Protein AF-A0A8T5JR82-F1 (afdb_monomer)

Solvent-accessible surface area (backbone atoms only — not comparable to full-atom values): 23944 Å² total; per-residue (Å²): 106,79,76,62,52,50,57,56,52,51,52,49,51,50,50,51,50,54,51,50,50,47,50,48,54,44,52,54,38,46,48,56,34,51,53,35,46,50,54,31,52,52,44,53,50,51,43,55,50,52,54,51,50,41,55,48,36,50,52,54,24,52,50,24,51,48,48,25,54,51,24,46,50,52,22,54,53,28,50,49,54,42,51,56,50,50,52,52,49,48,56,51,48,53,52,46,51,51,51,43,62,75,68,61,62,90,66,59,64,78,51,53,52,48,52,40,53,56,52,50,51,42,64,76,72,44,94,64,56,70,73,56,48,52,51,52,52,51,49,43,53,52,50,51,51,58,44,61,76,36,48,72,54,52,51,51,53,48,54,52,48,53,52,51,49,54,42,52,54,33,49,49,52,23,51,53,21,48,50,48,26,52,55,29,45,50,55,23,46,60,32,48,52,53,39,52,52,52,48,53,54,39,52,55,46,49,56,51,36,50,56,32,47,56,49,31,50,53,37,48,52,50,38,48,55,47,50,50,52,43,50,54,52,51,53,54,47,47,52,56,51,51,50,53,47,50,52,55,48,51,57,48,51,53,47,52,51,49,51,49,48,56,48,50,55,48,44,51,54,43,51,50,35,57,76,66,70,49,91,80,51,76,68,51,51,55,49,48,55,58,50,52,60,48,52,66,46,49,58,52,50,50,51,57,45,52,56,48,52,51,52,56,49,51,53,57,52,54,67,63,69,81,70,82,84,84,87,85,86,88,86,81,86,78,87,83,87,84,87,89,81,88,82,88,83,89,83,80,86,82,87,86,84,84,87,86,85,84,83,90,86,84,89,82,88,84,81,90,80,91,80,88,78,82,91,82,84,88,78,90,80,84,89,84,84,79,88,84,90,87,87,85,89,78,88,82,83,87,90,82,82,90,81,91,81,82,87,133

Mean predicted aligned error: 19.86 Å

pLDDT: mean 73.22, std 23.01, range [25.5, 96.81]

Secondary structure (DSSP, 8-state):
-HHHHHHHHHHHHHHHHHHHHHHHHHHHHHHHHHHHHHHHHHHHHHHHHHHHHHHHHHHHHHHHHHHHHHHHHHHHHHHHHHHHHHHHHHHHHHHHHHHHHHHT-SS-HHHHHHHHHHHHHHHHHS---HHHHHHHHHHHHHHHHHHHHTHHHHHHHHHHHHHHHHHHHHHHHHHHHHHHHHHHHHHHHHHHHHHHHHHHHHHHHHHHHHHHHHHHHHHHHHHHHHHHHHHHHHHHHHHHHHHHHHHHHHHHHHHHHHHHHHHHHHHHHHHHHHHTTPPPPHHHHHHHHHHHHHHHHHHHHHHHHHHHHHHHHHHHHHHTTS--S---------------------------PPP------PPPP-------------------------------------------

Nearest PDB structures (foldseek):
  5nnv-assembly4_D  TM=7.579E-01  e=2.355E-02  Bacillus subtilis subsp. subtilis str. 168
  6ixf-assembly1_A  TM=4.460E-01  e=7.958E-03  Homo sapiens
  6ewy-assembly1_A  TM=4.279E-01  e=8.572E-02  Mycobacterium tuberculosis H37Rv
  7p3r-assembly1_C  TM=3.471E-01  e=6.621E-02  Vibrio cholerae O1 biovar El Tor str. N16961
  7a0g-assembly1_HHH  TM=3.088E-01  e=7.295E+00  Serratia marcescens

Structure (mmCIF, N/CA/C/O backbone):
data_AF-A0A8T5JR82-F1
#
_entry.id   AF-A0A8T5JR82-F1
#
loop_
_atom_site.group_PDB
_atom_site.id
_atom_site.type_symbol
_atom_site.label_atom_id
_atom_site.label_alt_id
_atom_site.label_comp_id
_atom_site.label_asym_id
_atom_site.label_entity_id
_atom_site.label_seq_id
_atom_site.pdbx_PDB_ins_code
_atom_site.Cartn_x
_atom_site.Cartn_y
_atom_site.Cartn_z
_atom_site.occupancy
_atom_site.B_iso_or_equiv
_atom_site.auth_seq_id
_atom_site.auth_comp_id
_atom_site.auth_asym_id
_atom_site.auth_atom_id
_atom_site.pdbx_PDB_model_num
ATOM 1 N N . MET A 1 1 ? -43.990 -5.812 67.126 1.00 50.06 1 MET A N 1
ATOM 2 C CA . MET A 1 1 ? -44.697 -5.307 65.914 1.00 50.06 1 MET A CA 1
ATOM 3 C C . MET A 1 1 ? -44.194 -3.948 65.421 1.00 50.06 1 MET A C 1
ATOM 5 O O . MET A 1 1 ? -43.347 -3.946 64.540 1.00 50.06 1 MET A O 1
ATOM 9 N N . GLN A 1 2 ? -44.646 -2.784 65.932 1.00 51.56 2 GLN A N 1
ATOM 10 C CA . GLN A 1 2 ? -44.126 -1.483 65.434 1.00 51.56 2 GLN A CA 1
ATOM 11 C C . GLN A 1 2 ? -42.607 -1.319 65.662 1.00 51.56 2 GLN A C 1
ATOM 13 O O . GLN A 1 2 ? -41.928 -0.639 64.894 1.00 51.56 2 GLN A O 1
ATOM 18 N N . THR A 1 3 ? -42.087 -1.982 66.694 1.00 57.69 3 THR A N 1
ATOM 19 C CA . THR A 1 3 ? -40.672 -2.078 67.065 1.00 57.69 3 THR A CA 1
ATOM 20 C C . THR A 1 3 ? -39.805 -2.813 66.038 1.00 57.69 3 THR A C 1
ATOM 22 O O . THR A 1 3 ? -38.703 -2.352 65.777 1.00 57.69 3 THR A O 1
ATOM 25 N N . GLU A 1 4 ? -40.291 -3.891 65.413 1.00 64.19 4 GLU A N 1
ATOM 26 C CA . GLU A 1 4 ? -39.544 -4.676 64.403 1.00 64.19 4 GLU A CA 1
ATOM 27 C C . GLU A 1 4 ? -39.610 -4.062 62.995 1.00 64.19 4 GLU A C 1
ATOM 29 O O . GLU A 1 4 ? -38.698 -4.220 62.189 1.00 64.19 4 GLU A O 1
ATOM 34 N N . VAL A 1 5 ? -40.675 -3.319 62.678 1.00 67.88 5 VAL A N 1
ATOM 35 C CA . VAL A 1 5 ? -40.852 -2.722 61.341 1.00 67.88 5 VAL A CA 1
ATOM 36 C C . VAL A 1 5 ? -39.972 -1.477 61.139 1.00 67.88 5 VAL A C 1
ATOM 38 O O . VAL A 1 5 ? -39.546 -1.202 60.017 1.00 67.88 5 VAL A O 1
ATOM 41 N N . LYS A 1 6 ? -39.656 -0.733 62.211 1.00 75.25 6 LYS A N 1
ATOM 42 C CA . LYS A 1 6 ? -38.739 0.425 62.172 1.00 75.25 6 LYS A CA 1
ATOM 43 C C . LYS A 1 6 ? -37.297 0.081 61.735 1.00 75.25 6 LYS A C 1
ATOM 45 O O . LYS A 1 6 ? -36.814 0.770 60.835 1.00 75.25 6 LYS A O 1
ATOM 50 N N . PRO A 1 7 ? -36.595 -0.929 62.295 1.00 78.38 7 PRO A N 1
ATOM 51 C CA . PRO A 1 7 ? -35.244 -1.281 61.853 1.00 78.38 7 PRO A CA 1
ATOM 52 C C . PRO A 1 7 ? -35.216 -1.760 60.395 1.00 78.38 7 PRO A C 1
ATOM 54 O O . PRO A 1 7 ? -34.422 -1.229 59.625 1.00 78.38 7 PRO A O 1
ATOM 57 N N . LEU A 1 8 ? -36.155 -2.618 59.972 1.00 76.50 8 LEU A N 1
ATOM 58 C CA . LEU A 1 8 ? -36.265 -3.066 58.572 1.00 76.50 8 LEU A CA 1
ATOM 59 C C . LEU A 1 8 ? -36.488 -1.900 57.587 1.00 76.50 8 LEU A C 1
ATOM 61 O O . LEU A 1 8 ? -35.939 -1.891 56.485 1.00 76.50 8 LEU A O 1
ATOM 65 N N . LEU A 1 9 ? -37.264 -0.879 57.974 1.00 77.12 9 LEU A N 1
ATOM 66 C CA . LEU A 1 9 ? -37.416 0.351 57.183 1.00 77.12 9 LEU A CA 1
ATOM 67 C C . LEU A 1 9 ? -36.116 1.165 57.100 1.00 77.12 9 LEU A C 1
ATOM 69 O O . LEU A 1 9 ? -35.792 1.685 56.030 1.00 77.12 9 LEU A O 1
ATOM 73 N N . ASN A 1 10 ? -35.364 1.262 58.200 1.00 81.94 10 ASN A N 1
ATOM 74 C CA . ASN A 1 10 ? -34.069 1.943 58.225 1.00 81.94 10 ASN A CA 1
ATOM 75 C C . ASN A 1 10 ? -33.027 1.209 57.369 1.00 81.94 10 ASN A C 1
ATOM 77 O O . ASN A 1 10 ? -32.344 1.856 56.575 1.00 81.94 10 ASN A O 1
ATOM 81 N N . GLU A 1 11 ? -32.934 -0.116 57.466 1.00 81.31 11 GLU A N 1
ATOM 82 C CA . GLU A 1 11 ? -32.057 -0.950 56.632 1.00 81.31 11 GLU A CA 1
ATOM 83 C C . GLU A 1 11 ? -32.407 -0.833 55.150 1.00 81.31 11 GLU A C 1
ATOM 85 O O . GLU A 1 11 ? -31.528 -0.571 54.331 1.00 81.31 11 GLU A O 1
ATOM 90 N N . LEU A 1 12 ? -33.695 -0.892 54.800 1.00 82.38 12 LEU A N 1
ATOM 91 C CA . LEU A 1 12 ? -34.150 -0.669 53.429 1.00 82.38 12 LEU A CA 1
ATOM 92 C C . LEU A 1 12 ? -33.809 0.751 52.934 1.00 82.38 12 LEU A C 1
ATOM 94 O O . LEU A 1 12 ? -33.480 0.928 51.760 1.00 82.38 12 LEU A O 1
ATOM 98 N N . SER A 1 13 ? -33.828 1.768 53.805 1.00 83.75 13 SER A N 1
ATOM 99 C CA . SER A 1 13 ? -33.385 3.125 53.450 1.00 83.75 13 SER A CA 1
ATOM 100 C C . SER A 1 13 ? -31.872 3.212 53.193 1.00 83.75 13 SER A C 1
ATOM 102 O O . SER A 1 13 ? -31.462 3.892 52.251 1.00 83.75 13 SER A O 1
ATOM 104 N N . LYS A 1 14 ? -31.051 2.492 53.974 1.00 87.69 14 LYS A N 1
ATOM 105 C CA . LYS A 1 14 ? -29.592 2.396 53.788 1.00 87.69 14 LYS A CA 1
ATOM 106 C C . LYS A 1 14 ? -29.263 1.666 52.487 1.00 87.69 14 LYS A C 1
ATOM 108 O O . LYS A 1 14 ? -28.599 2.239 51.630 1.00 87.69 14 LYS A O 1
ATOM 113 N N . LEU A 1 15 ? -29.857 0.490 52.275 1.00 87.81 15 LEU A N 1
ATOM 114 C CA . LEU A 1 15 ? -29.743 -0.285 51.036 1.00 87.81 15 LEU A CA 1
ATOM 115 C C . LEU A 1 15 ? -30.148 0.526 49.804 1.00 87.81 15 LEU A C 1
ATOM 117 O O . LEU A 1 15 ? -29.463 0.468 48.792 1.00 87.81 15 LEU A O 1
ATOM 121 N N . ARG A 1 16 ? -31.213 1.337 49.870 1.00 87.62 16 ARG A N 1
ATOM 122 C CA . ARG A 1 16 ? -31.581 2.237 48.761 1.00 87.62 16 ARG A CA 1
ATOM 123 C C . ARG A 1 16 ? -30.522 3.298 48.469 1.00 87.62 16 ARG A C 1
ATOM 125 O O . ARG A 1 16 ? -30.304 3.593 47.297 1.00 87.62 16 ARG A O 1
ATOM 132 N N . LYS A 1 17 ? -29.872 3.863 49.493 1.00 88.94 17 LYS A N 1
ATOM 133 C CA . LYS A 1 17 ? -28.762 4.813 49.311 1.00 88.94 17 LYS A CA 1
ATOM 134 C C . LYS A 1 17 ? -27.547 4.116 48.693 1.00 88.94 17 LYS A C 1
ATOM 136 O O . LYS A 1 17 ? -27.067 4.589 47.672 1.00 88.94 17 LYS A O 1
ATOM 141 N N . GLU A 1 18 ? -27.143 2.960 49.224 1.00 89.62 18 GLU A N 1
ATOM 142 C CA . GLU A 1 18 ? -26.060 2.120 48.677 1.00 89.62 18 GLU A CA 1
ATOM 143 C C . GLU A 1 18 ? -26.327 1.702 47.219 1.00 89.62 18 GLU A C 1
ATOM 145 O O . GLU A 1 18 ? -25.455 1.796 46.363 1.00 89.62 18 GLU A O 1
ATOM 150 N N . ILE A 1 19 ? -27.556 1.295 46.892 1.00 90.56 19 ILE A N 1
ATOM 151 C CA . ILE A 1 19 ? -27.969 0.967 45.519 1.00 90.56 19 ILE A CA 1
ATOM 152 C C . ILE A 1 19 ? -27.931 2.207 44.618 1.00 90.56 19 ILE A C 1
ATOM 154 O O . ILE A 1 19 ? -27.627 2.087 43.433 1.00 90.56 19 ILE A O 1
ATOM 158 N N . SER A 1 20 ? -28.228 3.398 45.146 1.00 90.25 20 SER A N 1
ATOM 159 C CA . SER A 1 20 ? -28.149 4.647 44.384 1.00 90.25 20 SER A CA 1
ATOM 160 C C . SER A 1 20 ? -26.705 5.063 44.099 1.00 90.25 20 SER A C 1
ATOM 162 O O . SER A 1 20 ? -26.425 5.476 42.975 1.00 90.25 20 SER A O 1
ATOM 164 N N . THR A 1 21 ? -25.787 4.928 45.064 1.00 92.00 21 THR A N 1
ATOM 165 C CA . THR A 1 21 ? -24.358 5.220 44.847 1.00 92.00 21 THR A CA 1
ATOM 166 C C . THR A 1 21 ? -23.740 4.204 43.893 1.00 92.00 21 THR A C 1
ATOM 168 O O . THR A 1 21 ? -23.195 4.608 42.872 1.00 92.00 21 THR A O 1
ATOM 171 N N . LEU A 1 22 ? -23.971 2.901 44.112 1.00 91.06 22 LEU A N 1
ATOM 172 C CA . LEU A 1 22 ? -23.522 1.833 43.209 1.00 91.06 22 LEU A CA 1
ATOM 173 C C . LEU A 1 22 ? -24.068 2.000 41.781 1.00 91.06 22 LEU A C 1
ATOM 175 O O . LEU A 1 22 ? -23.379 1.665 40.825 1.00 91.06 22 LEU A O 1
ATOM 179 N N . ARG A 1 23 ? -25.287 2.531 41.602 1.00 91.00 23 ARG A N 1
ATOM 180 C CA . ARG A 1 23 ? -25.824 2.870 40.270 1.00 91.00 23 ARG A CA 1
ATOM 181 C C . ARG A 1 23 ? -25.119 4.062 39.627 1.00 91.00 23 ARG A C 1
ATOM 183 O O . ARG A 1 23 ? -24.926 4.030 38.417 1.00 91.00 23 ARG A O 1
ATOM 190 N N . SER A 1 24 ? -24.748 5.091 40.393 1.00 92.44 24 SER A N 1
ATOM 191 C CA . SER A 1 24 ? -23.952 6.206 39.859 1.00 92.44 24 SER A CA 1
ATOM 192 C C . SER A 1 24 ? -22.564 5.716 39.455 1.00 92.44 24 SER A C 1
ATOM 194 O O . SER A 1 24 ? -22.199 5.842 38.293 1.00 92.44 24 SER A O 1
ATOM 196 N N . GLU A 1 25 ? -21.861 5.035 40.366 1.00 92.00 25 GLU A N 1
ATOM 197 C CA . GLU A 1 25 ? -20.553 4.417 40.116 1.00 92.00 25 GLU A CA 1
ATOM 198 C C . GLU A 1 25 ? -20.583 3.508 38.879 1.00 92.00 25 GLU A C 1
ATOM 200 O O . GLU A 1 25 ? -19.700 3.588 38.030 1.00 92.00 25 GLU A O 1
ATOM 205 N N . LEU A 1 26 ? -21.623 2.679 38.727 1.00 92.38 26 LEU A N 1
ATOM 206 C CA . LEU A 1 26 ? -21.776 1.803 37.566 1.00 92.38 26 LEU A CA 1
ATOM 207 C C . LEU A 1 26 ? -22.034 2.580 36.266 1.00 92.38 26 LEU A C 1
ATOM 209 O O . LEU A 1 26 ? -21.508 2.195 35.225 1.00 92.38 26 LEU A O 1
ATOM 213 N N . ASN A 1 27 ? -22.815 3.664 36.308 1.00 92.25 27 ASN A N 1
ATOM 214 C CA . ASN A 1 27 ? -23.041 4.529 35.147 1.00 92.25 27 ASN A CA 1
ATOM 215 C C . ASN A 1 27 ? -21.757 5.260 34.732 1.00 92.25 27 ASN A C 1
ATOM 217 O O . ASN A 1 27 ? -21.476 5.361 33.540 1.00 92.25 27 ASN A O 1
ATOM 221 N N . ASP A 1 28 ? -20.973 5.744 35.694 1.00 92.88 28 ASP A N 1
ATOM 222 C CA . ASP A 1 28 ? -19.729 6.469 35.436 1.00 92.88 28 ASP A CA 1
ATOM 223 C C . ASP A 1 28 ? -18.623 5.523 34.939 1.00 92.88 28 ASP A C 1
ATOM 225 O O . ASP A 1 28 ? -17.969 5.817 33.938 1.00 92.88 28 ASP A O 1
ATOM 229 N N . LEU A 1 29 ? -18.509 4.319 35.515 1.00 92.62 29 LEU A N 1
ATOM 230 C CA . LEU A 1 29 ? -17.686 3.239 34.958 1.00 92.62 29 LEU A CA 1
ATOM 231 C C . LEU A 1 29 ? -18.150 2.814 33.560 1.00 92.62 29 LEU A C 1
ATOM 233 O O . LEU A 1 29 ? -17.313 2.498 32.716 1.00 92.62 29 LEU A O 1
ATOM 237 N N . ASN A 1 30 ? -19.460 2.818 33.281 1.00 92.12 30 ASN A N 1
ATOM 238 C CA . ASN A 1 30 ? -19.950 2.501 31.943 1.00 92.12 30 ASN A CA 1
ATOM 239 C C . ASN A 1 30 ? -19.538 3.565 30.921 1.00 92.12 30 ASN A C 1
ATOM 241 O O . ASN A 1 30 ? -19.102 3.180 29.845 1.00 92.12 30 ASN A O 1
ATOM 245 N N . LYS A 1 31 ? -19.613 4.866 31.249 1.00 93.94 31 LYS A N 1
ATOM 246 C CA . LYS A 1 31 ? -19.105 5.943 30.372 1.00 93.94 31 LYS A CA 1
ATOM 247 C C . LYS A 1 31 ? -17.631 5.709 30.038 1.00 93.94 31 LYS A C 1
ATOM 249 O O . LYS A 1 31 ? -17.313 5.472 28.883 1.00 93.94 31 LYS A O 1
ATOM 254 N N . ILE A 1 32 ? -16.779 5.596 31.065 1.00 92.44 32 ILE A N 1
ATOM 255 C CA . ILE A 1 32 ? -15.333 5.356 30.911 1.00 92.44 32 ILE A CA 1
ATOM 256 C C . ILE A 1 32 ? -15.059 4.102 30.063 1.00 92.44 32 ILE A C 1
ATOM 258 O O . ILE A 1 32 ? -14.149 4.085 29.239 1.00 92.44 32 ILE A O 1
ATOM 262 N N . LYS A 1 33 ? -15.838 3.029 30.248 1.00 91.75 33 LYS A N 1
ATOM 263 C CA . LYS A 1 33 ? -15.734 1.800 29.450 1.00 91.75 33 LYS A CA 1
ATOM 264 C C . LYS A 1 33 ? -16.124 2.007 27.980 1.00 91.75 33 LYS A C 1
ATOM 266 O O . LYS A 1 33 ? -15.448 1.445 27.123 1.00 91.75 33 LYS A O 1
ATOM 271 N N . GLU A 1 34 ? -17.196 2.742 27.688 1.00 92.56 34 GLU A N 1
ATOM 272 C CA . GLU A 1 34 ? -17.613 3.036 26.308 1.00 92.56 34 GLU A CA 1
ATOM 273 C C . GLU A 1 34 ? -16.643 4.010 25.619 1.00 92.56 34 GLU A C 1
ATOM 275 O O . GLU A 1 34 ? -16.296 3.787 24.462 1.00 92.56 34 GLU A O 1
ATOM 280 N N . ASP A 1 35 ? -16.122 5.009 26.338 1.00 92.69 35 ASP A N 1
ATOM 281 C CA . ASP A 1 35 ? -15.103 5.943 25.839 1.00 92.69 35 ASP A CA 1
ATOM 282 C C . ASP A 1 35 ? -13.817 5.183 25.458 1.00 92.69 35 ASP A C 1
ATOM 284 O O . ASP A 1 35 ? -13.374 5.232 24.310 1.00 92.69 35 ASP A O 1
ATOM 288 N N . LEU A 1 36 ? -13.286 4.356 26.371 1.00 91.50 36 LEU A N 1
ATOM 289 C CA . LEU A 1 36 ? -12.127 3.490 26.102 1.00 91.50 36 LEU A CA 1
ATOM 290 C C . LEU A 1 36 ? -12.385 2.482 24.970 1.00 91.50 36 LEU A C 1
ATOM 292 O O . LEU A 1 36 ? -11.467 2.141 24.224 1.00 91.50 36 LEU A O 1
ATOM 296 N N . TYR A 1 37 ? -13.619 1.988 24.829 1.00 91.12 37 TYR A N 1
ATOM 297 C CA . TYR A 1 37 ? -13.992 1.106 23.722 1.00 91.12 37 TYR A CA 1
ATOM 298 C C . TYR A 1 37 ? -13.996 1.851 22.381 1.00 91.12 37 TYR A C 1
ATOM 300 O O . TYR A 1 37 ? -13.479 1.322 21.397 1.00 91.12 37 TYR A O 1
ATOM 308 N N . SER A 1 38 ? -14.522 3.078 22.350 1.00 93.19 38 SER A N 1
ATOM 309 C CA . SER A 1 38 ? -14.516 3.961 21.181 1.00 93.19 38 SER A CA 1
ATOM 310 C C . SER A 1 38 ? -13.090 4.318 20.751 1.00 93.19 38 SER A C 1
ATOM 312 O O . SER A 1 38 ? -12.750 4.171 19.575 1.00 93.19 38 SER A O 1
ATOM 314 N N . ASP A 1 39 ? -12.227 4.696 21.698 1.00 91.56 39 ASP A N 1
ATOM 315 C CA . ASP A 1 39 ? -10.813 4.988 21.441 1.00 91.56 39 ASP A CA 1
ATOM 316 C C . ASP A 1 39 ? -10.082 3.769 20.873 1.00 91.56 39 ASP A C 1
ATOM 318 O O . ASP A 1 39 ? -9.399 3.862 19.848 1.00 91.56 39 ASP A O 1
ATOM 322 N N . LYS A 1 40 ? -10.268 2.599 21.497 1.00 91.50 40 LYS A N 1
ATOM 323 C CA . LYS A 1 40 ? -9.688 1.342 21.019 1.00 91.50 40 LYS A CA 1
ATOM 324 C C . LYS A 1 40 ? -10.161 1.022 19.599 1.00 91.50 40 LYS A C 1
ATOM 326 O O . LYS A 1 40 ? -9.336 0.767 18.732 1.00 91.50 40 LYS A O 1
ATOM 331 N N . GLU A 1 41 ? -11.465 1.074 19.344 1.00 92.69 41 GLU A N 1
ATOM 332 C CA . GLU A 1 41 ? -12.068 0.797 18.035 1.00 92.69 41 GLU A CA 1
ATOM 333 C C . GLU A 1 41 ? -11.592 1.785 16.949 1.00 92.69 41 GLU A C 1
ATOM 335 O O . GLU A 1 41 ? -11.374 1.391 15.800 1.00 92.69 41 GLU A O 1
ATOM 340 N N . SER A 1 42 ? -11.382 3.057 17.304 1.00 93.81 42 SER A N 1
ATOM 341 C CA . SER A 1 42 ? -10.787 4.076 16.431 1.00 93.81 42 SER A CA 1
ATOM 342 C C . SER A 1 42 ? -9.340 3.726 16.058 1.00 93.81 42 SER A C 1
ATOM 344 O O . SER A 1 42 ? -8.985 3.707 14.875 1.00 93.81 42 SER A O 1
ATOM 346 N N . ILE A 1 43 ? -8.519 3.343 17.044 1.00 93.94 43 ILE A N 1
ATOM 347 C CA . ILE A 1 43 ? -7.133 2.903 16.825 1.00 93.94 43 ILE A CA 1
ATOM 348 C C . ILE A 1 43 ? -7.094 1.621 15.978 1.00 93.94 43 ILE A C 1
ATOM 350 O O . ILE A 1 43 ? -6.363 1.579 14.986 1.00 93.94 43 ILE A O 1
ATOM 354 N N . SER A 1 44 ? -7.913 0.609 16.294 1.00 92.38 44 SER A N 1
ATOM 355 C CA . SER A 1 44 ? -8.011 -0.639 15.522 1.00 92.38 44 SER A CA 1
ATOM 356 C C . SER A 1 44 ? -8.378 -0.366 14.054 1.00 92.38 44 SER A C 1
ATOM 358 O O . SER A 1 44 ? -7.753 -0.917 13.145 1.00 92.38 44 SER A O 1
ATOM 360 N N . LYS A 1 45 ? -9.339 0.534 13.790 1.00 95.12 45 LYS A N 1
ATOM 361 C CA . LYS A 1 45 ? -9.692 0.977 12.425 1.00 95.12 45 LYS A CA 1
ATOM 362 C C . LYS A 1 45 ? -8.532 1.679 11.723 1.00 95.12 45 LYS A C 1
ATOM 364 O O . LYS A 1 45 ? -8.261 1.373 10.562 1.00 95.12 45 LYS A O 1
ATOM 369 N N . GLY A 1 46 ? -7.822 2.566 12.421 1.00 94.19 46 GLY A N 1
ATOM 370 C CA . GLY A 1 46 ? -6.627 3.236 11.904 1.00 94.19 46 GLY A CA 1
ATOM 371 C C . GLY A 1 46 ? -5.529 2.247 11.499 1.00 94.19 46 GLY A C 1
ATOM 372 O O . GLY A 1 46 ? -4.989 2.345 10.396 1.00 94.19 46 GLY A O 1
ATOM 373 N N . ILE A 1 47 ? -5.259 1.242 12.338 1.00 94.31 47 ILE A N 1
ATOM 374 C CA . ILE A 1 47 ? -4.314 0.152 12.044 1.00 94.31 47 ILE A CA 1
ATOM 375 C C . ILE A 1 47 ? -4.757 -0.626 10.798 1.00 94.31 47 ILE A C 1
ATOM 377 O O . ILE A 1 47 ? -3.955 -0.831 9.887 1.00 94.31 47 ILE A O 1
ATOM 381 N N . VAL A 1 48 ? -6.031 -1.027 10.711 1.00 94.81 48 VAL A N 1
ATOM 382 C CA . VAL A 1 48 ? -6.559 -1.767 9.549 1.00 94.81 48 VAL A CA 1
ATOM 383 C C . VAL A 1 48 ? -6.467 -0.946 8.257 1.00 94.81 48 VAL A C 1
ATOM 385 O O . VAL A 1 48 ? -6.107 -1.512 7.222 1.00 94.81 48 VAL A O 1
ATOM 388 N N . SER A 1 49 ? -6.724 0.367 8.307 1.00 95.31 49 SER A N 1
ATOM 389 C CA . SER A 1 49 ? -6.543 1.262 7.154 1.00 95.31 49 SER A CA 1
ATOM 390 C C . SER A 1 49 ? -5.089 1.264 6.686 1.00 95.31 49 SER A C 1
ATOM 392 O O . SER A 1 49 ? -4.820 0.843 5.563 1.00 95.31 49 SER A O 1
ATOM 394 N N . LYS A 1 50 ? -4.137 1.589 7.575 1.00 94.56 50 LYS A N 1
ATOM 395 C CA . LYS A 1 50 ? -2.706 1.644 7.228 1.00 94.56 50 LYS A CA 1
ATOM 396 C C . LYS A 1 50 ? -2.162 0.297 6.742 1.00 94.56 50 LYS A C 1
ATOM 398 O O . LYS A 1 50 ? -1.330 0.251 5.840 1.00 94.56 50 LYS A O 1
ATOM 403 N N . ILE A 1 51 ? -2.660 -0.824 7.275 1.00 94.81 51 ILE A N 1
ATOM 404 C CA . ILE A 1 51 ? -2.335 -2.169 6.771 1.00 94.81 51 ILE A CA 1
ATOM 405 C C . ILE A 1 51 ? -2.808 -2.352 5.319 1.00 94.81 51 ILE A C 1
ATOM 407 O O . ILE A 1 51 ? -2.123 -3.006 4.528 1.00 94.81 51 ILE A O 1
ATOM 411 N N . ASN A 1 52 ? -3.971 -1.816 4.947 1.00 96.00 52 ASN A N 1
ATOM 412 C CA . ASN A 1 52 ? -4.462 -1.874 3.571 1.00 96.00 52 ASN A CA 1
ATOM 413 C C . ASN A 1 52 ? -3.677 -0.932 2.645 1.00 96.00 52 ASN A C 1
ATOM 415 O O . ASN A 1 52 ? -3.350 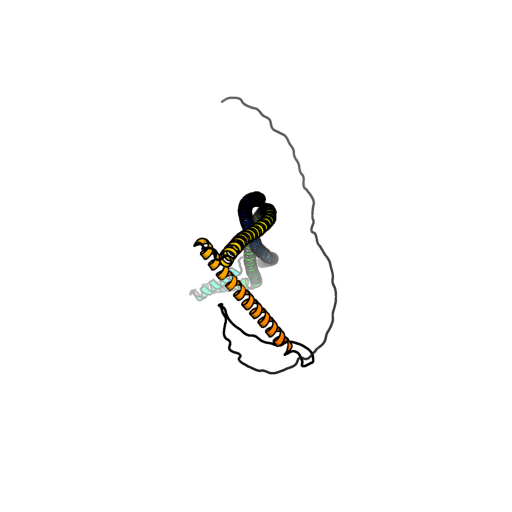-1.341 1.530 1.00 96.00 52 ASN A O 1
ATOM 419 N N . ASP A 1 53 ? -3.268 0.239 3.133 1.00 94.62 53 ASP A N 1
ATOM 420 C CA . ASP A 1 53 ? -2.391 1.165 2.406 1.00 94.62 53 ASP A CA 1
ATOM 421 C C . ASP A 1 53 ? -1.018 0.524 2.127 1.00 94.62 53 ASP A C 1
ATOM 423 O O . ASP A 1 53 ? -0.565 0.493 0.980 1.00 94.62 53 ASP A O 1
ATOM 427 N N . ILE A 1 54 ? -0.408 -0.135 3.124 1.00 95.19 54 ILE A N 1
ATOM 428 C CA . ILE A 1 54 ? 0.811 -0.945 2.939 1.00 95.19 54 ILE A CA 1
ATOM 429 C C . ILE A 1 54 ? 0.602 -2.058 1.907 1.00 95.19 54 ILE A C 1
ATOM 431 O O . ILE A 1 54 ? 1.477 -2.283 1.070 1.00 95.19 54 ILE A O 1
ATOM 435 N N . LYS A 1 55 ? -0.537 -2.768 1.923 1.00 95.25 55 LYS A N 1
ATOM 436 C CA . LYS A 1 55 ? -0.832 -3.790 0.899 1.00 95.25 55 LYS A CA 1
ATOM 437 C C . LYS A 1 55 ? -0.930 -3.174 -0.499 1.00 95.25 55 LYS A C 1
ATOM 439 O O . LYS A 1 55 ? -0.489 -3.820 -1.449 1.00 95.25 55 LYS A O 1
ATOM 444 N N . SER A 1 56 ? -1.475 -1.962 -0.633 1.00 95.38 56 SER A N 1
ATOM 445 C CA . SER A 1 56 ? -1.529 -1.236 -1.908 1.00 95.38 56 SER A CA 1
ATOM 446 C C . SER A 1 56 ? -0.128 -0.858 -2.385 1.00 95.38 56 SER A C 1
ATOM 448 O O . SER A 1 56 ? 0.299 -1.302 -3.451 1.00 95.38 56 SER A O 1
ATOM 450 N N . PHE A 1 57 ? 0.649 -0.152 -1.557 1.00 94.88 57 PHE A N 1
ATOM 451 C CA . PHE A 1 57 ? 2.013 0.245 -1.910 1.00 94.88 57 PHE A CA 1
ATOM 452 C C . PHE A 1 57 ? 2.933 -0.951 -2.160 1.00 94.88 57 PHE A C 1
ATOM 454 O O . PHE A 1 57 ? 3.801 -0.874 -3.027 1.00 94.88 57 PHE A O 1
ATOM 461 N N . LYS A 1 58 ? 2.727 -2.085 -1.475 1.00 95.19 58 LYS A N 1
ATOM 462 C CA . LYS A 1 58 ? 3.469 -3.322 -1.745 1.00 95.19 58 LYS A CA 1
ATOM 463 C C . LYS A 1 58 ? 3.179 -3.863 -3.147 1.00 95.19 58 LYS A C 1
ATOM 465 O O . LYS A 1 58 ? 4.124 -4.225 -3.837 1.00 95.19 58 LYS A O 1
ATOM 470 N N . ARG A 1 59 ? 1.915 -3.865 -3.594 1.00 96.25 59 ARG A N 1
ATOM 471 C CA . ARG A 1 59 ? 1.552 -4.247 -4.974 1.00 96.25 59 ARG A CA 1
ATOM 472 C C . ARG A 1 59 ? 2.202 -3.313 -5.992 1.00 96.25 59 ARG A C 1
ATOM 474 O O . ARG A 1 59 ? 2.869 -3.791 -6.901 1.00 96.25 59 ARG A O 1
ATOM 481 N N . GLU A 1 60 ? 2.087 -2.001 -5.789 1.00 95.50 60 GLU A N 1
ATOM 482 C CA . GLU A 1 60 ? 2.704 -1.003 -6.672 1.00 95.50 60 GLU A CA 1
ATOM 483 C C . GLU A 1 60 ? 4.228 -1.173 -6.759 1.00 95.50 60 GLU A C 1
ATOM 485 O O . GLU A 1 60 ? 4.787 -1.216 -7.853 1.00 95.50 60 GLU A O 1
ATOM 490 N N . ARG A 1 61 ? 4.908 -1.335 -5.616 1.00 96.06 61 ARG A N 1
ATOM 491 C CA . ARG A 1 61 ? 6.350 -1.613 -5.534 1.00 96.06 61 ARG A CA 1
ATOM 492 C C . ARG A 1 61 ? 6.728 -2.896 -6.274 1.00 96.06 61 ARG A C 1
ATOM 494 O O . ARG A 1 61 ? 7.725 -2.915 -6.996 1.00 96.06 61 ARG A O 1
ATOM 501 N N . ASP A 1 62 ? 5.958 -3.965 -6.100 1.00 95.31 62 ASP A N 1
ATOM 502 C CA . ASP A 1 62 ? 6.226 -5.256 -6.737 1.00 95.31 62 ASP A CA 1
ATOM 503 C C . ASP A 1 62 ? 6.005 -5.178 -8.265 1.00 95.31 62 ASP A C 1
ATOM 505 O O . ASP A 1 62 ? 6.765 -5.777 -9.031 1.00 95.31 62 ASP A O 1
ATOM 509 N N . ASP A 1 63 ? 5.061 -4.354 -8.733 1.00 96.75 63 ASP A N 1
ATOM 510 C CA . ASP A 1 63 ? 4.854 -4.059 -10.156 1.00 96.75 63 ASP A CA 1
ATOM 511 C C . ASP A 1 63 ? 5.949 -3.156 -10.748 1.00 96.75 63 ASP A C 1
ATOM 513 O O . ASP A 1 63 ? 6.449 -3.446 -11.839 1.00 96.75 63 ASP A O 1
ATOM 517 N N . TYR A 1 64 ? 6.414 -2.125 -10.032 1.00 96.12 64 TYR A N 1
ATOM 518 C CA . TYR A 1 64 ? 7.604 -1.362 -10.433 1.00 96.12 64 TYR A CA 1
ATOM 519 C C . TYR A 1 64 ? 8.851 -2.255 -10.478 1.00 96.12 64 TYR A C 1
ATOM 521 O O . TYR A 1 64 ? 9.602 -2.222 -11.452 1.00 96.12 64 TYR A O 1
ATOM 529 N N . THR A 1 65 ? 9.031 -3.139 -9.493 1.00 94.88 65 THR A N 1
ATOM 530 C CA . THR A 1 65 ? 10.115 -4.135 -9.471 1.00 94.88 65 THR A CA 1
ATOM 531 C C . THR A 1 65 ? 10.035 -5.084 -10.673 1.00 94.88 65 THR A C 1
ATOM 533 O O . THR A 1 65 ? 11.065 -5.436 -11.257 1.00 94.88 65 THR A O 1
ATOM 536 N N . ARG A 1 66 ? 8.825 -5.476 -11.093 1.00 96.81 66 ARG A N 1
ATOM 537 C CA . ARG A 1 66 ? 8.595 -6.282 -12.302 1.00 96.81 66 ARG A CA 1
ATOM 538 C C . ARG A 1 66 ? 9.028 -5.532 -13.565 1.00 96.81 66 ARG A C 1
ATOM 540 O O . ARG A 1 66 ? 9.829 -6.074 -14.325 1.00 96.81 66 ARG A O 1
ATOM 547 N N . LYS A 1 67 ? 8.599 -4.274 -13.729 1.00 95.56 67 LYS A N 1
ATOM 548 C CA . LYS A 1 67 ? 9.006 -3.394 -14.843 1.00 95.56 67 LYS A CA 1
ATOM 549 C C . LYS A 1 67 ? 10.521 -3.175 -14.881 1.00 95.56 67 LYS A C 1
ATOM 551 O O . LYS A 1 67 ? 11.125 -3.263 -15.943 1.00 95.56 67 LYS A O 1
ATOM 556 N N . VAL A 1 68 ? 11.170 -2.979 -13.728 1.00 96.62 68 VAL A N 1
ATOM 557 C CA . VAL A 1 68 ? 12.640 -2.892 -13.631 1.00 96.62 68 VAL A CA 1
ATOM 558 C C . VAL A 1 68 ? 13.310 -4.167 -14.153 1.00 96.62 68 VAL A C 1
ATOM 560 O O . VAL A 1 68 ? 14.296 -4.077 -14.883 1.00 96.62 68 VAL A O 1
ATOM 563 N N . ARG A 1 69 ? 12.802 -5.359 -13.810 1.00 95.88 69 ARG A N 1
ATOM 564 C CA . ARG A 1 69 ? 13.348 -6.635 -14.315 1.00 95.88 69 ARG A CA 1
ATOM 565 C C . ARG A 1 69 ? 13.155 -6.781 -15.826 1.00 95.88 69 ARG A C 1
ATOM 567 O O . ARG A 1 69 ? 14.065 -7.251 -16.502 1.00 95.88 69 ARG A O 1
ATOM 574 N N . GLU A 1 70 ? 12.007 -6.368 -16.350 1.00 95.50 70 GLU A N 1
ATOM 575 C CA . GLU A 1 70 ? 11.696 -6.396 -17.782 1.00 95.50 70 GLU A CA 1
ATOM 576 C C . GLU A 1 70 ? 12.583 -5.432 -18.583 1.00 95.50 70 GLU A C 1
ATOM 578 O O . GLU A 1 70 ? 13.285 -5.857 -19.499 1.00 95.50 70 GLU A O 1
ATOM 583 N N . HIS A 1 71 ? 12.670 -4.163 -18.176 1.00 94.88 71 HIS A N 1
ATOM 584 C CA . HIS A 1 71 ? 13.562 -3.197 -18.814 1.00 94.88 71 HIS A CA 1
ATOM 585 C C . HIS A 1 71 ? 15.046 -3.588 -18.686 1.00 94.88 71 HIS A C 1
ATOM 587 O O . HIS A 1 71 ? 15.806 -3.356 -19.624 1.00 94.88 71 HIS A O 1
ATOM 593 N N . LYS A 1 72 ? 15.473 -4.240 -17.589 1.00 95.44 72 LYS A N 1
ATOM 594 C CA . LYS A 1 72 ? 16.827 -4.823 -17.492 1.00 95.44 72 LYS A CA 1
ATOM 595 C C . LYS A 1 72 ? 17.066 -5.879 -18.577 1.00 95.44 72 LYS A C 1
ATOM 597 O O . LYS A 1 72 ? 18.068 -5.771 -19.274 1.00 95.44 72 LYS A O 1
ATOM 602 N N . LYS A 1 73 ? 16.138 -6.824 -18.791 1.00 96.12 73 LYS A N 1
ATOM 603 C CA . LYS A 1 73 ? 16.244 -7.816 -19.883 1.00 96.12 73 LYS A CA 1
ATOM 604 C C . LYS A 1 73 ? 16.367 -7.143 -21.250 1.00 96.12 73 LYS A C 1
ATOM 606 O O . LYS A 1 73 ? 17.334 -7.400 -21.957 1.00 96.12 73 LYS A O 1
ATOM 611 N N . ILE A 1 74 ? 15.463 -6.211 -21.568 1.00 94.44 74 ILE A N 1
ATOM 612 C CA . ILE A 1 74 ? 15.467 -5.473 -22.844 1.00 94.44 74 ILE A CA 1
ATOM 613 C C . ILE A 1 74 ? 16.795 -4.725 -23.041 1.00 94.44 74 ILE A C 1
ATOM 615 O O . ILE A 1 74 ? 17.386 -4.774 -24.121 1.00 94.44 74 ILE A O 1
ATOM 619 N N . ARG A 1 75 ? 17.298 -4.045 -22.005 1.00 94.00 75 ARG A N 1
ATOM 620 C CA . ARG A 1 75 ? 18.594 -3.352 -22.038 1.00 94.00 75 ARG A CA 1
ATOM 621 C C . ARG A 1 75 ? 19.741 -4.329 -22.307 1.00 94.00 75 ARG A C 1
ATOM 623 O O . ARG A 1 75 ? 20.592 -4.050 -23.145 1.00 94.00 75 ARG A O 1
ATOM 630 N N . ASP A 1 76 ? 19.762 -5.464 -21.616 1.00 94.25 76 ASP A N 1
ATOM 631 C CA . ASP A 1 76 ? 20.855 -6.435 -21.690 1.00 94.25 76 ASP A CA 1
ATOM 632 C C . ASP A 1 76 ? 20.847 -7.202 -23.029 1.00 94.25 76 ASP A C 1
ATOM 634 O O . ASP A 1 76 ? 21.9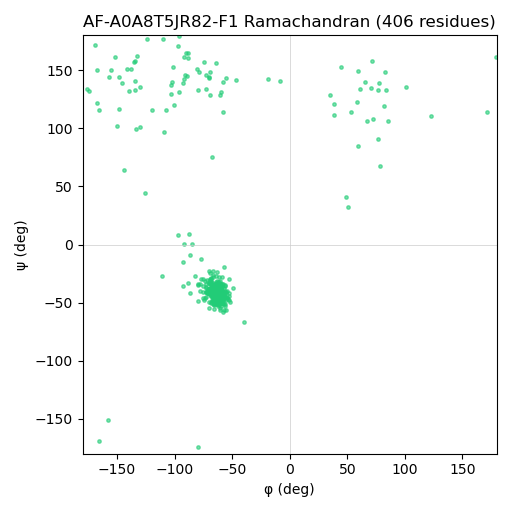08 -7.462 -23.596 1.00 94.25 76 ASP A O 1
ATOM 638 N N . GLU A 1 77 ? 19.670 -7.475 -23.596 1.00 95.06 77 GLU A N 1
ATOM 639 C CA . GLU A 1 77 ? 19.485 -7.999 -24.957 1.00 95.06 77 GLU A CA 1
ATOM 640 C C . GLU A 1 77 ? 19.971 -7.008 -26.025 1.00 95.06 77 GLU A C 1
ATOM 642 O O . GLU A 1 77 ? 20.791 -7.367 -26.873 1.00 95.06 77 GLU A O 1
ATOM 647 N N . ASN A 1 78 ? 19.553 -5.737 -25.956 1.00 92.88 78 ASN A N 1
ATOM 648 C CA . ASN A 1 78 ? 20.034 -4.712 -26.890 1.00 92.88 78 ASN A CA 1
ATOM 649 C C . ASN A 1 78 ? 21.548 -4.470 -26.742 1.00 92.88 78 ASN A C 1
ATOM 651 O O . ASN A 1 78 ? 22.227 -4.255 -27.743 1.00 92.88 78 ASN A O 1
ATOM 655 N N . ASN A 1 79 ? 22.109 -4.569 -25.532 1.00 91.69 79 ASN A N 1
ATOM 656 C CA . ASN A 1 79 ? 23.554 -4.475 -25.308 1.00 91.69 79 ASN A CA 1
ATOM 657 C C . ASN A 1 79 ? 24.335 -5.652 -25.919 1.00 91.69 79 ASN A C 1
ATOM 659 O O . ASN A 1 79 ? 25.425 -5.430 -26.450 1.00 91.69 79 ASN A O 1
ATOM 663 N N . LYS A 1 80 ? 23.786 -6.877 -25.914 1.00 94.56 80 LYS A N 1
ATOM 664 C CA . LYS A 1 80 ? 24.360 -8.015 -26.660 1.00 94.56 80 LYS A CA 1
ATOM 665 C C . LYS A 1 80 ? 24.353 -7.735 -28.164 1.00 94.56 80 LYS A C 1
ATOM 667 O O . LYS A 1 80 ? 25.413 -7.739 -28.780 1.00 94.56 80 LYS A O 1
ATOM 672 N N . ILE A 1 81 ? 23.201 -7.344 -28.719 1.00 91.62 81 ILE A N 1
ATOM 673 C CA . ILE A 1 81 ? 23.060 -6.975 -30.141 1.00 91.62 81 ILE A CA 1
ATOM 674 C C . ILE A 1 81 ? 24.055 -5.866 -30.531 1.00 91.62 81 ILE A C 1
ATOM 676 O O . ILE A 1 81 ? 24.681 -5.933 -31.588 1.00 91.62 81 ILE A O 1
ATOM 680 N N . LEU A 1 82 ? 24.251 -4.858 -29.674 1.00 91.88 82 LEU A N 1
ATOM 681 C CA . LEU A 1 82 ? 25.238 -3.795 -29.881 1.00 91.88 82 LEU A CA 1
ATOM 682 C C . LEU A 1 82 ? 26.681 -4.308 -29.876 1.00 91.88 82 LEU A C 1
ATOM 684 O O . LEU A 1 82 ? 27.479 -3.836 -30.687 1.00 91.88 82 LEU A O 1
ATOM 688 N N . LYS A 1 83 ? 27.028 -5.249 -28.991 1.00 92.94 83 LYS A N 1
ATOM 689 C CA . LYS A 1 83 ? 28.363 -5.859 -28.925 1.00 92.94 83 LYS A CA 1
ATOM 690 C C . LYS A 1 83 ? 28.650 -6.680 -30.184 1.00 92.94 83 LYS A C 1
ATOM 692 O O . LYS A 1 83 ? 29.667 -6.443 -30.837 1.00 92.94 83 LYS A O 1
ATOM 697 N N . ASP A 1 84 ? 27.723 -7.551 -30.567 1.00 93.06 84 ASP A N 1
ATOM 698 C CA . ASP A 1 84 ? 27.858 -8.447 -31.720 1.00 93.06 84 ASP A CA 1
ATOM 699 C C . ASP A 1 84 ? 27.920 -7.649 -33.033 1.00 93.06 84 ASP A C 1
ATOM 701 O O . ASP A 1 84 ? 28.788 -7.871 -33.881 1.00 93.06 84 ASP A O 1
ATOM 705 N N . ASN A 1 85 ? 27.049 -6.646 -33.185 1.00 91.75 85 ASN A N 1
ATOM 706 C CA . ASN A 1 85 ? 27.069 -5.762 -34.349 1.00 91.75 85 ASN A CA 1
ATOM 707 C C . ASN A 1 85 ? 28.301 -4.845 -34.365 1.00 91.75 85 ASN A C 1
ATOM 709 O O . ASN A 1 85 ? 28.800 -4.541 -35.443 1.00 91.75 85 ASN A O 1
ATOM 713 N N . SER A 1 86 ? 28.851 -4.455 -33.209 1.00 89.56 86 SER A N 1
ATOM 714 C CA . SER A 1 86 ? 30.128 -3.727 -33.141 1.00 89.56 86 SER A CA 1
ATOM 715 C C . SER A 1 86 ? 31.306 -4.587 -33.615 1.00 89.56 86 SER A C 1
ATOM 717 O O . SER A 1 86 ? 32.167 -4.095 -34.342 1.00 89.56 86 SER A O 1
ATOM 719 N N . GLN A 1 87 ? 31.328 -5.884 -33.284 1.00 92.38 87 GLN A N 1
ATOM 720 C CA . GLN A 1 87 ? 32.337 -6.817 -33.804 1.00 92.38 87 GLN A CA 1
ATOM 721 C C . GLN A 1 87 ? 32.205 -7.007 -35.321 1.00 92.38 87 GLN A C 1
ATOM 723 O O . GLN A 1 87 ? 33.190 -6.846 -36.042 1.00 92.38 87 GLN A O 1
ATOM 728 N N . LYS A 1 88 ? 30.987 -7.248 -35.827 1.00 91.44 88 LYS A N 1
ATOM 729 C CA . LYS A 1 88 ? 30.715 -7.312 -37.276 1.00 91.44 88 LYS A CA 1
ATOM 730 C C . LYS A 1 88 ? 31.123 -6.020 -37.992 1.00 91.44 88 LYS A C 1
ATOM 732 O O . LYS A 1 88 ? 31.723 -6.077 -39.060 1.00 91.44 88 LYS A O 1
ATOM 737 N N . LEU A 1 89 ? 30.854 -4.858 -37.390 1.00 90.50 89 LEU A N 1
ATOM 738 C CA . LEU A 1 89 ? 31.199 -3.556 -37.958 1.00 90.50 89 LEU A CA 1
ATOM 739 C C . LEU A 1 89 ? 32.715 -3.355 -38.062 1.00 90.50 89 LEU A C 1
ATOM 741 O O . LEU A 1 89 ? 33.157 -2.790 -39.061 1.00 90.50 89 LEU A O 1
ATOM 745 N N . LYS A 1 90 ? 33.507 -3.824 -37.086 1.00 90.44 90 LYS A N 1
ATOM 746 C CA . LYS A 1 90 ? 34.979 -3.812 -37.178 1.00 90.44 90 LYS A CA 1
ATOM 747 C C . LYS A 1 90 ? 35.458 -4.633 -38.374 1.00 90.44 90 LYS A C 1
ATOM 749 O O . LYS A 1 90 ? 36.073 -4.066 -39.268 1.00 90.44 90 LYS A O 1
ATOM 754 N N . ILE A 1 91 ? 35.036 -5.897 -38.462 1.00 91.25 91 ILE A N 1
ATOM 755 C CA . ILE A 1 91 ? 35.407 -6.820 -39.550 1.00 91.25 91 ILE A CA 1
ATOM 756 C C . ILE A 1 91 ? 35.021 -6.254 -40.929 1.00 91.25 91 ILE A C 1
ATOM 758 O O . ILE A 1 91 ? 35.807 -6.313 -41.872 1.00 91.25 91 ILE A O 1
ATOM 762 N N . LEU A 1 92 ? 33.818 -5.686 -41.073 1.00 87.75 92 LEU A N 1
ATOM 763 C CA . LEU A 1 92 ? 33.389 -5.064 -42.332 1.00 87.75 92 LEU A CA 1
ATOM 764 C C . LEU A 1 92 ? 34.153 -3.769 -42.645 1.00 87.75 92 LEU A C 1
ATOM 766 O O . LEU A 1 92 ? 34.394 -3.480 -43.814 1.00 87.75 92 LEU A O 1
ATOM 770 N N . THR A 1 93 ? 34.557 -2.997 -41.632 1.00 84.25 93 THR A N 1
ATOM 771 C CA . THR A 1 93 ? 35.364 -1.781 -41.832 1.00 84.25 93 THR A CA 1
ATOM 772 C C . THR A 1 93 ? 36.796 -2.136 -42.239 1.00 84.25 93 THR A C 1
ATOM 774 O O . THR A 1 93 ? 37.300 -1.561 -43.195 1.00 84.25 93 THR A O 1
ATOM 777 N N . GLU A 1 94 ? 37.405 -3.146 -41.613 1.00 88.19 94 GLU A N 1
ATOM 778 C CA . GLU A 1 94 ? 38.718 -3.690 -41.992 1.00 88.19 94 GLU A CA 1
ATOM 779 C C . GLU A 1 94 ? 38.708 -4.194 -43.445 1.00 88.19 94 GLU A C 1
ATOM 781 O O . GLU A 1 94 ? 39.508 -3.739 -44.262 1.00 88.19 94 GLU A O 1
ATOM 786 N N . LYS A 1 95 ? 37.723 -5.027 -43.821 1.00 84.50 95 LYS A N 1
ATOM 787 C CA . LYS A 1 95 ? 37.530 -5.470 -45.216 1.00 84.50 95 LYS A CA 1
ATOM 788 C C . LYS A 1 95 ? 37.351 -4.300 -46.188 1.00 84.50 95 LYS A C 1
ATOM 790 O O . LYS A 1 95 ? 37.906 -4.320 -47.286 1.00 84.50 95 LYS A O 1
ATOM 795 N N . LYS A 1 96 ? 36.584 -3.276 -45.799 1.00 80.88 96 LYS A N 1
ATOM 796 C CA . LYS A 1 96 ? 36.361 -2.069 -46.608 1.00 80.88 96 LYS A CA 1
ATOM 797 C C . LYS A 1 96 ? 37.660 -1.284 -46.826 1.00 80.88 96 LYS A C 1
ATOM 799 O O . LYS A 1 96 ? 37.924 -0.850 -47.948 1.00 80.88 96 LYS A O 1
ATOM 804 N N . ASP A 1 97 ? 38.467 -1.119 -45.782 1.00 81.12 97 ASP A N 1
ATOM 805 C CA . ASP A 1 97 ? 39.750 -0.420 -45.856 1.00 81.12 97 ASP A CA 1
ATOM 806 C C . ASP A 1 97 ? 40.795 -1.223 -46.645 1.00 81.12 97 ASP A C 1
ATOM 808 O O . ASP A 1 97 ? 41.580 -0.635 -47.388 1.00 81.12 97 ASP A O 1
ATOM 812 N N . ASP A 1 98 ? 40.770 -2.555 -46.581 1.00 83.31 98 ASP A N 1
ATOM 813 C CA . ASP A 1 98 ? 41.630 -3.413 -47.400 1.00 83.31 98 ASP A CA 1
ATOM 814 C C . ASP A 1 98 ? 41.285 -3.346 -48.890 1.00 83.31 98 ASP A C 1
ATOM 816 O O . ASP A 1 98 ? 42.190 -3.232 -49.719 1.00 83.31 98 ASP A O 1
ATOM 820 N N . ILE A 1 99 ? 39.996 -3.353 -49.254 1.00 78.00 99 ILE A N 1
ATOM 821 C CA . ILE A 1 99 ? 39.567 -3.112 -50.643 1.00 78.00 99 ILE A CA 1
ATOM 822 C C . ILE A 1 99 ? 40.017 -1.716 -51.094 1.00 78.00 99 ILE A C 1
ATOM 824 O O . ILE A 1 99 ? 40.604 -1.574 -52.168 1.00 78.00 99 ILE A O 1
ATOM 828 N N . ARG A 1 100 ? 39.837 -0.692 -50.246 1.00 74.38 100 ARG A N 1
ATOM 829 C CA . ARG A 1 100 ? 40.261 0.685 -50.540 1.00 74.38 100 ARG A CA 1
ATOM 830 C C . ARG A 1 100 ? 41.767 0.804 -50.787 1.00 74.38 100 ARG A C 1
ATOM 832 O O . ARG A 1 100 ? 42.165 1.485 -51.732 1.00 74.38 100 ARG A O 1
ATOM 839 N N . LYS A 1 101 ? 42.598 0.133 -49.981 1.00 77.75 101 LYS A N 1
ATOM 840 C CA . LYS A 1 101 ? 44.061 0.077 -50.165 1.00 77.75 101 LYS A CA 1
ATOM 841 C C . LYS A 1 101 ? 44.438 -0.654 -51.457 1.00 77.75 101 LYS A C 1
ATOM 843 O O . LYS A 1 101 ? 45.258 -0.144 -52.215 1.00 77.75 101 LYS A O 1
ATOM 848 N N . LYS A 1 102 ? 43.825 -1.815 -51.727 1.00 74.56 102 LYS A N 1
ATOM 849 C CA . LYS A 1 102 ? 44.104 -2.644 -52.916 1.00 74.56 102 LYS A CA 1
ATOM 850 C C . LYS A 1 102 ? 43.763 -1.928 -54.224 1.00 74.56 102 LYS A C 1
ATOM 852 O O . LYS A 1 102 ? 44.561 -1.964 -55.153 1.00 74.56 102 LYS A O 1
ATOM 857 N N . GLN A 1 103 ? 42.617 -1.250 -54.283 1.00 67.38 103 GLN A N 1
ATOM 858 C CA . GLN A 1 103 ? 42.131 -0.580 -55.497 1.00 67.38 103 GLN A CA 1
ATOM 859 C C . GLN A 1 103 ? 42.559 0.894 -55.616 1.00 67.38 103 GLN A C 1
ATOM 861 O O . GLN A 1 103 ? 42.226 1.548 -56.598 1.00 67.38 103 GLN A O 1
ATOM 866 N N . LYS A 1 104 ? 43.323 1.425 -54.645 1.00 64.88 104 LYS A N 1
ATOM 867 C CA . LYS A 1 104 ? 43.876 2.796 -54.645 1.00 64.88 104 LYS A CA 1
ATOM 868 C C . LYS A 1 104 ? 42.841 3.887 -54.980 1.00 64.88 104 LYS A C 1
ATOM 870 O O . LYS A 1 104 ? 43.152 4.837 -55.699 1.00 64.88 104 LYS A O 1
ATOM 875 N N . PHE A 1 105 ? 41.617 3.771 -54.453 1.00 61.47 105 PHE A N 1
ATOM 876 C CA . PHE A 1 105 ? 40.559 4.757 -54.703 1.00 61.47 105 PHE A CA 1
ATOM 877 C C . PHE A 1 105 ? 40.992 6.163 -54.271 1.00 61.47 105 PHE A C 1
ATOM 879 O O . PHE A 1 105 ? 41.157 6.428 -53.077 1.00 61.47 105 PHE A O 1
ATOM 886 N N . LYS A 1 106 ? 41.139 7.065 -55.251 1.00 59.94 106 LYS A N 1
ATOM 887 C CA . LYS A 1 106 ? 41.357 8.501 -55.014 1.00 59.94 106 LYS A CA 1
ATOM 888 C C . LYS A 1 106 ? 40.101 9.175 -54.452 1.00 59.94 106 LYS A C 1
ATOM 890 O O . LYS A 1 106 ? 40.212 10.068 -53.620 1.00 59.94 106 LYS A O 1
ATOM 895 N N . GLU A 1 107 ? 38.922 8.710 -54.862 1.00 61.06 107 GLU A N 1
ATOM 896 C CA . GLU A 1 107 ? 37.615 9.286 -54.527 1.00 61.06 107 GLU A CA 1
ATOM 897 C C . GLU A 1 107 ? 36.618 8.198 -54.106 1.00 61.06 107 GLU A C 1
ATOM 899 O O . GLU A 1 107 ? 36.788 7.021 -54.423 1.00 61.06 107 GLU A O 1
ATOM 904 N N . ASP A 1 108 ? 35.579 8.578 -53.357 1.00 67.38 108 ASP A N 1
ATOM 905 C CA . ASP A 1 108 ? 34.556 7.635 -52.900 1.00 67.38 108 ASP A CA 1
ATOM 906 C C . ASP A 1 108 ? 33.693 7.143 -54.078 1.00 67.38 108 ASP A C 1
ATOM 908 O O . ASP A 1 108 ? 33.067 7.970 -54.742 1.00 67.38 108 ASP A O 1
ATOM 912 N N . PRO A 1 109 ? 33.508 5.824 -54.274 1.00 72.06 109 PRO A N 1
ATOM 913 C CA . PRO A 1 109 ? 32.635 5.281 -55.320 1.00 72.06 109 PRO A CA 1
ATOM 914 C C . PRO A 1 109 ? 31.197 5.825 -55.350 1.00 72.06 109 PRO A C 1
ATOM 916 O O . PRO A 1 109 ? 30.589 5.934 -56.408 1.00 72.06 109 PRO A O 1
ATOM 919 N N . SER A 1 110 ? 30.643 6.230 -54.200 1.00 70.31 110 SER A N 1
ATOM 920 C CA . SER A 1 110 ? 29.316 6.870 -54.137 1.00 70.31 110 SER A CA 1
ATOM 921 C C . SER A 1 110 ? 29.298 8.344 -54.575 1.00 70.31 110 SER A C 1
ATOM 923 O O . SER A 1 110 ? 28.212 8.893 -54.735 1.00 70.31 110 SER A O 1
ATOM 925 N N . LYS A 1 111 ? 30.459 8.995 -54.724 1.00 77.50 111 LYS A N 1
ATOM 926 C CA . LYS A 1 111 ? 30.592 10.312 -55.369 1.00 77.50 111 LYS A CA 1
ATOM 927 C C . LYS A 1 111 ? 30.746 10.145 -56.877 1.00 77.50 111 LYS A C 1
ATOM 929 O O . LYS A 1 111 ? 30.049 10.834 -57.600 1.00 77.50 111 LYS A O 1
ATOM 934 N N . LEU A 1 112 ? 31.545 9.166 -57.319 1.00 78.81 112 LEU A N 1
ATOM 935 C CA . LEU A 1 112 ? 31.693 8.821 -58.740 1.00 78.81 112 LEU A CA 1
ATOM 936 C C . LEU A 1 112 ? 30.343 8.481 -59.391 1.00 78.81 112 LEU A C 1
ATOM 938 O O . LEU A 1 112 ? 30.086 8.922 -60.501 1.00 78.81 112 LEU A O 1
ATOM 942 N N . LEU A 1 113 ? 29.460 7.755 -58.689 1.00 78.94 113 LEU A N 1
ATOM 943 C CA . LEU A 1 113 ? 28.097 7.496 -59.174 1.00 78.94 113 LEU A CA 1
ATOM 944 C C . LEU A 1 113 ? 27.317 8.799 -59.415 1.00 78.94 113 LEU A C 1
ATOM 946 O O . LEU A 1 113 ? 26.771 8.983 -60.490 1.00 78.94 113 LEU A O 1
ATOM 950 N N . LYS A 1 114 ? 27.338 9.732 -58.455 1.00 83.25 114 LYS A N 1
ATOM 951 C CA . LYS A 1 114 ? 26.666 11.032 -58.604 1.00 83.25 114 LYS A CA 1
ATOM 952 C C . LYS A 1 114 ? 27.294 11.911 -59.680 1.00 83.25 114 LYS A C 1
ATOM 954 O O . LYS A 1 114 ? 26.573 12.608 -60.367 1.00 83.25 114 LYS A O 1
ATOM 959 N N . GLU A 1 115 ? 28.618 11.884 -59.827 1.00 84.31 115 GLU A N 1
ATOM 960 C CA . GLU A 1 115 ? 29.310 12.604 -60.901 1.00 84.31 115 GLU A CA 1
ATOM 961 C C . GLU A 1 115 ? 28.906 12.046 -62.272 1.00 84.31 115 GLU A C 1
ATOM 963 O O . GLU A 1 115 ? 28.714 12.821 -63.199 1.00 84.31 115 GLU A O 1
ATOM 968 N N . ILE A 1 116 ? 28.711 10.727 -62.403 1.00 84.81 116 ILE A N 1
ATOM 969 C CA . ILE A 1 116 ? 28.132 10.124 -63.612 1.00 84.81 116 ILE A CA 1
ATOM 970 C C . ILE A 1 116 ? 26.701 10.633 -63.820 1.00 84.81 116 ILE A C 1
ATOM 972 O O . ILE A 1 116 ? 26.437 11.183 -64.884 1.00 84.81 116 ILE A O 1
ATOM 976 N N . ASP A 1 117 ? 25.823 10.525 -62.815 1.00 87.12 117 ASP A N 1
ATOM 977 C CA . ASP A 1 117 ? 24.423 10.973 -62.903 1.00 87.12 117 ASP A CA 1
ATOM 978 C C . ASP A 1 117 ? 24.326 12.474 -63.286 1.00 87.12 117 ASP A C 1
ATOM 980 O O . ASP A 1 117 ? 23.571 12.850 -64.181 1.00 87.12 117 ASP A O 1
ATOM 984 N N . ASP A 1 118 ? 25.141 13.338 -62.663 1.00 88.81 118 ASP A N 1
ATOM 985 C CA . ASP A 1 118 ? 25.200 14.786 -62.916 1.00 88.81 118 ASP A CA 1
ATOM 986 C C . ASP A 1 118 ? 25.765 15.119 -64.314 1.00 88.81 118 ASP A C 1
ATOM 988 O O . ASP A 1 118 ? 25.376 16.120 -64.920 1.00 88.81 118 ASP A O 1
ATOM 992 N N . LEU A 1 119 ? 26.712 14.325 -64.833 1.00 86.81 119 LEU A N 1
ATOM 993 C CA . LEU A 1 119 ? 27.272 14.502 -66.181 1.00 86.81 119 LEU A CA 1
ATOM 994 C C . LEU A 1 119 ? 26.334 13.961 -67.269 1.00 86.81 119 LEU A C 1
ATOM 996 O O . LEU A 1 119 ? 26.269 14.549 -68.347 1.00 86.81 119 LEU A O 1
ATOM 1000 N N . GLU A 1 120 ? 25.597 12.885 -66.994 1.00 86.56 120 GLU A N 1
ATOM 1001 C CA . GLU A 1 120 ? 24.553 12.352 -67.876 1.00 86.56 120 GLU A CA 1
ATOM 1002 C C . GLU A 1 120 ? 23.380 13.330 -67.969 1.00 86.56 120 GLU A C 1
ATOM 1004 O O . GLU A 1 120 ? 23.023 13.741 -69.071 1.00 86.56 120 GLU A O 1
ATOM 1009 N N . PHE A 1 121 ? 22.890 13.834 -66.833 1.00 88.31 121 PHE A N 1
ATOM 1010 C CA . PHE A 1 121 ? 21.856 14.870 -66.797 1.00 88.31 121 PHE A CA 1
ATOM 1011 C C . PHE A 1 121 ? 22.265 16.141 -67.561 1.00 88.31 121 PHE A C 1
ATOM 1013 O O . PHE A 1 121 ? 21.440 16.744 -68.247 1.00 88.31 121 PHE A O 1
ATOM 1020 N N . LYS A 1 122 ? 23.544 16.541 -67.509 1.00 86.50 122 LYS A N 1
ATOM 1021 C CA . LYS A 1 122 ? 24.062 17.657 -68.323 1.00 86.50 122 LYS A CA 1
ATOM 1022 C C . LYS A 1 122 ? 24.079 17.358 -69.818 1.00 86.50 122 LYS A C 1
ATOM 1024 O O . LYS A 1 122 ? 23.792 18.262 -70.588 1.00 86.50 122 LYS A O 1
ATOM 1029 N N . ILE A 1 123 ? 24.385 16.132 -70.247 1.00 84.06 123 ILE A N 1
ATOM 1030 C CA . ILE A 1 123 ? 24.263 15.751 -71.667 1.00 84.06 123 ILE A CA 1
ATOM 1031 C C . ILE A 1 123 ? 22.792 15.785 -72.110 1.00 84.06 123 ILE A C 1
ATOM 1033 O O . ILE A 1 123 ? 22.501 16.240 -73.211 1.00 84.06 123 ILE A O 1
ATOM 1037 N N . GLU A 1 124 ? 21.865 15.346 -71.256 1.00 83.94 124 GLU A N 1
ATOM 1038 C CA . GLU A 1 124 ? 20.429 15.329 -71.566 1.00 83.94 124 GLU A CA 1
ATOM 1039 C C . GLU A 1 124 ? 19.781 16.726 -71.587 1.00 83.94 124 GLU A C 1
ATOM 1041 O O . GLU A 1 124 ? 18.816 16.936 -72.323 1.00 83.94 124 GLU A O 1
ATOM 1046 N N . THR A 1 125 ? 20.281 17.680 -70.789 1.00 85.50 125 THR A N 1
ATOM 1047 C CA . THR A 1 125 ? 19.644 19.000 -70.602 1.00 85.50 125 THR A CA 1
ATOM 1048 C C . THR A 1 125 ? 20.407 20.187 -71.194 1.00 85.50 125 THR A C 1
ATOM 1050 O O . THR A 1 125 ? 19.775 21.183 -71.552 1.00 85.50 125 THR A O 1
ATOM 1053 N N . GLU A 1 126 ? 21.733 20.118 -71.335 1.00 77.19 126 GLU A N 1
ATOM 1054 C CA . GLU A 1 126 ? 22.541 21.189 -71.923 1.00 77.19 126 GLU A CA 1
ATOM 1055 C C . GLU A 1 126 ? 22.884 20.861 -73.384 1.00 77.19 126 GLU A C 1
ATOM 1057 O O . GLU A 1 126 ? 23.583 19.891 -73.676 1.00 77.19 126 GLU A O 1
ATOM 1062 N N . GLY A 1 127 ? 22.456 21.719 -74.317 1.00 72.56 127 GLY A N 1
ATOM 1063 C CA . GLY A 1 127 ? 22.828 21.642 -75.735 1.00 72.56 127 GLY A CA 1
ATOM 1064 C C . GLY A 1 127 ? 24.314 21.945 -75.966 1.00 72.56 127 GLY A C 1
ATOM 1065 O O . GLY A 1 127 ? 24.678 23.038 -76.400 1.00 72.56 127 GLY A O 1
ATOM 1066 N N . MET A 1 128 ? 25.184 20.992 -75.634 1.00 76.81 128 MET A N 1
ATOM 1067 C CA . MET A 1 128 ? 26.634 21.107 -75.771 1.00 76.81 128 MET A CA 1
ATOM 1068 C C . MET A 1 128 ? 27.098 20.982 -77.230 1.00 76.81 128 MET A C 1
ATOM 1070 O O . MET A 1 128 ? 26.448 20.373 -78.073 1.00 76.81 128 MET A O 1
ATOM 1074 N N . SER A 1 129 ? 28.280 21.527 -77.536 1.00 80.75 129 SER A N 1
ATOM 1075 C CA . SER A 1 129 ? 28.934 21.256 -78.820 1.00 80.75 129 SER A CA 1
ATOM 1076 C C . SER A 1 129 ? 29.502 19.832 -78.855 1.00 80.75 129 SER A C 1
ATOM 1078 O O . SER A 1 129 ? 30.017 19.340 -77.850 1.00 80.75 129 SER A O 1
ATOM 1080 N N . PHE A 1 130 ? 29.483 19.204 -80.034 1.00 78.38 130 PHE A N 1
ATOM 1081 C CA . PHE A 1 130 ? 29.893 17.809 -80.261 1.00 78.38 130 PHE A CA 1
ATOM 1082 C C . PHE A 1 130 ? 31.262 17.435 -79.653 1.00 78.38 130 PHE A C 1
ATOM 1084 O O . PHE A 1 130 ? 31.443 16.351 -79.102 1.00 78.38 130 PHE A O 1
ATOM 1091 N N . GLU A 1 131 ? 32.245 18.344 -79.682 1.00 80.75 131 GLU A N 1
ATOM 1092 C CA . GLU A 1 131 ? 33.550 18.109 -79.045 1.00 80.75 131 GLU A CA 1
ATOM 1093 C C . GLU A 1 131 ? 33.497 18.049 -77.513 1.00 80.75 131 GLU A C 1
ATOM 1095 O O . GLU A 1 131 ? 34.279 17.318 -76.899 1.00 80.75 131 GLU A O 1
ATOM 1100 N N . LYS A 1 132 ? 32.620 18.843 -76.886 1.00 81.56 132 LYS A N 1
ATOM 1101 C CA . LYS A 1 132 ? 32.423 18.850 -75.431 1.00 81.56 132 LYS A CA 1
ATOM 1102 C C . LYS A 1 132 ? 31.649 17.610 -75.011 1.00 81.56 132 LYS A C 1
ATOM 1104 O O . LYS A 1 132 ? 32.118 16.899 -74.133 1.00 81.56 132 LYS A O 1
ATOM 1109 N N . GLU A 1 133 ? 30.557 17.301 -75.705 1.00 81.25 133 GLU A N 1
ATOM 1110 C CA . GLU A 1 133 ? 29.771 16.078 -75.514 1.00 81.25 133 GLU A CA 1
ATOM 1111 C C . GLU A 1 133 ? 30.661 14.826 -75.578 1.00 81.25 133 GLU A C 1
ATOM 1113 O O . GLU A 1 133 ? 30.690 14.032 -74.638 1.00 81.25 133 GLU A O 1
ATOM 1118 N N . LYS A 1 134 ? 31.504 14.703 -76.615 1.00 83.50 134 LYS A N 1
ATOM 1119 C CA . LYS A 1 134 ? 32.458 13.592 -76.758 1.00 83.50 134 LYS A CA 1
ATOM 1120 C C . LYS A 1 134 ? 33.459 13.505 -75.598 1.00 83.50 134 LYS A C 1
ATOM 1122 O O . LYS A 1 134 ? 33.778 12.401 -75.158 1.00 83.50 134 LYS A O 1
ATOM 1127 N N . LYS A 1 135 ? 33.951 14.638 -75.078 1.00 85.12 135 LYS A N 1
ATOM 1128 C CA . LYS A 1 135 ? 34.838 14.675 -73.896 1.00 85.12 135 LYS A CA 1
ATOM 1129 C C . LYS A 1 135 ? 34.098 14.241 -72.626 1.00 85.12 135 LYS A C 1
ATOM 1131 O O . LYS A 1 135 ? 34.627 13.417 -71.882 1.00 85.12 135 LYS A O 1
ATOM 1136 N N . THR A 1 136 ? 32.874 14.720 -72.410 1.00 83.75 136 THR A N 1
ATOM 1137 C CA . THR A 1 136 ? 32.024 14.322 -71.276 1.00 83.75 136 THR A CA 1
ATOM 1138 C C . THR A 1 136 ? 31.680 12.831 -71.344 1.00 83.75 136 THR A C 1
ATOM 1140 O O . THR A 1 136 ? 31.801 12.131 -70.344 1.00 83.75 136 THR A O 1
ATOM 1143 N N . MET A 1 137 ? 31.361 12.296 -72.525 1.00 82.88 137 MET A N 1
ATOM 1144 C CA . MET A 1 137 ? 31.045 10.876 -72.703 1.00 82.88 137 MET A CA 1
ATOM 1145 C C . MET A 1 137 ? 32.269 9.965 -72.508 1.00 82.88 137 MET A C 1
ATOM 1147 O O . MET A 1 137 ? 32.155 8.893 -71.911 1.00 82.88 137 MET A O 1
ATOM 1151 N N . LEU A 1 138 ? 33.464 10.387 -72.943 1.00 85.06 138 LEU A N 1
ATOM 1152 C CA . LEU A 1 138 ? 34.716 9.697 -72.601 1.00 85.06 138 LEU A CA 1
ATOM 1153 C C . LEU A 1 138 ? 34.945 9.688 -71.084 1.00 85.06 138 LEU A C 1
ATOM 1155 O O . LEU A 1 138 ? 35.228 8.630 -70.522 1.00 85.06 138 LEU A O 1
ATOM 1159 N N . ARG A 1 139 ? 34.729 10.826 -70.412 1.00 83.06 139 ARG A N 1
ATOM 1160 C CA . ARG A 1 139 ? 34.843 10.939 -68.953 1.00 83.06 139 ARG A CA 1
ATOM 1161 C C . ARG A 1 139 ? 33.843 10.037 -68.220 1.00 83.06 139 ARG A C 1
ATOM 1163 O O . ARG A 1 139 ? 34.242 9.322 -67.306 1.00 83.06 139 ARG A O 1
ATOM 1170 N N . ILE A 1 140 ? 32.583 9.993 -68.653 1.00 84.62 140 ILE A N 1
ATOM 1171 C CA . ILE A 1 140 ? 31.564 9.069 -68.127 1.00 84.62 140 ILE A CA 1
ATOM 1172 C C . ILE A 1 140 ? 32.013 7.610 -68.301 1.00 84.62 140 ILE A C 1
ATOM 1174 O O . ILE A 1 140 ? 31.890 6.816 -67.372 1.00 84.62 140 ILE A O 1
ATOM 1178 N N . ASN A 1 141 ? 32.588 7.243 -69.450 1.00 83.88 141 ASN A N 1
ATOM 1179 C CA . ASN A 1 141 ? 33.082 5.884 -69.692 1.00 83.88 141 ASN A CA 1
ATOM 1180 C C . ASN A 1 141 ? 34.297 5.510 -68.820 1.00 83.88 141 ASN A C 1
ATOM 1182 O O . ASN A 1 141 ? 34.406 4.362 -68.386 1.00 83.88 141 ASN A O 1
ATOM 1186 N N . GLU A 1 142 ? 35.196 6.453 -68.526 1.00 83.06 142 GLU A N 1
ATOM 1187 C CA . GLU A 1 142 ? 36.274 6.267 -67.541 1.00 83.06 142 GLU A CA 1
ATOM 1188 C C . GLU A 1 142 ? 35.711 6.056 -66.130 1.00 83.06 142 GLU A C 1
ATOM 1190 O O . GLU A 1 142 ? 36.052 5.075 -65.464 1.00 83.06 142 GLU A O 1
ATOM 1195 N N . LEU A 1 143 ? 34.801 6.935 -65.696 1.00 81.19 143 LEU A N 1
ATOM 1196 C CA . LEU A 1 143 ? 34.151 6.865 -64.386 1.00 81.19 143 LEU A CA 1
ATOM 1197 C C . LEU A 1 1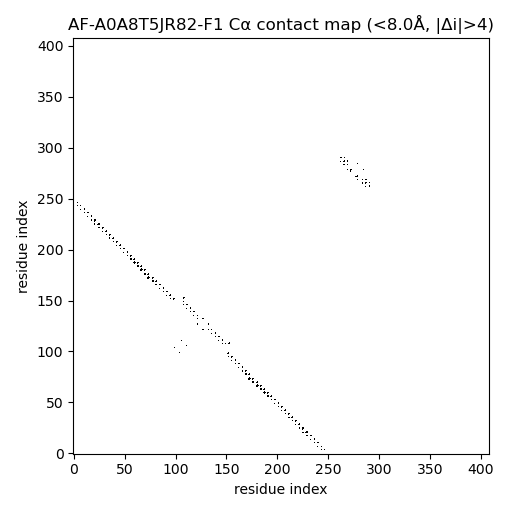43 ? 33.364 5.553 -64.219 1.00 81.19 143 LEU A C 1
ATOM 1199 O O . LEU A 1 143 ? 33.487 4.894 -63.187 1.00 81.19 143 LEU A O 1
ATOM 1203 N N . LYS A 1 144 ? 32.631 5.108 -65.250 1.00 80.50 144 LYS A N 1
ATOM 1204 C CA . LYS A 1 144 ? 31.895 3.829 -65.262 1.00 80.50 144 LYS A CA 1
ATOM 1205 C C . LYS A 1 144 ? 32.806 2.605 -65.138 1.00 80.50 144 LYS A C 1
ATOM 1207 O O . LYS A 1 144 ? 32.414 1.639 -64.483 1.00 80.50 144 LYS A O 1
ATOM 1212 N N . LYS A 1 145 ? 34.022 2.631 -65.702 1.00 79.38 145 LYS A N 1
ATOM 1213 C CA . LYS A 1 145 ? 35.015 1.554 -65.507 1.00 79.38 145 LYS A CA 1
ATOM 1214 C C . LYS A 1 145 ? 35.486 1.493 -64.052 1.00 79.38 145 LYS A C 1
ATOM 1216 O O . LYS A 1 145 ? 35.376 0.440 -63.431 1.00 79.38 145 LYS A O 1
ATOM 1221 N N . VAL A 1 146 ? 35.893 2.631 -63.482 1.00 76.06 146 VAL A N 1
ATOM 1222 C CA . VAL A 1 146 ? 36.307 2.728 -62.066 1.00 76.06 146 VAL A CA 1
ATOM 1223 C C . VAL A 1 146 ? 35.165 2.332 -61.116 1.00 76.06 146 VAL A C 1
ATOM 1225 O O . VAL A 1 146 ? 35.390 1.662 -60.107 1.00 76.06 146 VAL A O 1
ATOM 1228 N N . LEU A 1 147 ? 33.920 2.685 -61.455 1.00 74.62 147 LEU A N 1
ATOM 1229 C CA . LEU A 1 147 ? 32.729 2.260 -60.721 1.00 74.62 147 LEU A CA 1
ATOM 1230 C C . LEU A 1 147 ? 32.526 0.736 -60.800 1.00 74.62 147 LEU A C 1
ATOM 1232 O O . LEU A 1 147 ? 32.208 0.112 -59.786 1.00 74.62 147 LEU A O 1
ATOM 1236 N N . GLY A 1 148 ? 32.746 0.132 -61.973 1.00 72.38 148 GLY A N 1
ATOM 1237 C CA . GLY A 1 148 ? 32.672 -1.313 -62.197 1.00 72.38 148 GLY A CA 1
ATOM 1238 C C . GLY A 1 148 ? 33.594 -2.111 -61.275 1.00 72.38 148 GLY A C 1
ATOM 1239 O O . GLY A 1 148 ? 33.139 -3.064 -60.641 1.00 72.38 148 GLY A O 1
ATOM 1240 N N . ASP A 1 149 ? 34.839 -1.657 -61.122 1.00 71.62 149 ASP A N 1
ATOM 1241 C CA . ASP A 1 149 ? 35.817 -2.256 -60.206 1.00 71.62 149 ASP A CA 1
ATOM 1242 C C . ASP A 1 149 ? 35.418 -2.075 -58.727 1.00 71.62 149 ASP A C 1
ATOM 1244 O O . ASP A 1 149 ? 35.759 -2.893 -57.871 1.00 71.62 149 ASP A O 1
ATOM 1248 N N . SER A 1 150 ? 34.649 -1.030 -58.408 1.00 72.06 150 SER A N 1
ATOM 1249 C CA . SER A 1 150 ? 34.272 -0.657 -57.037 1.00 72.06 150 SER A CA 1
ATOM 1250 C C . SER A 1 150 ? 33.041 -1.362 -56.449 1.00 72.06 150 SER A C 1
ATOM 1252 O O . SER A 1 150 ? 32.682 -1.098 -55.297 1.00 72.06 150 SER A O 1
ATOM 1254 N N . LYS A 1 151 ? 32.390 -2.269 -57.189 1.00 76.31 151 LYS A N 1
ATOM 1255 C CA . LYS A 1 151 ? 31.133 -2.925 -56.767 1.00 76.31 151 LYS A CA 1
ATOM 1256 C C . LYS A 1 151 ? 31.220 -3.583 -55.382 1.00 76.31 151 LYS A C 1
ATOM 1258 O O . LYS A 1 151 ? 30.409 -3.267 -54.515 1.00 76.31 151 LYS A O 1
ATOM 1263 N N . GLY A 1 152 ? 32.272 -4.362 -55.115 1.00 77.44 152 GLY A N 1
ATOM 1264 C CA . GLY A 1 152 ? 32.484 -4.991 -53.801 1.00 77.44 152 GLY A CA 1
ATOM 1265 C C . GLY A 1 152 ? 32.703 -3.993 -52.648 1.00 77.44 152 GLY A C 1
ATOM 1266 O O . GLY A 1 152 ? 32.343 -4.270 -51.504 1.00 77.44 152 GLY A O 1
ATOM 1267 N N . TYR A 1 153 ? 33.229 -2.792 -52.925 1.00 80.00 153 TYR A N 1
ATOM 1268 C CA . TYR A 1 153 ? 33.281 -1.710 -51.933 1.00 80.00 153 TYR A CA 1
ATOM 1269 C C . TYR A 1 153 ? 31.887 -1.125 -51.675 1.00 80.00 153 TYR A C 1
ATOM 1271 O O . TYR A 1 153 ? 31.553 -0.836 -50.525 1.00 80.00 153 TYR A O 1
ATOM 1279 N N . LEU A 1 154 ? 31.069 -0.940 -52.717 1.00 79.75 154 LEU A N 1
ATOM 1280 C CA . LEU A 1 154 ? 29.700 -0.426 -52.590 1.00 79.75 154 LEU A CA 1
ATOM 1281 C C . LEU A 1 154 ? 28.798 -1.389 -51.805 1.00 79.75 154 LEU A C 1
ATOM 1283 O O . LEU A 1 154 ? 28.067 -0.930 -50.926 1.00 79.75 154 LEU A O 1
ATOM 1287 N N . GLU A 1 155 ? 28.913 -2.695 -52.053 1.00 83.88 155 GLU A N 1
ATOM 1288 C CA . GLU A 1 155 ? 28.215 -3.760 -51.320 1.00 83.88 155 GLU A CA 1
ATOM 1289 C C . GLU A 1 155 ? 28.547 -3.717 -49.821 1.00 83.88 155 GLU A C 1
ATOM 1291 O O . GLU A 1 155 ? 27.658 -3.456 -49.008 1.00 83.88 155 GLU A O 1
ATOM 1296 N N . ILE A 1 156 ? 29.828 -3.817 -49.441 1.00 84.62 156 ILE A N 1
ATOM 1297 C CA . ILE A 1 156 ? 30.250 -3.727 -48.028 1.00 84.62 156 ILE A CA 1
ATOM 1298 C C . ILE A 1 156 ? 29.861 -2.373 -47.412 1.00 84.62 156 ILE A C 1
ATOM 1300 O O . ILE A 1 156 ? 29.451 -2.295 -46.254 1.00 84.62 156 ILE A O 1
ATOM 1304 N N . ASN A 1 157 ? 29.940 -1.276 -48.170 1.00 84.06 157 ASN A N 1
ATOM 1305 C CA . ASN A 1 157 ? 29.505 0.039 -47.700 1.00 84.06 157 ASN A CA 1
ATOM 1306 C C . ASN A 1 157 ? 27.982 0.110 -47.469 1.00 84.06 157 ASN A C 1
ATOM 1308 O O . ASN A 1 157 ? 27.545 0.891 -46.622 1.00 84.06 157 ASN A O 1
ATOM 1312 N N . SER A 1 158 ? 27.179 -0.687 -48.180 1.00 86.69 158 SER A N 1
ATOM 1313 C CA . SER A 1 158 ? 25.738 -0.824 -47.940 1.00 86.69 158 SER A CA 1
ATOM 1314 C C . SER A 1 158 ? 25.452 -1.629 -46.665 1.00 86.69 158 SER A C 1
ATOM 1316 O O . SER A 1 158 ? 24.730 -1.139 -45.794 1.00 86.69 158 SER A O 1
ATOM 1318 N N . GLU A 1 159 ? 26.128 -2.767 -46.463 1.00 88.88 159 GLU A N 1
ATOM 1319 C CA . GLU A 1 159 ? 26.029 -3.570 -45.235 1.00 88.88 159 GLU A CA 1
ATOM 1320 C C . GLU A 1 159 ? 26.439 -2.759 -43.999 1.00 88.88 159 GLU A C 1
ATOM 1322 O O . GLU A 1 159 ? 25.745 -2.750 -42.983 1.00 88.88 159 GLU A O 1
ATOM 1327 N N . VAL A 1 160 ? 27.534 -1.997 -44.097 1.00 88.50 160 VAL A N 1
ATOM 1328 C CA . VAL A 1 160 ? 28.006 -1.090 -43.040 1.00 88.50 160 VAL A CA 1
ATOM 1329 C C . VAL A 1 160 ? 26.973 -0.003 -42.715 1.00 88.50 160 VAL A C 1
ATOM 1331 O O . VAL A 1 160 ? 26.847 0.375 -41.547 1.00 88.50 160 VAL A O 1
ATOM 1334 N N . LYS A 1 161 ? 26.218 0.510 -43.698 1.00 89.19 161 LYS A N 1
ATOM 1335 C CA . LYS A 1 161 ? 25.146 1.496 -43.457 1.00 89.19 161 LYS A CA 1
ATOM 1336 C C . LYS A 1 161 ? 23.971 0.872 -42.703 1.00 89.19 161 LYS A C 1
ATOM 1338 O O . LYS A 1 161 ? 23.568 1.429 -41.679 1.00 89.19 161 LYS A O 1
ATOM 1343 N N . GLU A 1 162 ? 23.465 -0.278 -43.147 1.00 91.25 162 GLU A N 1
ATOM 1344 C CA . GLU A 1 162 ? 22.355 -0.959 -42.464 1.00 91.25 162 GLU A CA 1
ATOM 1345 C C . GLU A 1 162 ? 22.762 -1.441 -41.064 1.00 91.25 162 GLU A C 1
ATOM 1347 O O . GLU A 1 162 ? 22.036 -1.214 -40.096 1.00 91.25 162 GLU A O 1
ATOM 1352 N N . LEU A 1 163 ? 23.974 -1.974 -40.892 1.00 92.25 163 LEU A N 1
ATOM 1353 C CA . LEU A 1 163 ? 24.488 -2.366 -39.579 1.00 92.25 163 LEU A CA 1
ATOM 1354 C C . LEU A 1 163 ? 24.589 -1.165 -38.620 1.00 92.25 163 LEU A C 1
ATOM 1356 O O . LEU A 1 163 ? 24.173 -1.254 -37.464 1.00 92.25 163 LEU A O 1
ATOM 1360 N N . ARG A 1 164 ? 25.059 -0.003 -39.100 1.00 90.69 164 ARG A N 1
ATOM 1361 C CA . ARG A 1 164 ? 25.086 1.251 -38.317 1.00 90.69 164 ARG A CA 1
ATOM 1362 C C . ARG A 1 164 ? 23.687 1.750 -37.945 1.00 90.69 164 ARG A C 1
ATOM 1364 O O . ARG A 1 164 ? 23.527 2.322 -36.866 1.00 90.69 164 ARG A O 1
ATOM 1371 N N . LYS A 1 165 ? 22.682 1.544 -38.799 1.00 93.19 165 LYS A N 1
ATOM 1372 C CA . LYS A 1 165 ? 21.271 1.868 -38.530 1.00 93.19 165 LYS A CA 1
ATOM 1373 C C . LYS A 1 165 ? 20.694 0.945 -37.450 1.00 93.19 165 LYS A C 1
ATOM 1375 O O . LYS A 1 165 ? 20.243 1.447 -36.424 1.00 93.19 165 LYS A O 1
ATOM 1380 N N . VAL A 1 166 ? 20.864 -0.374 -37.581 1.00 92.50 166 VAL A N 1
ATOM 1381 C CA . VAL A 1 166 ? 20.470 -1.356 -36.549 1.00 92.50 166 VAL A CA 1
ATOM 1382 C C . VAL A 1 166 ? 21.153 -1.066 -35.206 1.00 92.50 166 VAL A C 1
ATOM 1384 O O . VAL A 1 166 ? 20.498 -1.094 -34.163 1.00 92.50 166 VAL A O 1
ATOM 1387 N N . MET A 1 167 ? 22.445 -0.716 -35.200 1.00 91.38 167 MET A N 1
ATOM 1388 C CA . MET A 1 167 ? 23.149 -0.292 -33.981 1.00 91.38 167 MET A CA 1
ATOM 1389 C C . MET A 1 167 ? 22.595 1.014 -33.397 1.00 91.38 167 MET A C 1
ATOM 1391 O O . MET A 1 167 ? 22.484 1.135 -32.179 1.00 91.38 167 MET A O 1
ATOM 1395 N N . ARG A 1 168 ? 22.226 1.996 -34.228 1.00 93.75 168 ARG A N 1
ATOM 1396 C CA . ARG A 1 168 ? 21.616 3.252 -33.761 1.00 93.75 168 ARG A CA 1
ATOM 1397 C C . ARG A 1 168 ? 20.284 2.989 -33.061 1.00 93.75 168 ARG A C 1
ATOM 1399 O O . ARG A 1 168 ? 20.060 3.526 -31.979 1.00 93.75 168 ARG A O 1
ATOM 1406 N N . ASP A 1 169 ? 19.438 2.146 -33.641 1.00 94.19 169 ASP A N 1
ATOM 1407 C CA . ASP A 1 169 ? 18.113 1.861 -33.088 1.00 94.19 169 ASP A CA 1
ATOM 1408 C C . ASP A 1 169 ? 18.187 0.937 -31.862 1.00 94.19 169 ASP A C 1
ATOM 1410 O O . ASP A 1 169 ? 17.496 1.180 -30.874 1.00 94.19 169 ASP A O 1
ATOM 1414 N N . SER A 1 170 ? 19.112 -0.030 -31.844 1.00 93.44 170 SER A N 1
ATOM 1415 C CA . SER A 1 170 ? 19.411 -0.833 -30.643 1.00 93.44 170 SER A CA 1
ATOM 1416 C C . SER A 1 170 ? 19.943 0.038 -29.495 1.00 93.44 170 SER A C 1
ATOM 1418 O O . SER A 1 170 ? 19.576 -0.160 -28.340 1.00 93.44 170 SER A O 1
ATOM 1420 N N . ARG A 1 171 ? 20.763 1.060 -29.796 1.00 94.00 171 ARG A N 1
ATOM 1421 C CA . ARG A 1 171 ? 21.256 2.033 -28.802 1.00 94.00 171 ARG A CA 1
ATOM 1422 C C . ARG A 1 171 ? 20.137 2.911 -28.243 1.00 94.00 171 ARG A C 1
ATOM 1424 O O . ARG A 1 171 ? 20.133 3.157 -27.041 1.00 94.00 171 ARG A O 1
ATOM 1431 N N . LYS A 1 172 ? 19.185 3.357 -29.072 1.00 95.38 172 LYS A N 1
ATOM 1432 C CA . LYS A 1 172 ? 17.990 4.075 -28.590 1.00 95.38 172 LYS A CA 1
ATOM 1433 C C . LYS A 1 172 ? 17.191 3.205 -27.618 1.00 95.38 172 LYS A C 1
ATOM 1435 O O . LYS A 1 172 ? 17.025 3.603 -26.470 1.00 95.38 172 LYS A O 1
ATOM 1440 N N . LYS A 1 173 ? 16.839 1.979 -28.024 1.00 94.06 173 LYS A N 1
ATOM 1441 C CA . LYS A 1 173 ? 16.105 1.011 -27.189 1.00 94.06 173 LYS A CA 1
ATOM 1442 C C . LYS A 1 173 ? 16.828 0.685 -25.878 1.00 94.06 173 LYS A C 1
ATOM 1444 O O . LYS A 1 173 ? 16.194 0.637 -24.828 1.00 94.06 173 LYS A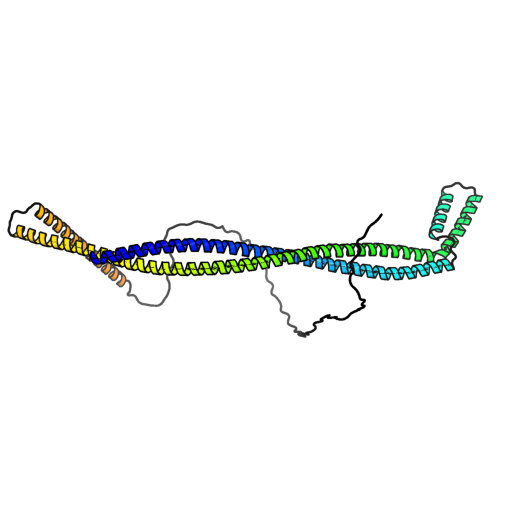 O 1
ATOM 1449 N N . ALA A 1 174 ? 18.152 0.508 -25.907 1.00 93.56 174 ALA A N 1
ATOM 1450 C CA . ALA A 1 174 ? 18.953 0.290 -24.700 1.00 93.56 174 ALA A CA 1
ATOM 1451 C C . ALA A 1 174 ? 18.926 1.503 -23.749 1.00 93.56 174 ALA A C 1
ATOM 1453 O O . ALA A 1 174 ? 18.790 1.326 -22.539 1.00 93.56 174 ALA A O 1
ATOM 1454 N N . ASN A 1 175 ? 19.012 2.726 -24.283 1.00 94.50 175 ASN A N 1
ATOM 1455 C CA . ASN A 1 175 ? 18.953 3.962 -23.497 1.00 94.50 175 ASN A CA 1
ATOM 1456 C C . ASN A 1 175 ? 17.550 4.220 -22.920 1.00 94.50 175 ASN A C 1
ATOM 1458 O O . ASN A 1 175 ? 17.428 4.609 -21.761 1.00 94.50 175 ASN A O 1
ATOM 1462 N N . GLU A 1 176 ? 16.495 3.976 -23.699 1.00 95.31 176 GLU A N 1
ATOM 1463 C CA . GLU A 1 176 ? 15.095 4.042 -23.259 1.00 95.31 176 GLU A CA 1
ATOM 1464 C C . GLU A 1 176 ? 14.827 3.029 -22.141 1.00 95.31 176 GLU A C 1
ATOM 1466 O O . GLU A 1 176 ? 14.319 3.395 -21.082 1.00 95.31 176 GLU A O 1
ATOM 1471 N N . ALA A 1 177 ? 15.261 1.777 -22.319 1.00 95.25 177 ALA A N 1
ATOM 1472 C CA . ALA A 1 177 ? 15.179 0.756 -21.283 1.00 95.25 177 ALA A CA 1
ATOM 1473 C C . ALA A 1 177 ? 16.016 1.121 -20.043 1.00 95.25 177 ALA A C 1
ATOM 1475 O O . ALA A 1 177 ? 15.583 0.872 -18.922 1.00 95.25 177 ALA A O 1
ATOM 1476 N N . HIS A 1 178 ? 17.184 1.753 -20.200 1.00 94.94 178 HIS A N 1
ATOM 1477 C CA . HIS A 1 178 ? 17.986 2.204 -19.062 1.00 94.94 178 HIS A CA 1
ATOM 1478 C C . HIS A 1 178 ? 17.295 3.310 -18.250 1.00 94.94 178 HIS A C 1
ATOM 1480 O O . HIS A 1 178 ? 17.261 3.199 -17.023 1.00 94.94 178 HIS A O 1
ATOM 1486 N N . ARG A 1 179 ? 16.693 4.308 -18.913 1.00 96.12 179 ARG A N 1
ATOM 1487 C CA . ARG A 1 179 ? 15.857 5.334 -18.260 1.00 96.12 179 ARG A CA 1
ATOM 1488 C C . ARG A 1 179 ? 14.666 4.692 -17.552 1.00 96.12 179 ARG A C 1
ATOM 1490 O O . ARG A 1 179 ? 14.499 4.879 -16.355 1.00 96.12 179 ARG A O 1
ATOM 1497 N N . GLY A 1 180 ? 13.952 3.794 -18.236 1.00 94.44 180 GLY A N 1
ATOM 1498 C CA . GLY A 1 180 ? 12.873 3.003 -17.640 1.00 94.44 180 GLY A CA 1
ATOM 1499 C C . GLY A 1 180 ? 13.311 2.190 -16.413 1.00 94.44 180 GLY A C 1
ATOM 1500 O O . GLY A 1 180 ? 12.545 2.065 -15.462 1.00 94.44 180 GLY A O 1
ATOM 1501 N N . VAL A 1 181 ? 14.545 1.672 -16.369 1.00 96.50 181 VAL A N 1
ATOM 1502 C CA . VAL A 1 181 ? 15.103 1.054 -15.151 1.00 96.50 181 VAL A CA 1
ATOM 1503 C C . VAL A 1 181 ? 15.297 2.084 -14.038 1.00 96.50 181 VAL A C 1
ATOM 1505 O O . VAL A 1 181 ? 14.934 1.781 -12.907 1.00 96.50 181 VAL A O 1
ATOM 1508 N N . GLN A 1 182 ? 15.856 3.262 -14.328 1.00 96.12 182 GLN A N 1
ATOM 1509 C CA . GLN A 1 182 ? 16.096 4.315 -13.331 1.00 96.12 182 GLN A CA 1
ATOM 1510 C C . GLN A 1 182 ? 14.781 4.848 -12.747 1.00 96.12 182 GLN A C 1
ATOM 1512 O O . GLN A 1 182 ? 14.608 4.831 -11.529 1.00 96.12 182 GLN A O 1
ATOM 1517 N N . ASP A 1 183 ? 13.829 5.224 -13.601 1.00 96.19 183 ASP A N 1
ATOM 1518 C CA . ASP A 1 183 ? 12.549 5.809 -13.193 1.00 96.19 183 ASP A CA 1
ATOM 1519 C C . ASP A 1 183 ? 11.708 4.810 -12.383 1.00 96.19 183 ASP A C 1
ATOM 1521 O O . ASP A 1 183 ? 11.239 5.119 -11.286 1.00 96.19 183 ASP A O 1
ATOM 1525 N N . ASN A 1 184 ? 11.563 3.568 -12.868 1.00 96.00 184 ASN A N 1
ATOM 1526 C CA . ASN A 1 184 ? 10.820 2.544 -12.128 1.00 96.00 184 ASN A CA 1
ATOM 1527 C C . ASN A 1 184 ? 11.559 2.101 -10.849 1.00 96.00 184 ASN A C 1
ATOM 1529 O O . ASN A 1 184 ? 10.896 1.743 -9.878 1.00 96.00 184 ASN A O 1
ATOM 1533 N N . ALA A 1 185 ? 12.899 2.134 -10.803 1.00 95.75 185 ALA A N 1
ATOM 1534 C CA . ALA A 1 185 ? 13.643 1.844 -9.574 1.00 95.75 185 ALA A CA 1
ATOM 1535 C C . ALA A 1 185 ? 13.434 2.938 -8.521 1.00 95.75 185 ALA A C 1
ATOM 1537 O O . ALA A 1 185 ? 13.134 2.607 -7.376 1.00 95.75 185 ALA A O 1
ATOM 1538 N N . LYS A 1 186 ? 13.495 4.217 -8.917 1.00 96.56 186 LYS A N 1
ATOM 1539 C CA . LYS A 1 186 ? 13.193 5.351 -8.035 1.00 96.56 186 LYS A CA 1
ATOM 1540 C C . LYS A 1 186 ? 11.762 5.264 -7.494 1.00 96.56 186 LYS A C 1
ATOM 1542 O O . LYS A 1 186 ? 11.572 5.253 -6.283 1.00 96.56 186 LYS A O 1
ATOM 1547 N N . ASN A 1 187 ? 10.772 5.072 -8.368 1.00 94.88 187 ASN A N 1
ATOM 1548 C CA . ASN A 1 187 ? 9.372 4.893 -7.964 1.00 94.88 187 ASN A CA 1
ATOM 1549 C C . ASN A 1 187 ? 9.189 3.689 -7.019 1.00 94.88 187 ASN A C 1
ATOM 1551 O O . ASN A 1 187 ? 8.444 3.765 -6.044 1.00 94.88 187 ASN A O 1
ATOM 1555 N N . SER A 1 188 ? 9.889 2.575 -7.267 1.00 96.06 188 SER A N 1
ATOM 1556 C CA . SER A 1 188 ? 9.876 1.413 -6.371 1.00 96.06 188 SER A CA 1
ATOM 1557 C C . SER A 1 188 ? 10.495 1.718 -5.003 1.00 96.06 188 SER A C 1
ATOM 1559 O O . SER A 1 188 ? 10.019 1.188 -3.999 1.00 96.06 188 SER A O 1
ATOM 1561 N N . GLN A 1 189 ? 11.545 2.538 -4.949 1.00 95.19 189 GLN A N 1
ATOM 1562 C CA . GLN A 1 189 ? 12.190 2.948 -3.705 1.00 95.19 189 GLN A CA 1
ATOM 1563 C C . GLN A 1 189 ? 11.290 3.893 -2.896 1.00 95.19 189 GLN A C 1
ATOM 1565 O O . GLN A 1 189 ? 11.003 3.586 -1.743 1.00 95.19 189 GLN A O 1
ATOM 1570 N N . GLU A 1 190 ? 10.729 4.938 -3.513 1.00 95.88 190 GLU A N 1
ATOM 1571 C CA . GLU A 1 190 ? 9.793 5.867 -2.852 1.00 95.88 190 GLU A CA 1
ATOM 1572 C C . GLU A 1 190 ? 8.574 5.133 -2.253 1.00 95.88 190 GLU A C 1
ATOM 1574 O O . GLU A 1 190 ? 8.066 5.481 -1.185 1.00 95.88 190 GLU A O 1
ATOM 1579 N N . LYS A 1 191 ? 8.086 4.080 -2.927 1.00 94.62 191 LYS A N 1
ATOM 1580 C CA . LYS A 1 191 ? 7.005 3.221 -2.410 1.00 94.62 191 LYS A CA 1
ATOM 1581 C C . LYS A 1 191 ? 7.479 2.297 -1.288 1.00 94.62 191 LYS A C 1
ATOM 1583 O O . LYS A 1 191 ? 6.692 1.981 -0.401 1.00 94.62 191 LYS A O 1
ATOM 1588 N N . HIS A 1 192 ? 8.739 1.866 -1.299 1.00 94.69 192 HIS A N 1
ATOM 1589 C CA . HIS A 1 192 ? 9.315 1.078 -0.213 1.00 94.69 192 HIS A CA 1
ATOM 1590 C C . HIS A 1 192 ? 9.527 1.911 1.059 1.00 94.69 192 HIS A C 1
ATOM 1592 O O . HIS A 1 192 ? 9.198 1.427 2.141 1.00 94.69 192 HIS A O 1
ATOM 1598 N N . GLU A 1 193 ? 10.006 3.146 0.926 1.00 96.00 193 GLU A N 1
ATOM 1599 C CA . GLU A 1 193 ? 10.195 4.094 2.031 1.00 96.00 193 GLU A CA 1
ATOM 1600 C C . GLU A 1 193 ? 8.858 4.379 2.733 1.00 96.00 193 GLU A C 1
ATOM 1602 O O . GLU A 1 193 ? 8.741 4.147 3.936 1.00 96.00 193 GLU A O 1
ATOM 1607 N N . LYS A 1 194 ? 7.796 4.671 1.969 1.00 94.88 194 LYS A N 1
ATOM 1608 C CA . LYS A 1 194 ? 6.422 4.834 2.493 1.00 94.88 194 LYS A CA 1
ATOM 1609 C C . LYS A 1 194 ? 5.882 3.599 3.223 1.00 94.88 194 LYS A C 1
ATOM 1611 O O . LYS A 1 194 ? 5.134 3.725 4.189 1.00 94.88 194 LYS A O 1
ATOM 1616 N N . ILE A 1 195 ? 6.258 2.388 2.797 1.00 94.94 195 ILE A N 1
ATOM 1617 C CA . ILE A 1 195 ? 5.909 1.151 3.521 1.00 94.94 195 ILE A CA 1
ATOM 1618 C C . ILE A 1 195 ? 6.637 1.078 4.871 1.00 94.94 195 ILE A C 1
ATOM 1620 O O . ILE A 1 195 ? 6.046 0.619 5.846 1.00 94.94 195 ILE A O 1
ATOM 1624 N N . ILE A 1 196 ? 7.899 1.515 4.945 1.00 95.75 196 ILE A N 1
ATOM 1625 C CA . ILE A 1 196 ? 8.678 1.534 6.193 1.00 95.75 196 ILE A CA 1
ATOM 1626 C C . ILE A 1 196 ? 8.098 2.569 7.166 1.00 95.75 196 ILE A C 1
ATOM 1628 O O . ILE A 1 196 ? 7.921 2.255 8.342 1.00 95.75 196 ILE A O 1
ATOM 1632 N N . GLU A 1 197 ? 7.765 3.768 6.682 1.00 95.56 197 GLU A N 1
ATOM 1633 C CA . GLU A 1 197 ? 7.104 4.826 7.459 1.00 95.56 197 GLU A CA 1
ATOM 1634 C C . GLU A 1 197 ? 5.779 4.331 8.053 1.00 95.56 197 GLU A C 1
ATOM 1636 O O . GLU A 1 197 ? 5.630 4.280 9.274 1.00 95.56 197 GLU A O 1
ATOM 1641 N N . LEU A 1 198 ? 4.865 3.836 7.209 1.00 95.12 198 LEU A N 1
ATOM 1642 C CA . LEU A 1 198 ? 3.588 3.286 7.670 1.00 95.12 198 LEU A CA 1
ATOM 1643 C C . LEU A 1 198 ? 3.757 2.080 8.604 1.00 95.12 198 LEU A C 1
ATOM 1645 O O . LEU A 1 198 ? 2.928 1.891 9.492 1.00 95.12 198 LEU A O 1
ATOM 1649 N N . SER A 1 199 ? 4.805 1.263 8.443 1.00 94.00 199 SER A N 1
ATOM 1650 C CA . SER A 1 199 ? 5.067 0.148 9.362 1.00 94.00 199 SER A CA 1
ATOM 1651 C C . SER A 1 199 ? 5.417 0.652 10.761 1.00 94.00 199 SER A C 1
ATOM 1653 O O . SER A 1 199 ? 4.848 0.156 11.731 1.00 94.00 199 SER A O 1
ATOM 1655 N N . LYS A 1 200 ? 6.285 1.670 10.871 1.00 96.00 200 LYS A N 1
ATOM 1656 C CA . LYS A 1 200 ? 6.620 2.307 12.157 1.00 96.00 200 LYS A CA 1
ATOM 1657 C C . LYS A 1 200 ? 5.373 2.901 12.813 1.00 96.00 200 LYS A C 1
ATOM 1659 O O . LYS A 1 200 ? 5.100 2.623 13.976 1.00 96.00 200 LYS A O 1
ATOM 1664 N N . GLU A 1 201 ? 4.568 3.638 12.047 1.00 95.06 201 GLU A N 1
ATOM 1665 C CA . GLU A 1 201 ? 3.314 4.214 12.544 1.00 95.06 201 GLU A CA 1
ATOM 1666 C C . GLU A 1 201 ? 2.298 3.152 12.996 1.00 95.06 201 GLU A C 1
ATOM 1668 O O . GLU A 1 201 ? 1.559 3.367 13.956 1.00 95.06 201 GLU A O 1
ATOM 1673 N N . ILE A 1 202 ? 2.228 2.007 12.309 1.00 95.38 202 ILE A N 1
ATOM 1674 C CA . ILE A 1 202 ? 1.391 0.873 12.722 1.00 95.38 202 ILE A CA 1
ATOM 1675 C C . ILE A 1 202 ? 1.896 0.284 14.036 1.00 95.38 202 ILE A C 1
ATOM 1677 O O . ILE A 1 202 ? 1.079 -0.043 14.892 1.00 95.38 202 ILE A O 1
ATOM 1681 N N . ASP A 1 203 ? 3.207 0.138 14.215 1.00 94.88 203 ASP A N 1
ATOM 1682 C CA . ASP A 1 203 ? 3.771 -0.427 15.440 1.00 94.88 203 ASP A CA 1
ATOM 1683 C C . ASP A 1 203 ? 3.572 0.518 16.640 1.00 94.88 203 ASP A C 1
ATOM 1685 O O . ASP A 1 203 ? 3.144 0.069 17.704 1.00 94.88 203 ASP A O 1
ATOM 1689 N N . GLU A 1 204 ? 3.697 1.836 16.449 1.00 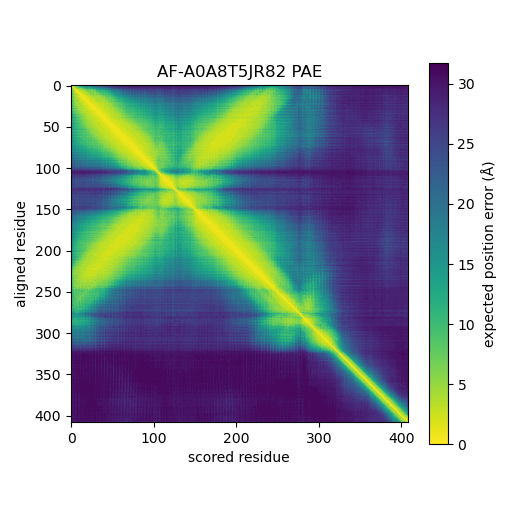95.50 204 GLU A N 1
ATOM 1690 C CA . GLU A 1 204 ? 3.267 2.828 17.446 1.00 95.50 204 GLU A CA 1
ATOM 1691 C C . GLU A 1 204 ? 1.768 2.745 17.775 1.00 95.50 204 GLU A C 1
ATOM 1693 O O . GLU A 1 204 ? 1.373 2.864 18.940 1.00 95.50 204 GLU A O 1
ATOM 1698 N N . LEU A 1 205 ? 0.912 2.567 16.762 1.00 94.31 205 LEU A N 1
ATOM 1699 C CA . LEU A 1 205 ? -0.529 2.425 16.969 1.00 94.31 205 LEU A CA 1
ATOM 1700 C C . LEU A 1 205 ? -0.876 1.119 17.692 1.00 94.31 205 LEU A C 1
ATOM 1702 O O . LEU A 1 205 ? -1.746 1.151 18.554 1.00 94.31 205 LEU A O 1
ATOM 1706 N N . LYS A 1 206 ? -0.181 0.004 17.427 1.00 93.69 206 LYS A N 1
ATOM 1707 C CA . LYS A 1 206 ? -0.340 -1.254 18.183 1.00 93.69 206 LYS A CA 1
ATOM 1708 C C . LYS A 1 206 ? 0.027 -1.076 19.655 1.00 93.69 206 LYS A C 1
ATOM 1710 O O . LYS A 1 206 ? -0.669 -1.596 20.521 1.00 93.69 206 LYS A O 1
ATOM 1715 N N . GLU A 1 207 ? 1.089 -0.333 19.968 1.00 95.19 207 GLU A N 1
ATOM 1716 C CA . GLU A 1 207 ? 1.444 -0.036 21.364 1.00 95.19 207 GLU A CA 1
ATOM 1717 C C . GLU A 1 207 ? 0.392 0.848 22.055 1.00 95.19 207 GLU A C 1
ATOM 1719 O O . GLU A 1 207 ? 0.072 0.637 23.228 1.00 95.19 207 GLU A O 1
ATOM 1724 N N . LYS A 1 208 ? -0.213 1.799 21.330 1.00 93.38 208 LYS A N 1
ATOM 1725 C CA . LYS A 1 208 ? -1.366 2.582 21.818 1.00 93.38 208 LYS A CA 1
ATOM 1726 C C . LYS A 1 208 ? -2.617 1.702 21.991 1.00 93.38 208 LYS A C 1
ATOM 1728 O O . LYS A 1 208 ? -3.299 1.818 23.007 1.00 93.38 208 LYS A O 1
ATOM 1733 N N . GLU A 1 209 ? -2.878 0.782 21.061 1.00 92.81 209 GLU A N 1
ATOM 1734 C CA . GLU A 1 209 ? -3.986 -0.182 21.111 1.00 92.81 209 GLU A CA 1
ATOM 1735 C C . GLU A 1 209 ? -3.874 -1.106 22.327 1.00 92.81 209 GLU A C 1
ATOM 1737 O O . GLU A 1 209 ? -4.847 -1.244 23.064 1.00 92.81 209 GLU A O 1
ATOM 1742 N N . LYS A 1 210 ? -2.689 -1.676 22.595 1.00 93.19 210 LYS A N 1
ATOM 1743 C CA . LYS A 1 210 ? -2.423 -2.497 23.791 1.00 93.19 210 LYS A CA 1
ATOM 1744 C C . LYS A 1 210 ? -2.726 -1.726 25.078 1.00 93.19 210 LYS A C 1
ATOM 1746 O O . LYS A 1 210 ? -3.506 -2.196 25.899 1.00 93.19 210 LYS A O 1
ATOM 1751 N N . LYS A 1 211 ? -2.189 -0.508 25.225 1.00 93.56 211 LYS A N 1
ATOM 1752 C CA . LYS A 1 211 ? -2.413 0.347 26.410 1.00 93.56 211 LYS A CA 1
ATOM 1753 C C . LYS A 1 211 ? -3.892 0.703 26.612 1.00 93.56 211 LYS A C 1
ATOM 1755 O O . LYS A 1 211 ? -4.384 0.681 27.743 1.00 93.56 211 LYS A O 1
ATOM 1760 N N . SER A 1 212 ? -4.607 1.000 25.525 1.00 91.75 212 SER A N 1
ATOM 1761 C CA . SER A 1 212 ? -6.055 1.243 25.552 1.00 91.75 212 SER A CA 1
ATOM 1762 C C . SER A 1 212 ? -6.840 -0.031 25.897 1.00 91.75 212 SER A C 1
ATOM 1764 O O . SER A 1 212 ? -7.750 0.005 26.722 1.00 91.75 212 SER A O 1
ATOM 1766 N N . TYR A 1 213 ? -6.438 -1.187 25.364 1.00 92.38 213 TYR A N 1
ATOM 1767 C CA . TYR A 1 213 ? -7.060 -2.480 25.644 1.00 92.38 213 TYR A CA 1
ATOM 1768 C C . TYR A 1 213 ? -6.868 -2.935 27.100 1.00 92.38 213 TYR A C 1
ATOM 1770 O O . TYR A 1 213 ? -7.844 -3.318 27.742 1.00 92.38 213 TYR A O 1
ATOM 1778 N N . ASP A 1 214 ? -5.663 -2.811 27.661 1.00 94.12 214 ASP A N 1
ATOM 1779 C CA . ASP A 1 214 ? -5.399 -3.041 29.092 1.00 94.12 214 ASP A CA 1
ATOM 1780 C C . ASP A 1 214 ? -6.187 -2.048 29.965 1.00 94.12 214 ASP A C 1
ATOM 1782 O O . ASP A 1 214 ? -6.732 -2.403 31.014 1.00 94.12 214 ASP A O 1
ATOM 1786 N N . SER A 1 215 ? -6.282 -0.808 29.469 1.00 92.12 215 SER A N 1
ATOM 1787 C CA . SER A 1 215 ? -7.207 0.267 29.854 1.00 92.12 215 SER A CA 1
ATOM 1788 C C . SER A 1 215 ? -8.625 -0.235 30.131 1.00 92.12 215 SER A C 1
ATOM 1790 O O . SER A 1 215 ? -9.164 -0.242 31.243 1.00 92.12 215 SER A O 1
ATOM 1792 N N . PHE A 1 216 ? -9.208 -0.693 29.030 1.00 93.62 216 PHE A N 1
ATOM 1793 C CA . PHE A 1 216 ? -10.560 -1.194 28.888 1.00 93.62 216 PHE A CA 1
ATOM 1794 C C . PHE A 1 216 ? -10.803 -2.472 29.697 1.00 93.62 216 PHE A C 1
ATOM 1796 O O . PHE A 1 216 ? -11.852 -2.584 30.325 1.00 93.62 216 PHE A O 1
ATOM 1803 N N . LEU A 1 217 ? -9.852 -3.413 29.747 1.00 92.81 217 LEU A N 1
ATOM 1804 C CA . LEU A 1 217 ? -9.970 -4.626 30.564 1.00 92.81 217 LEU A CA 1
ATOM 1805 C C . LEU A 1 217 ? -10.098 -4.287 32.054 1.00 92.81 217 LEU A C 1
ATOM 1807 O O . LEU A 1 217 ? -11.034 -4.751 32.702 1.00 92.81 217 LEU A O 1
ATOM 1811 N N . LYS A 1 218 ? -9.242 -3.400 32.580 1.00 93.31 218 LYS A N 1
ATOM 1812 C CA . LYS A 1 218 ? -9.326 -2.939 33.979 1.00 93.31 218 LYS A CA 1
ATOM 1813 C C . LYS A 1 218 ? -10.672 -2.268 34.285 1.00 93.31 218 LYS A C 1
ATOM 1815 O O . LYS A 1 218 ? -11.262 -2.546 35.328 1.00 93.31 218 LYS A O 1
ATOM 1820 N N . SER A 1 219 ? -11.172 -1.433 33.368 1.00 92.56 219 SER A N 1
ATOM 1821 C CA . SER A 1 219 ? -12.490 -0.781 33.481 1.00 92.56 219 SER A CA 1
ATOM 1822 C C . SER A 1 219 ? -13.655 -1.783 33.404 1.00 92.56 219 SER A C 1
ATOM 1824 O O . SER A 1 219 ? -14.626 -1.704 34.156 1.00 92.56 219 SER A O 1
ATOM 1826 N N . LYS A 1 220 ? -13.550 -2.798 32.542 1.00 92.94 220 LYS A N 1
ATOM 1827 C CA . LYS A 1 220 ? -14.535 -3.878 32.424 1.00 92.94 220 LYS A CA 1
ATOM 1828 C C . LYS A 1 220 ? -14.586 -4.733 33.694 1.00 92.94 220 LYS A C 1
ATOM 1830 O O . LYS A 1 220 ? -15.674 -5.095 34.139 1.00 92.94 220 LYS A O 1
ATOM 1835 N N . ASP A 1 221 ? -13.440 -5.016 34.303 1.00 94.19 221 ASP A N 1
ATOM 1836 C CA . ASP A 1 221 ? -13.357 -5.791 35.542 1.00 94.19 221 ASP A CA 1
ATOM 1837 C C . ASP A 1 221 ? -13.874 -5.014 36.758 1.00 94.19 221 ASP A C 1
ATOM 1839 O O . ASP A 1 221 ? -14.555 -5.595 37.608 1.00 94.19 221 ASP A O 1
ATOM 1843 N N . SER A 1 222 ? -13.606 -3.706 36.856 1.00 92.31 222 SER A N 1
ATOM 1844 C CA . SER A 1 222 ? -14.205 -2.862 37.899 1.00 92.31 222 SER A CA 1
ATOM 1845 C C . SER A 1 222 ? -15.720 -2.729 37.710 1.00 92.31 222 SER A C 1
ATOM 1847 O O . SER A 1 222 ? -16.462 -2.927 38.675 1.00 92.31 222 SER A O 1
ATOM 1849 N N . PHE A 1 223 ? -16.192 -2.514 36.476 1.00 93.44 223 PHE A N 1
ATOM 1850 C CA . PHE A 1 223 ? -17.615 -2.513 36.130 1.00 93.44 223 PHE A CA 1
ATOM 1851 C C . PHE A 1 223 ? -18.301 -3.822 36.544 1.00 93.44 223 PHE A C 1
ATOM 1853 O O . PHE A 1 223 ? -19.335 -3.786 37.208 1.00 93.44 223 PHE A O 1
ATOM 1860 N N . ASN A 1 224 ? -17.712 -4.982 36.229 1.00 93.19 224 ASN A N 1
ATOM 1861 C CA . ASN A 1 224 ? -18.255 -6.284 36.626 1.00 93.19 224 ASN A CA 1
ATOM 1862 C C . ASN A 1 224 ? -18.339 -6.426 38.156 1.00 93.19 224 ASN A C 1
ATOM 1864 O O . ASN A 1 224 ? -19.396 -6.777 38.677 1.00 93.19 224 ASN A O 1
ATOM 1868 N N . LYS A 1 225 ? -17.277 -6.059 38.890 1.00 93.94 225 LYS A N 1
ATOM 1869 C CA . LYS A 1 225 ? -17.256 -6.094 40.366 1.00 93.94 225 LYS A CA 1
ATOM 1870 C C . LYS A 1 225 ? -18.336 -5.204 40.996 1.00 93.94 225 LYS A C 1
ATOM 1872 O O . LYS A 1 225 ? -18.965 -5.616 41.970 1.00 93.94 225 LYS A O 1
ATOM 1877 N N . VAL A 1 226 ? -18.565 -3.999 40.466 1.00 92.31 226 VAL A N 1
ATOM 1878 C CA . VAL A 1 226 ? -19.627 -3.091 40.947 1.00 92.31 226 VAL A CA 1
ATOM 1879 C C . VAL A 1 226 ? -21.013 -3.620 40.568 1.00 92.31 226 VAL A C 1
ATOM 1881 O O . VAL A 1 226 ? -21.913 -3.622 41.405 1.00 92.31 226 VAL A O 1
ATOM 1884 N N . ASN A 1 227 ? -21.179 -4.149 39.354 1.00 93.06 227 ASN A N 1
ATOM 1885 C CA . ASN A 1 227 ? -22.424 -4.762 38.888 1.00 93.06 227 ASN A CA 1
ATOM 1886 C C . ASN A 1 227 ? -22.828 -5.968 39.754 1.00 93.06 227 ASN A C 1
ATOM 1888 O O . ASN A 1 227 ? -23.991 -6.104 40.123 1.00 93.06 227 ASN A O 1
ATOM 1892 N N . ASP A 1 228 ? -21.880 -6.825 40.136 1.00 93.56 228 ASP A N 1
ATOM 1893 C CA . ASP A 1 228 ? -22.163 -7.991 40.978 1.00 93.56 228 ASP A CA 1
ATOM 1894 C C . ASP A 1 228 ? -22.499 -7.598 42.425 1.00 93.56 228 ASP A C 1
ATOM 1896 O O . ASP A 1 228 ? -23.473 -8.116 42.978 1.00 93.56 228 ASP A O 1
ATOM 1900 N N . LYS A 1 229 ? -21.809 -6.599 43.000 1.00 92.56 229 LYS A N 1
ATOM 1901 C CA . LYS A 1 229 ? -22.216 -5.970 44.276 1.00 92.56 229 LYS A CA 1
ATOM 1902 C C . LYS A 1 229 ? -23.619 -5.359 44.198 1.00 92.56 229 LYS A C 1
ATOM 1904 O O . LYS A 1 229 ? -24.401 -5.474 45.137 1.00 92.56 229 LYS A O 1
ATOM 1909 N N . LEU A 1 230 ? -23.962 -4.717 43.080 1.00 92.06 230 LEU A N 1
ATOM 1910 C CA . LEU A 1 230 ? -25.292 -4.151 42.866 1.00 92.06 230 LEU A CA 1
ATOM 1911 C C . LEU A 1 230 ? -26.360 -5.256 42.784 1.00 92.06 230 LEU A C 1
ATOM 1913 O O . LEU A 1 230 ? -27.425 -5.107 43.379 1.00 92.06 230 LEU A O 1
ATOM 1917 N N . LYS A 1 231 ? -26.081 -6.383 42.113 1.00 91.38 231 LYS A N 1
ATOM 1918 C CA . LYS A 1 231 ? -26.991 -7.544 42.057 1.00 91.38 231 LYS A CA 1
ATOM 1919 C C . LYS A 1 231 ? -27.254 -8.135 43.442 1.00 91.38 231 LYS A C 1
ATOM 1921 O O . LYS A 1 231 ? -28.420 -8.348 43.775 1.00 91.38 231 LYS A O 1
ATOM 1926 N N . THR A 1 232 ? -26.223 -8.375 44.260 1.00 92.62 232 THR A N 1
ATOM 1927 C CA . THR A 1 232 ? -26.418 -8.931 45.615 1.00 92.62 232 THR A CA 1
ATOM 1928 C C . THR A 1 232 ? -27.241 -7.983 46.487 1.00 92.62 232 THR A C 1
ATOM 1930 O O . THR A 1 232 ? -28.245 -8.401 47.063 1.00 92.62 232 THR A O 1
ATOM 1933 N N . LYS A 1 233 ? -26.920 -6.684 46.469 1.00 89.81 233 LYS A N 1
ATOM 1934 C CA . LYS A 1 233 ? -27.664 -5.634 47.185 1.00 89.81 233 LYS A CA 1
ATOM 1935 C C . LYS A 1 233 ? -29.119 -5.499 46.723 1.00 89.81 233 LYS A C 1
ATOM 1937 O O . LYS A 1 233 ? -30.012 -5.307 47.547 1.00 89.81 233 LYS A O 1
ATOM 1942 N N . LEU A 1 234 ? -29.396 -5.651 45.425 1.00 88.69 234 LEU A N 1
ATOM 1943 C CA . LEU A 1 234 ? -30.766 -5.689 44.897 1.00 88.69 234 LEU A CA 1
ATOM 1944 C C . LEU A 1 234 ? -31.540 -6.924 45.388 1.00 88.69 234 LEU A C 1
ATOM 1946 O O . LEU A 1 234 ? -32.722 -6.807 45.709 1.00 88.69 234 LEU A O 1
ATOM 1950 N N . VAL A 1 235 ? -30.892 -8.090 45.492 1.00 91.75 235 VAL A N 1
ATOM 1951 C CA . VAL A 1 235 ? -31.504 -9.306 46.060 1.00 91.75 235 VAL A CA 1
ATOM 1952 C C . VAL A 1 235 ? -31.791 -9.139 47.558 1.00 91.75 235 VAL A C 1
ATOM 1954 O O . VAL A 1 235 ? -32.884 -9.490 47.998 1.00 91.75 235 VAL A O 1
ATOM 1957 N N . GLU A 1 236 ? -30.869 -8.559 48.332 1.00 88.31 236 GLU A N 1
ATOM 1958 C CA . GLU A 1 236 ? -31.073 -8.204 49.750 1.00 88.31 236 GLU A CA 1
ATOM 1959 C C . GLU A 1 236 ? -32.261 -7.244 49.930 1.00 88.31 236 GLU A C 1
ATOM 1961 O O . GLU A 1 236 ? -33.184 -7.523 50.698 1.00 88.31 236 GLU A O 1
ATOM 1966 N N . MET A 1 237 ? -32.299 -6.154 49.155 1.00 87.12 237 MET A N 1
ATOM 1967 C CA . MET A 1 237 ? -33.400 -5.185 49.170 1.00 87.12 237 MET A CA 1
ATOM 1968 C C . MET A 1 237 ? -34.748 -5.833 48.816 1.00 87.12 237 MET A C 1
ATOM 1970 O O . MET A 1 237 ? -35.763 -5.505 49.434 1.00 87.12 237 MET A O 1
ATOM 1974 N N . ASN A 1 238 ? -34.780 -6.747 47.840 1.00 87.81 238 ASN A N 1
ATOM 1975 C CA . ASN A 1 238 ? -36.005 -7.449 47.455 1.00 87.81 238 ASN A CA 1
ATOM 1976 C C . ASN A 1 238 ? -36.505 -8.372 48.579 1.00 87.81 238 ASN A C 1
ATOM 1978 O O . ASN A 1 238 ? -37.688 -8.310 48.909 1.00 87.81 238 ASN A O 1
ATOM 1982 N N . LYS A 1 239 ? -35.616 -9.138 49.232 1.00 89.69 239 LYS A N 1
ATOM 1983 C CA . LYS A 1 239 ? -35.962 -9.976 50.399 1.00 89.69 239 LYS A CA 1
ATOM 1984 C C . LYS A 1 239 ? -36.604 -9.147 5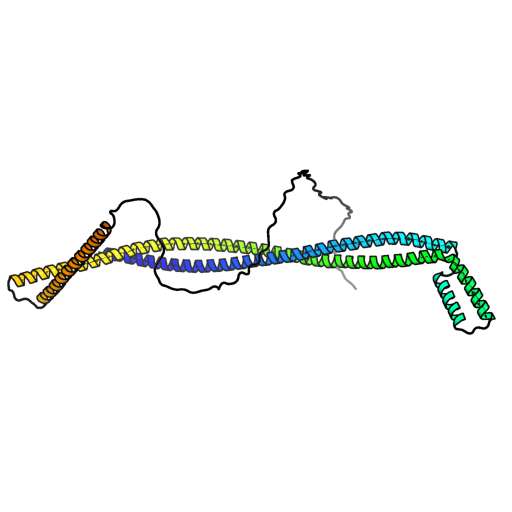1.518 1.00 89.69 239 LYS A C 1
ATOM 1986 O O . LYS A 1 239 ? -37.734 -9.432 51.913 1.00 89.69 239 LYS A O 1
ATOM 1991 N N . ILE A 1 240 ? -35.949 -8.062 51.942 1.00 83.94 240 ILE A N 1
ATOM 1992 C CA . ILE A 1 240 ? -36.457 -7.163 52.997 1.00 83.94 240 ILE A CA 1
ATOM 1993 C C . ILE A 1 240 ? -37.766 -6.485 52.558 1.00 83.94 240 ILE A C 1
ATOM 1995 O O . ILE A 1 240 ? -38.699 -6.332 53.349 1.00 83.94 240 ILE A O 1
ATOM 1999 N N . SER A 1 241 ? -37.894 -6.114 51.279 1.00 83.50 241 SER A N 1
ATOM 2000 C CA . SER A 1 241 ? -39.150 -5.579 50.749 1.00 83.50 241 SER A CA 1
ATOM 2001 C C . SER A 1 241 ? -40.291 -6.601 50.776 1.00 83.50 241 SER A C 1
ATOM 2003 O O . SER A 1 241 ? -41.438 -6.188 50.951 1.00 83.50 241 SER A O 1
ATOM 2005 N N . ASP A 1 242 ? -40.024 -7.889 50.573 1.00 86.12 242 ASP A N 1
ATOM 2006 C CA . ASP A 1 242 ? -41.042 -8.943 50.590 1.00 86.12 242 ASP A CA 1
ATOM 2007 C C . ASP A 1 242 ? -41.421 -9.351 52.018 1.00 86.12 242 ASP A C 1
ATOM 2009 O O . ASP A 1 242 ? -42.596 -9.591 52.298 1.00 86.12 242 ASP A O 1
ATOM 2013 N N . GLU A 1 243 ? -40.479 -9.317 52.958 1.00 83.50 243 GLU A N 1
ATOM 2014 C CA . GLU A 1 243 ? -40.763 -9.395 54.395 1.00 83.50 243 GLU A CA 1
ATOM 2015 C C . GLU A 1 243 ? -41.641 -8.226 54.852 1.00 83.50 243 GLU A C 1
ATOM 2017 O O . GLU A 1 243 ? -42.693 -8.444 55.453 1.00 83.50 243 GLU A O 1
ATOM 2022 N N . LEU A 1 244 ? -41.308 -6.986 54.478 1.00 80.06 244 LEU A N 1
ATOM 2023 C CA . LEU A 1 244 ? -42.141 -5.816 54.773 1.00 80.06 244 LEU A CA 1
ATOM 2024 C C . LEU A 1 244 ? -43.531 -5.887 54.116 1.00 80.06 244 LEU A C 1
ATOM 2026 O O . LEU A 1 244 ? -44.500 -5.405 54.709 1.00 80.06 244 LEU A O 1
ATOM 2030 N N . LYS A 1 245 ? -43.678 -6.503 52.932 1.00 82.56 245 LYS A N 1
ATOM 2031 C CA . LYS A 1 245 ? -45.003 -6.813 52.356 1.00 82.56 245 LYS A CA 1
ATOM 2032 C C . LYS A 1 245 ? -45.751 -7.822 53.231 1.00 82.56 245 LYS A C 1
ATOM 2034 O O . LYS A 1 245 ? -46.893 -7.547 53.588 1.00 82.56 245 LYS A O 1
ATOM 2039 N N . LYS A 1 246 ? -45.116 -8.930 53.638 1.00 83.56 246 LYS A N 1
ATOM 2040 C CA . LYS A 1 246 ? -45.713 -9.940 54.538 1.00 83.56 246 LYS A CA 1
ATOM 2041 C C . LYS A 1 246 ? -46.154 -9.320 55.871 1.00 83.56 246 LYS A C 1
ATOM 2043 O O . LYS A 1 246 ? -47.288 -9.538 56.284 1.00 83.56 246 LYS A O 1
ATOM 2048 N N . PHE A 1 247 ? -45.327 -8.485 56.505 1.00 77.19 247 PHE A N 1
ATOM 2049 C CA . PHE A 1 247 ? -45.697 -7.758 57.728 1.00 77.19 247 PHE A CA 1
ATOM 2050 C C . PHE A 1 247 ? -46.856 -6.772 57.506 1.00 77.19 247 PHE A C 1
ATOM 2052 O O . PHE A 1 247 ? -47.743 -6.676 58.354 1.00 77.19 247 PHE A O 1
ATOM 2059 N N . LYS A 1 248 ? -46.905 -6.063 56.369 1.00 74.62 248 LYS A N 1
ATOM 2060 C CA . LYS A 1 248 ? -48.036 -5.180 56.016 1.00 74.62 248 LYS A CA 1
ATOM 2061 C C . LYS A 1 248 ? -49.335 -5.937 55.736 1.00 74.62 248 LYS A C 1
ATOM 2063 O O . LYS A 1 248 ? -50.400 -5.392 56.003 1.00 74.62 248 LYS A O 1
ATOM 2068 N N . VAL A 1 249 ? -49.261 -7.154 55.199 1.00 72.38 249 VAL A N 1
ATOM 2069 C CA . VAL A 1 249 ? -50.427 -8.032 55.016 1.00 72.38 249 VAL A CA 1
ATOM 2070 C C . VAL A 1 249 ? -50.913 -8.529 56.378 1.00 72.38 249 VAL A C 1
ATOM 2072 O O . VAL A 1 249 ? -52.033 -8.196 56.752 1.00 72.38 249 VAL A O 1
ATOM 2075 N N . LYS A 1 250 ? -50.040 -9.145 57.188 1.00 75.25 250 LYS A N 1
ATOM 2076 C CA . LYS A 1 250 ? -50.372 -9.611 58.548 1.00 75.25 250 LYS A CA 1
ATOM 2077 C C . LYS A 1 250 ? -50.967 -8.511 59.431 1.00 75.25 250 LYS A C 1
ATOM 2079 O O . LYS A 1 250 ? -52.009 -8.699 60.039 1.00 75.25 250 LYS A O 1
ATOM 2084 N N . THR A 1 251 ? -50.368 -7.318 59.455 1.00 72.12 251 THR A N 1
ATOM 2085 C CA . THR A 1 251 ? -50.900 -6.197 60.260 1.00 72.12 251 THR A CA 1
ATOM 2086 C C . THR A 1 251 ? -52.214 -5.619 59.729 1.00 72.12 251 THR A C 1
ATOM 2088 O O . THR A 1 251 ? -52.956 -5.018 60.504 1.00 72.12 251 THR A O 1
ATOM 2091 N N . LYS A 1 252 ? -52.544 -5.793 58.440 1.00 71.62 252 LYS A N 1
ATOM 2092 C CA . LYS A 1 252 ? -53.892 -5.506 57.919 1.00 71.62 252 LYS A CA 1
ATOM 2093 C C . LYS A 1 252 ? -54.881 -6.596 58.323 1.00 71.62 252 LYS A C 1
ATOM 2095 O O . LYS A 1 252 ? -55.955 -6.261 58.805 1.00 71.62 252 LYS A O 1
ATOM 2100 N N . GLU A 1 253 ? -54.510 -7.864 58.178 1.00 72.94 253 GLU A N 1
ATOM 2101 C CA . GLU A 1 253 ? -55.328 -9.016 58.578 1.00 72.94 253 GLU A CA 1
ATOM 2102 C C . GLU A 1 253 ? -55.651 -8.979 60.076 1.00 72.94 253 GLU A C 1
ATOM 2104 O O . GLU A 1 253 ? -56.806 -9.131 60.451 1.00 72.94 253 GLU A O 1
ATOM 2109 N N . GLU A 1 254 ? -54.679 -8.665 60.934 1.00 74.56 254 GLU A N 1
ATOM 2110 C CA . GLU A 1 254 ? -54.888 -8.493 62.374 1.00 74.56 254 GLU A CA 1
ATOM 2111 C C . GLU A 1 254 ? -55.775 -7.297 62.727 1.00 74.56 254 GLU A C 1
ATOM 2113 O O . GLU A 1 254 ? -56.546 -7.378 63.683 1.00 74.56 254 GLU A O 1
ATOM 2118 N N . LYS A 1 255 ? -55.676 -6.182 61.989 1.00 72.44 255 LYS A N 1
ATOM 2119 C CA . LYS A 1 255 ? -56.585 -5.041 62.171 1.00 72.44 255 LYS A CA 1
ATOM 2120 C C . LYS A 1 255 ? -58.008 -5.428 61.797 1.00 72.44 255 LYS A C 1
ATOM 2122 O O . LYS A 1 255 ? -58.894 -5.264 62.622 1.00 72.44 255 LYS A O 1
ATOM 2127 N N . ILE A 1 256 ? -58.195 -6.040 60.629 1.00 77.00 256 ILE A N 1
ATOM 2128 C CA . ILE A 1 256 ? -59.495 -6.544 60.171 1.00 77.00 256 ILE A CA 1
ATOM 2129 C C . ILE A 1 256 ? -60.043 -7.590 61.153 1.00 77.00 256 ILE A C 1
ATOM 2131 O O . ILE A 1 256 ? -61.222 -7.559 61.474 1.00 77.00 256 ILE A O 1
ATOM 2135 N N . ALA A 1 257 ? -59.208 -8.483 61.691 1.00 76.19 257 ALA A N 1
ATOM 2136 C CA . ALA A 1 257 ? -59.622 -9.480 62.677 1.00 76.19 257 ALA A CA 1
ATOM 2137 C C . ALA A 1 257 ? -60.007 -8.856 64.030 1.00 76.19 257 ALA A C 1
ATOM 2139 O O . ALA A 1 257 ? -60.957 -9.315 64.658 1.00 76.19 257 ALA A O 1
ATOM 2140 N N . LYS A 1 258 ? -59.315 -7.800 64.479 1.00 75.31 258 LYS A N 1
ATOM 2141 C CA . LYS A 1 258 ? -59.685 -7.037 65.686 1.00 75.31 258 LYS A CA 1
ATOM 2142 C C . LYS A 1 258 ? -60.959 -6.220 65.471 1.00 75.31 258 LYS A C 1
ATOM 2144 O O . LYS A 1 258 ? -61.835 -6.226 66.328 1.00 75.31 258 LYS A O 1
ATOM 2149 N N . GLU A 1 259 ? -61.097 -5.568 64.322 1.00 74.25 259 GLU A N 1
ATOM 2150 C CA . GLU A 1 259 ? -62.313 -4.849 63.928 1.00 74.25 259 GLU A CA 1
ATOM 2151 C C . GLU A 1 259 ? -63.503 -5.816 63.849 1.00 74.25 259 GLU A C 1
ATOM 2153 O O . GLU A 1 259 ? -64.531 -5.550 64.461 1.00 74.25 259 GLU A O 1
ATOM 2158 N N . LYS A 1 260 ? -63.339 -6.993 63.227 1.00 77.88 260 LYS A N 1
ATOM 2159 C CA . LYS A 1 260 ? -64.357 -8.056 63.212 1.00 77.88 260 LYS A CA 1
ATOM 2160 C C . LYS A 1 260 ? -64.710 -8.555 64.614 1.00 77.88 260 LYS A C 1
ATOM 2162 O O . LYS A 1 260 ? -65.889 -8.596 64.931 1.00 77.88 260 LYS A O 1
ATOM 2167 N N . LYS A 1 261 ? -63.732 -8.870 65.474 1.00 78.19 261 LYS A N 1
ATOM 2168 C CA . LYS A 1 261 ? -64.005 -9.313 66.857 1.00 78.19 261 LYS A CA 1
ATOM 2169 C C . LYS A 1 261 ? -64.731 -8.251 67.682 1.00 78.19 261 LYS A C 1
ATOM 2171 O O . LYS A 1 261 ? -65.720 -8.566 68.327 1.00 78.19 261 LYS A O 1
ATOM 2176 N N . THR A 1 262 ? -64.306 -6.989 67.609 1.00 77.25 262 THR A N 1
ATOM 2177 C CA . THR A 1 262 ? -64.991 -5.895 68.324 1.00 77.25 262 THR A CA 1
ATOM 2178 C C . THR A 1 262 ? -66.381 -5.598 67.751 1.00 77.25 262 THR A C 1
ATOM 2180 O O . THR A 1 262 ? -67.266 -5.185 68.496 1.00 77.25 262 THR A O 1
ATOM 2183 N N . LEU A 1 263 ? -66.609 -5.830 66.452 1.00 76.75 263 LEU A N 1
ATOM 2184 C CA . LEU A 1 263 ? -67.936 -5.768 65.835 1.00 76.75 263 LEU A CA 1
ATOM 2185 C C . LEU A 1 263 ? -68.825 -6.938 66.291 1.00 76.75 263 LEU A C 1
ATOM 2187 O O . LEU A 1 263 ? -69.987 -6.717 66.607 1.00 76.75 263 LEU A O 1
ATOM 2191 N N . GLU A 1 264 ? -68.276 -8.150 66.386 1.00 76.81 264 GLU A N 1
ATOM 2192 C CA . GLU A 1 264 ? -68.965 -9.365 66.847 1.00 76.81 264 GLU A CA 1
ATOM 2193 C C . GLU A 1 264 ? -69.305 -9.312 68.350 1.00 76.81 264 GLU A C 1
ATOM 2195 O O . GLU A 1 264 ? -70.387 -9.710 68.773 1.00 76.81 264 GLU A O 1
ATOM 2200 N N . GLU A 1 265 ? -68.417 -8.769 69.183 1.00 79.44 265 GLU A N 1
ATOM 2201 C CA . GLU A 1 265 ? -68.684 -8.506 70.604 1.00 79.44 265 GLU A CA 1
ATOM 2202 C C . GLU A 1 265 ? -69.810 -7.477 70.773 1.00 79.44 265 GLU A C 1
ATOM 2204 O O . GLU A 1 265 ? -70.743 -7.696 71.550 1.00 79.44 265 GLU A O 1
ATOM 2209 N N . LYS A 1 266 ? -69.781 -6.387 69.993 1.00 77.69 266 LYS A N 1
ATOM 2210 C CA . LYS A 1 266 ? -70.872 -5.403 69.964 1.00 77.69 266 LYS A CA 1
ATOM 2211 C C . LYS A 1 266 ? -72.171 -6.011 69.433 1.00 77.69 266 LYS A C 1
ATOM 2213 O O . LYS A 1 266 ? -73.222 -5.744 70.006 1.00 77.69 266 LYS A O 1
ATOM 2218 N N . SER A 1 267 ? -72.131 -6.865 68.407 1.00 76.06 267 SER A N 1
ATOM 2219 C CA . SER A 1 267 ? -73.334 -7.523 67.880 1.00 76.06 267 SER A CA 1
ATOM 2220 C C . SER A 1 267 ? -73.947 -8.499 68.887 1.00 76.06 267 SER A C 1
ATOM 2222 O O . SER A 1 267 ? -75.168 -8.555 69.007 1.00 76.06 267 SER A O 1
ATOM 2224 N N . LYS A 1 268 ? -73.133 -9.197 69.691 1.00 78.56 268 LYS A N 1
ATOM 2225 C CA . LYS A 1 268 ? -73.611 -10.029 70.809 1.00 78.56 268 LYS A CA 1
ATOM 2226 C C . LYS A 1 268 ? -74.305 -9.187 71.881 1.00 78.56 268 LYS A C 1
ATOM 2228 O O . LYS A 1 268 ? -75.429 -9.514 72.251 1.00 78.56 268 LYS A O 1
ATOM 2233 N N . GLN A 1 269 ? -73.719 -8.058 72.285 1.00 77.56 269 GLN A N 1
ATOM 2234 C CA . GLN A 1 269 ? -74.354 -7.116 73.221 1.00 77.56 269 GLN A CA 1
ATOM 2235 C C . GLN A 1 269 ? -75.668 -6.530 72.669 1.00 77.56 269 GLN A C 1
ATOM 2237 O O . GLN A 1 269 ? -76.652 -6.404 73.399 1.00 77.56 269 GLN A O 1
ATOM 2242 N N . VAL A 1 270 ? -75.719 -6.207 71.374 1.00 75.81 270 VAL A N 1
ATOM 2243 C CA . VAL A 1 270 ? -76.936 -5.758 70.675 1.00 75.81 270 VAL A CA 1
ATOM 2244 C C . VAL A 1 270 ? -78.000 -6.861 70.653 1.00 75.81 270 VAL A C 1
ATOM 2246 O O . VAL A 1 270 ? -79.144 -6.620 71.036 1.00 75.81 270 VAL A O 1
ATOM 2249 N N . ASN A 1 271 ? -77.625 -8.095 70.313 1.00 73.50 271 ASN A N 1
ATOM 2250 C CA . ASN A 1 271 ? -78.518 -9.254 70.329 1.00 73.50 271 ASN A CA 1
ATOM 2251 C C . ASN A 1 271 ? -79.036 -9.585 71.740 1.00 73.50 271 ASN A C 1
ATOM 2253 O O . ASN A 1 271 ? -80.189 -9.987 71.891 1.00 73.50 271 ASN A O 1
ATOM 2257 N N . GLU A 1 272 ? -78.242 -9.380 72.791 1.00 78.19 272 GLU A N 1
ATOM 2258 C CA . GLU A 1 272 ? -78.691 -9.506 74.183 1.00 78.19 272 GLU A CA 1
ATOM 2259 C C . GLU A 1 272 ? -79.674 -8.396 74.585 1.00 78.19 272 GLU A C 1
ATOM 2261 O O . GLU A 1 272 ? -80.680 -8.684 75.239 1.00 78.19 272 GLU A O 1
ATOM 2266 N N . LYS A 1 273 ? -79.464 -7.144 74.149 1.00 74.88 273 LYS A N 1
ATOM 2267 C CA . LYS A 1 273 ? -80.446 -6.053 74.328 1.00 74.88 273 LYS A CA 1
ATOM 2268 C C . LYS A 1 273 ? -81.771 -6.362 73.620 1.00 74.88 273 LYS A C 1
ATOM 2270 O O . LYS A 1 273 ? -82.827 -6.163 74.219 1.00 74.88 273 LYS A O 1
ATOM 2275 N N . ILE A 1 274 ? -81.718 -6.913 72.402 1.00 76.44 274 ILE A N 1
ATOM 2276 C CA . ILE A 1 274 ? -82.894 -7.360 71.635 1.00 76.44 274 ILE A CA 1
ATOM 2277 C C . ILE A 1 274 ? -83.623 -8.494 72.376 1.00 76.44 274 ILE A C 1
ATOM 2279 O O . ILE A 1 274 ? -84.818 -8.376 72.652 1.00 76.44 274 ILE A O 1
ATOM 2283 N N . LYS A 1 275 ? -82.908 -9.553 72.787 1.00 77.12 275 LYS A N 1
ATOM 2284 C CA . LYS A 1 275 ? -83.474 -10.677 73.564 1.00 77.12 275 LYS A CA 1
ATOM 2285 C C . LYS A 1 275 ? -84.091 -10.228 74.892 1.00 77.12 275 LYS A C 1
ATOM 2287 O O . LYS A 1 275 ? -85.130 -10.747 75.286 1.00 77.12 275 LYS A O 1
ATOM 2292 N N . THR A 1 276 ? -83.492 -9.242 75.561 1.00 76.56 276 THR A N 1
ATOM 2293 C CA . THR A 1 276 ? -83.998 -8.672 76.824 1.00 76.56 276 THR A CA 1
ATOM 2294 C C . THR A 1 276 ? -85.005 -7.525 76.639 1.00 76.56 276 THR A C 1
ATOM 2296 O O . THR A 1 276 ? -85.378 -6.890 77.624 1.00 76.56 276 THR A O 1
ATOM 2299 N N . ARG A 1 277 ? -85.470 -7.262 75.403 1.00 72.50 277 ARG A N 1
ATOM 2300 C CA . ARG A 1 277 ? -86.435 -6.198 75.036 1.00 72.50 277 ARG A CA 1
ATOM 2301 C C . ARG A 1 277 ? -86.073 -4.800 75.571 1.00 72.50 277 ARG A C 1
ATOM 2303 O O . ARG A 1 277 ? -86.952 -3.991 75.871 1.00 72.50 277 ARG A O 1
ATOM 2310 N N . LYS A 1 278 ? -84.779 -4.494 75.692 1.00 73.25 278 LYS A N 1
ATOM 2311 C CA . LYS A 1 278 ? -84.295 -3.170 76.116 1.00 73.25 278 LYS A CA 1
ATOM 2312 C C . LYS A 1 278 ? -84.324 -2.190 74.939 1.00 73.25 278 LYS A C 1
ATOM 2314 O O . LYS A 1 278 ? -84.179 -2.593 73.787 1.00 73.25 278 LYS A O 1
ATOM 2319 N N . LYS A 1 279 ? -84.503 -0.893 75.223 1.00 73.81 279 LYS A N 1
ATOM 2320 C CA . LYS A 1 279 ? -84.466 0.161 74.193 1.00 73.81 279 LYS A CA 1
ATOM 2321 C C . LYS A 1 279 ? -83.094 0.167 73.509 1.00 73.81 279 LYS A C 1
ATOM 2323 O O . LYS A 1 279 ? -82.071 0.210 74.189 1.00 73.81 279 LYS A O 1
ATOM 2328 N N . LEU A 1 280 ? -83.102 0.125 72.181 1.00 74.62 280 LEU A N 1
ATOM 2329 C CA . LEU A 1 280 ? -81.908 0.069 71.341 1.00 74.62 280 LEU A CA 1
ATOM 2330 C C . LEU A 1 280 ? -81.487 1.490 70.936 1.00 74.62 280 LEU A C 1
ATOM 2332 O O . LEU A 1 280 ? -82.351 2.319 70.649 1.00 74.62 280 LEU A O 1
ATOM 2336 N N . THR A 1 281 ? -80.187 1.795 70.939 1.00 79.50 281 THR A N 1
ATOM 2337 C CA . THR A 1 281 ? -79.686 3.119 70.524 1.00 79.50 281 THR A CA 1
ATOM 2338 C C . THR A 1 281 ? -79.425 3.179 69.016 1.00 79.50 281 THR A C 1
ATOM 2340 O O . THR A 1 281 ? -79.331 2.156 68.338 1.00 79.50 281 THR A O 1
ATOM 2343 N N . THR A 1 282 ? -79.266 4.387 68.470 1.00 77.44 282 THR A N 1
ATOM 2344 C CA . THR A 1 282 ? -78.924 4.589 67.051 1.00 77.44 282 THR A CA 1
ATOM 2345 C C . THR A 1 282 ? -77.594 3.923 66.674 1.00 77.44 282 THR A C 1
ATOM 2347 O O . THR A 1 282 ? -77.459 3.395 65.575 1.00 77.44 282 THR A O 1
ATOM 2350 N N . GLU A 1 283 ? -76.623 3.888 67.593 1.00 75.44 283 GLU A N 1
ATOM 2351 C CA . GLU A 1 283 ? -75.336 3.211 67.382 1.00 75.44 283 GLU A CA 1
ATOM 2352 C C . GLU A 1 283 ? -75.477 1.681 67.366 1.00 75.44 283 GLU A C 1
ATOM 2354 O O . GLU A 1 283 ? -74.894 1.021 66.505 1.00 75.44 283 GLU A O 1
ATOM 2359 N N . ASP A 1 284 ? -76.294 1.119 68.264 1.00 72.81 284 ASP A N 1
ATOM 2360 C CA . ASP A 1 284 ? -76.616 -0.314 68.294 1.00 72.81 284 ASP A CA 1
ATOM 2361 C C . ASP A 1 284 ? -77.297 -0.763 66.978 1.00 72.81 284 ASP A C 1
ATOM 2363 O O . ASP A 1 284 ? -76.977 -1.821 66.432 1.00 72.81 284 ASP A O 1
ATOM 2367 N N . LEU A 1 285 ? -78.198 0.067 66.433 1.00 73.94 285 LEU A N 1
ATOM 2368 C CA . LEU A 1 285 ? -78.871 -0.145 65.141 1.00 73.94 285 LEU A CA 1
ATOM 2369 C C . LEU A 1 285 ? -77.896 -0.148 63.953 1.00 73.94 285 LEU A C 1
ATOM 2371 O O . LEU A 1 285 ? -77.995 -1.011 63.081 1.00 73.94 285 LEU A O 1
ATOM 2375 N N . LEU A 1 286 ? -76.932 0.778 63.934 1.00 78.56 286 LEU A N 1
ATOM 2376 C CA . LEU A 1 286 ? -75.899 0.846 62.893 1.00 78.56 286 LEU A CA 1
ATOM 2377 C C . LEU A 1 286 ? -74.939 -0.353 62.944 1.00 78.56 286 LEU A C 1
ATOM 2379 O O . LEU A 1 286 ? -74.485 -0.817 61.898 1.00 78.56 286 LEU A O 1
ATOM 2383 N N . VAL A 1 287 ? -74.641 -0.879 64.138 1.00 78.38 287 VAL A N 1
ATOM 2384 C CA . VAL A 1 287 ? -73.889 -2.138 64.287 1.00 78.38 287 VAL A CA 1
ATOM 2385 C C . VAL A 1 287 ? -74.693 -3.308 63.720 1.00 78.38 287 VAL A C 1
ATOM 2387 O O . VAL A 1 287 ? -74.150 -4.064 62.918 1.00 78.38 287 VAL A O 1
ATOM 2390 N N . PHE A 1 288 ? -75.977 -3.421 64.076 1.00 76.50 288 PHE A N 1
ATOM 2391 C CA . PHE A 1 288 ? -76.853 -4.510 63.630 1.00 76.50 288 PHE A CA 1
ATOM 2392 C C . PHE A 1 288 ? -77.012 -4.567 62.104 1.00 76.50 288 PHE A C 1
ATOM 2394 O O . PHE A 1 288 ? -76.828 -5.628 61.506 1.00 76.50 288 PHE A O 1
ATOM 2401 N N . GLN A 1 289 ? -77.285 -3.422 61.465 1.00 76.44 289 GLN A N 1
ATOM 2402 C CA . GLN A 1 289 ? -77.369 -3.316 60.001 1.00 76.44 289 GLN A CA 1
ATOM 2403 C C . GLN A 1 289 ? -76.071 -3.780 59.333 1.00 76.44 289 GLN A C 1
ATOM 2405 O O . GLN A 1 289 ? -76.094 -4.593 58.413 1.00 76.44 289 GLN A O 1
ATOM 2410 N N . ARG A 1 290 ? -74.927 -3.316 59.847 1.00 73.50 290 ARG A N 1
ATOM 2411 C CA . ARG A 1 290 ? -73.613 -3.622 59.280 1.00 73.50 290 ARG A CA 1
ATOM 2412 C C . ARG A 1 290 ? -73.212 -5.091 59.435 1.00 73.50 290 ARG A C 1
ATOM 2414 O O . ARG A 1 290 ? -72.465 -5.583 58.598 1.00 73.50 290 ARG A O 1
ATOM 2421 N N . THR A 1 291 ? -73.690 -5.784 60.471 1.00 69.56 291 THR A N 1
ATOM 2422 C CA . THR A 1 291 ? -73.495 -7.237 60.606 1.00 69.56 291 THR A CA 1
ATOM 2423 C C . THR A 1 291 ? -74.436 -8.047 59.721 1.00 69.56 291 THR A C 1
ATOM 2425 O O . THR A 1 291 ? -73.976 -9.000 59.102 1.00 69.56 291 THR A O 1
ATOM 2428 N N . ALA A 1 292 ? -75.705 -7.644 59.588 1.00 66.25 292 ALA A N 1
ATOM 2429 C CA . ALA A 1 292 ? -76.655 -8.314 58.696 1.00 66.25 292 ALA A CA 1
ATOM 2430 C C . ALA A 1 292 ? -76.202 -8.238 57.223 1.00 66.25 292 ALA A C 1
ATOM 2432 O O . ALA A 1 292 ? -76.164 -9.254 56.533 1.00 66.25 292 ALA A O 1
ATOM 2433 N N . ASP A 1 293 ? -75.738 -7.060 56.782 1.00 63.91 293 ASP A N 1
ATOM 2434 C CA . ASP A 1 293 ? -75.148 -6.848 55.450 1.00 63.91 293 ASP A CA 1
ATOM 2435 C C . ASP A 1 293 ? -73.916 -7.731 55.169 1.00 63.91 293 ASP A C 1
ATOM 2437 O O . ASP A 1 293 ? -73.610 -8.002 54.005 1.00 63.91 293 ASP A O 1
ATOM 2441 N N . ASP A 1 294 ? -73.165 -8.135 56.200 1.00 63.41 294 ASP A N 1
ATOM 2442 C CA . ASP A 1 294 ? -71.973 -8.975 56.052 1.00 63.41 294 ASP A CA 1
ATOM 2443 C C . ASP A 1 294 ? -72.313 -10.481 56.087 1.00 63.41 294 ASP A C 1
ATOM 2445 O O . ASP A 1 294 ? -71.695 -11.238 55.333 1.00 63.41 294 ASP A O 1
ATOM 2449 N N . GLU A 1 295 ? -73.327 -10.917 56.847 1.00 61.06 295 GLU A N 1
ATOM 2450 C CA . GLU A 1 295 ? -73.869 -12.290 56.780 1.00 61.06 295 GLU A CA 1
ATOM 2451 C C . GLU A 1 295 ? -74.461 -12.579 55.385 1.00 61.06 295 GLU A C 1
ATOM 2453 O O . GLU A 1 295 ? -74.023 -13.511 54.705 1.00 61.06 295 GLU A O 1
ATOM 2458 N N . ASP A 1 296 ? -75.312 -11.682 54.867 1.00 60.31 296 ASP A N 1
ATOM 2459 C CA . ASP A 1 296 ? -75.886 -11.744 53.508 1.00 60.31 296 ASP A CA 1
ATOM 2460 C C . ASP A 1 296 ? -74.833 -11.791 52.378 1.00 60.31 296 ASP A C 1
ATOM 2462 O O . ASP A 1 296 ? -75.138 -12.145 51.228 1.00 60.31 296 ASP A O 1
ATOM 2466 N N . ARG A 1 297 ? -73.591 -11.376 52.663 1.00 60.00 297 ARG A N 1
ATOM 2467 C CA . ARG A 1 297 ? -72.464 -11.388 51.718 1.00 60.00 297 ARG A CA 1
ATOM 2468 C C . ARG A 1 297 ? -71.624 -12.651 51.800 1.00 60.00 297 ARG A C 1
ATOM 2470 O O . ARG A 1 297 ? -71.123 -13.071 50.754 1.00 60.00 297 ARG A O 1
ATOM 2477 N N . GLU A 1 298 ? -71.429 -13.238 52.978 1.00 60.91 298 GLU A N 1
ATOM 2478 C CA . GLU A 1 298 ? -70.728 -14.523 53.086 1.00 60.91 298 GLU A CA 1
ATOM 2479 C C . GLU A 1 298 ? -71.600 -15.659 52.527 1.00 60.91 298 GLU A C 1
ATOM 2481 O O . GLU A 1 298 ? -71.115 -16.402 51.674 1.00 60.91 298 GLU A O 1
ATOM 2486 N N . ASP A 1 299 ? -72.909 -15.676 52.808 1.00 61.06 299 ASP A N 1
ATOM 2487 C CA . ASP A 1 299 ? -73.879 -16.605 52.199 1.00 61.06 299 ASP A CA 1
ATOM 2488 C C . ASP A 1 299 ? -73.831 -16.597 50.660 1.00 61.06 299 ASP A C 1
ATOM 2490 O O . ASP A 1 299 ? -73.876 -17.637 49.993 1.00 61.06 299 ASP A O 1
ATOM 2494 N N . LYS A 1 300 ? -73.715 -15.404 50.060 1.00 59.38 300 LYS A N 1
ATOM 2495 C CA . LYS A 1 300 ? -73.569 -15.247 48.603 1.00 59.38 300 LYS A CA 1
ATOM 2496 C C . LYS A 1 300 ? -72.213 -15.743 48.099 1.00 59.38 300 LYS A C 1
ATOM 2498 O O . LYS A 1 300 ? -72.147 -16.277 46.993 1.00 59.38 300 LYS A O 1
ATOM 2503 N N . LYS A 1 301 ? -71.130 -15.597 48.872 1.00 57.53 301 LYS A N 1
ATOM 2504 C CA . LYS A 1 301 ? -69.805 -16.126 48.502 1.00 57.53 301 LYS A CA 1
ATOM 2505 C C . LYS A 1 301 ? -69.734 -17.643 48.615 1.00 57.53 301 LYS A C 1
ATOM 2507 O O . LYS A 1 301 ? -69.072 -18.248 47.777 1.00 57.53 301 LYS A O 1
ATOM 2512 N N . GLU A 1 302 ? -70.372 -18.250 49.613 1.00 59.84 302 GLU A N 1
ATOM 2513 C CA . GLU A 1 302 ? -70.407 -19.709 49.752 1.00 59.84 302 GLU A CA 1
ATOM 2514 C C . GLU A 1 302 ? -71.204 -20.346 48.617 1.00 59.84 302 GLU A C 1
ATOM 2516 O O . GLU A 1 302 ? -70.665 -21.211 47.930 1.00 59.84 302 GLU A O 1
ATOM 2521 N N . LYS A 1 303 ? -72.389 -19.812 48.287 1.00 62.41 303 LYS A N 1
ATOM 2522 C CA . LYS A 1 303 ? -73.151 -20.224 47.092 1.00 62.41 303 LYS A CA 1
ATOM 2523 C C . LYS A 1 303 ? -72.312 -20.102 45.810 1.00 62.41 303 LYS A C 1
ATOM 2525 O O . LYS A 1 303 ? -72.197 -21.059 45.053 1.00 62.41 303 LYS A O 1
ATOM 2530 N N . LEU A 1 304 ? -71.603 -18.985 45.614 1.00 63.94 304 LEU A N 1
ATOM 2531 C CA . LEU A 1 304 ? -70.699 -18.796 44.466 1.00 63.94 304 LEU A CA 1
ATOM 2532 C C . LEU A 1 304 ? -69.455 -19.711 44.464 1.00 63.94 304 LEU A C 1
ATOM 2534 O O . LEU A 1 304 ? -68.862 -19.914 43.399 1.00 63.94 304 LEU A O 1
ATOM 2538 N N . LYS A 1 305 ? -69.024 -20.239 45.617 1.00 64.31 305 LYS A N 1
ATOM 2539 C CA . LYS A 1 305 ? -67.967 -21.261 45.705 1.00 64.31 305 LYS A CA 1
ATOM 2540 C C . LYS A 1 305 ? -68.523 -22.641 45.383 1.00 64.31 305 LYS A C 1
ATOM 2542 O O . LYS A 1 305 ? -67.954 -23.296 44.516 1.00 64.31 305 LYS A O 1
ATOM 2547 N N .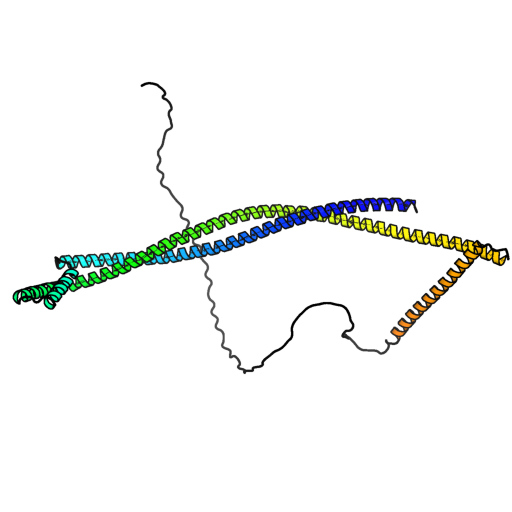 GLU A 1 306 ? -69.645 -23.033 45.987 1.00 65.00 306 GLU A N 1
ATOM 2548 C CA . GLU A 1 306 ? -70.337 -24.279 45.650 1.00 65.00 306 GLU A CA 1
ATOM 2549 C C . GLU A 1 306 ? -70.650 -24.351 44.153 1.00 65.00 306 GLU A C 1
ATOM 2551 O O . GLU A 1 306 ? -70.375 -25.364 43.523 1.00 65.00 306 GLU A O 1
ATOM 2556 N N . ASP A 1 307 ? -71.164 -23.277 43.550 1.00 69.81 307 ASP A N 1
ATOM 2557 C CA . ASP A 1 307 ? -71.474 -23.227 42.116 1.00 69.81 307 ASP A CA 1
ATOM 2558 C C . ASP A 1 307 ? -70.223 -23.373 41.238 1.00 69.81 307 ASP A C 1
ATOM 2560 O O . ASP A 1 307 ? -70.286 -23.911 40.129 1.00 69.81 307 ASP A O 1
ATOM 2564 N N . ARG A 1 308 ? -69.061 -22.907 41.714 1.00 67.81 308 ARG A N 1
ATOM 2565 C CA . ARG A 1 308 ? -67.774 -23.110 41.032 1.00 67.81 308 ARG A CA 1
ATOM 2566 C C . ARG A 1 308 ? -67.262 -24.534 41.207 1.00 67.81 308 ARG A C 1
ATOM 2568 O O . ARG A 1 308 ? -66.773 -25.105 40.237 1.00 67.81 308 ARG A O 1
ATOM 2575 N N . GLU A 1 309 ? -67.385 -25.118 42.392 1.00 67.62 309 GLU A N 1
ATOM 2576 C CA . GLU A 1 309 ? -66.974 -26.499 42.658 1.00 67.62 309 GLU A CA 1
ATOM 2577 C C . GLU A 1 309 ? -67.875 -27.508 41.937 1.00 67.62 309 GLU A C 1
ATOM 2579 O O . GLU A 1 309 ? -67.356 -28.421 41.298 1.00 67.62 309 GLU A O 1
ATOM 2584 N N . LYS A 1 310 ? -69.194 -27.275 41.902 1.00 68.50 310 LYS A N 1
ATOM 2585 C CA . LYS A 1 310 ? -70.166 -28.024 41.087 1.00 68.50 310 LYS A CA 1
ATOM 2586 C C . LYS A 1 310 ? -69.804 -27.951 39.601 1.00 68.50 310 LYS A C 1
ATOM 2588 O O . LYS A 1 310 ? -69.656 -28.995 38.977 1.00 68.50 310 LYS A O 1
ATOM 2593 N N . LYS A 1 311 ? -69.500 -26.765 39.053 1.00 69.25 311 LYS A N 1
ATOM 2594 C CA . LYS A 1 311 ? -69.039 -26.624 37.653 1.00 69.25 311 LYS A CA 1
ATOM 2595 C C . LYS A 1 311 ? -67.692 -27.300 37.362 1.00 69.25 311 LYS A C 1
ATOM 2597 O O . LYS A 1 311 ? -67.482 -27.784 36.252 1.00 69.25 311 LYS A O 1
ATOM 2602 N N . ILE A 1 312 ? -66.776 -27.352 38.333 1.00 66.75 312 ILE A N 1
ATOM 2603 C CA . ILE A 1 312 ? -65.497 -28.081 38.216 1.00 66.75 312 ILE A CA 1
ATOM 2604 C C . ILE A 1 312 ? -65.705 -29.604 38.341 1.00 66.75 312 ILE A C 1
ATOM 2606 O O . ILE A 1 312 ? -64.948 -30.379 37.756 1.00 66.75 312 ILE A O 1
ATOM 2610 N N . ALA A 1 313 ? -66.721 -30.053 39.079 1.00 63.47 313 ALA A N 1
ATOM 2611 C CA . ALA A 1 313 ? -67.117 -31.455 39.136 1.00 63.47 313 ALA A CA 1
ATOM 2612 C C . ALA A 1 313 ? -67.818 -31.893 37.838 1.00 63.47 313 ALA A C 1
ATOM 2614 O O . ALA A 1 313 ? -67.455 -32.921 37.272 1.00 63.47 313 ALA A O 1
ATOM 2615 N N . GLU A 1 314 ? -68.747 -31.089 37.317 1.00 62.94 314 GLU A N 1
ATOM 2616 C CA . GLU A 1 314 ? -69.445 -31.329 36.048 1.00 62.94 314 GLU A CA 1
ATOM 2617 C C . GLU A 1 314 ? -68.474 -31.413 34.862 1.00 62.94 314 GLU A C 1
ATOM 2619 O O . GLU A 1 314 ? -68.576 -32.341 34.058 1.00 62.94 314 GLU A O 1
ATOM 2624 N N . SER A 1 315 ? -67.474 -30.525 34.779 1.00 58.34 315 SER A N 1
ATOM 2625 C CA . SER A 1 315 ? -66.461 -30.596 33.715 1.00 58.34 315 SER A CA 1
ATOM 2626 C C . SER A 1 315 ? -65.581 -31.852 33.810 1.00 58.34 315 SER A C 1
ATOM 2628 O O . SER A 1 315 ? -65.326 -32.494 32.793 1.00 58.34 315 SER A O 1
ATOM 2630 N N . LYS A 1 316 ? -65.207 -32.285 35.023 1.00 58.94 316 LYS A N 1
ATOM 2631 C CA . LYS A 1 316 ? -64.492 -33.559 35.252 1.00 58.94 316 LYS A CA 1
ATOM 2632 C C . LYS A 1 316 ? -65.347 -34.805 34.984 1.00 58.94 316 LYS A C 1
ATOM 2634 O O . LYS A 1 316 ? -64.799 -35.873 34.713 1.00 58.94 316 LYS A O 1
ATOM 2639 N N . VAL A 1 317 ? -66.673 -34.701 35.081 1.00 58.72 317 VAL A N 1
ATOM 2640 C CA . VAL A 1 317 ? -67.608 -35.782 34.719 1.00 58.72 317 VAL A CA 1
ATOM 2641 C C . VAL A 1 317 ? -67.818 -35.843 33.203 1.00 58.72 317 VAL A C 1
ATOM 2643 O O . VAL A 1 317 ? -67.909 -36.944 32.661 1.00 58.72 317 VAL A O 1
ATOM 2646 N N . ALA A 1 318 ? -67.815 -34.702 32.507 1.00 56.09 318 ALA A N 1
ATOM 2647 C CA . ALA A 1 318 ? -67.822 -34.655 31.044 1.00 56.09 318 ALA A CA 1
ATOM 2648 C C . ALA A 1 318 ? -66.557 -35.307 30.449 1.00 56.09 318 ALA A C 1
ATOM 2650 O O . ALA A 1 318 ? -66.664 -36.201 29.612 1.00 56.09 318 ALA A O 1
ATOM 2651 N N . GLU A 1 319 ? -65.372 -34.966 30.966 1.00 49.59 319 GLU A N 1
ATOM 2652 C CA . GLU A 1 319 ? -64.077 -35.508 30.509 1.00 49.59 319 GLU A CA 1
ATOM 2653 C C . GLU A 1 319 ? -63.947 -37.040 30.721 1.00 49.59 319 GLU A C 1
ATOM 2655 O O . GLU A 1 319 ? -63.225 -37.728 29.998 1.00 49.59 319 GLU A O 1
ATOM 2660 N N . LYS A 1 320 ? -64.714 -37.610 31.665 1.00 51.59 320 LYS A N 1
ATOM 2661 C CA . LYS A 1 320 ? -64.815 -39.064 31.904 1.00 51.59 320 LYS A CA 1
ATOM 2662 C C . LYS A 1 320 ? -65.858 -39.798 31.051 1.00 51.59 320 LYS A C 1
ATOM 2664 O O . LYS A 1 320 ? -65.892 -41.027 31.103 1.00 51.59 320 LYS A O 1
ATOM 2669 N N . LYS A 1 321 ? -66.716 -39.100 30.296 1.00 49.06 321 LYS A N 1
ATOM 2670 C CA . LYS A 1 321 ? -67.730 -39.732 29.426 1.00 49.06 321 LYS A CA 1
ATOM 2671 C C . LYS A 1 321 ? -67.275 -39.949 27.980 1.00 49.06 321 LYS A C 1
ATOM 2673 O O . LYS A 1 321 ? -67.892 -40.757 27.299 1.00 49.06 321 LYS A O 1
ATOM 2678 N N . GLU A 1 322 ? -66.191 -39.313 27.535 1.00 45.94 322 GLU A N 1
ATOM 2679 C CA . GLU A 1 322 ? -65.642 -39.481 26.174 1.00 45.94 322 GLU A CA 1
ATOM 2680 C C . GLU A 1 322 ? -64.481 -40.498 26.080 1.00 45.94 322 GLU A C 1
ATOM 2682 O O . GLU A 1 322 ? -63.845 -40.620 25.038 1.00 45.94 322 GLU A O 1
ATOM 2687 N N . THR A 1 323 ? -64.175 -41.244 27.151 1.00 41.38 323 THR A N 1
ATOM 2688 C CA . THR A 1 323 ? -62.966 -42.094 27.245 1.00 41.38 323 THR A CA 1
ATOM 2689 C C . THR A 1 323 ? -63.240 -43.569 27.591 1.00 41.38 323 THR A C 1
ATOM 2691 O O . THR A 1 323 ? -62.532 -44.161 28.403 1.00 41.38 323 THR A O 1
ATOM 2694 N N . LYS A 1 324 ? -64.249 -44.190 26.951 1.00 41.66 324 LYS A N 1
ATOM 2695 C CA . LYS A 1 324 ? -64.449 -45.660 26.937 1.00 41.66 324 LYS A CA 1
ATOM 2696 C C . LYS A 1 324 ? -64.991 -46.221 25.606 1.00 41.66 324 LYS A C 1
ATOM 2698 O O . LYS A 1 324 ? -66.043 -46.848 25.575 1.00 41.66 324 LYS A O 1
ATOM 2703 N N . GLU A 1 325 ? -64.202 -46.079 24.545 1.00 37.91 325 GLU A N 1
ATOM 2704 C CA . GLU A 1 325 ? -64.035 -47.120 23.516 1.00 37.91 325 GLU A CA 1
ATOM 2705 C C . GLU A 1 325 ? -62.517 -47.311 23.305 1.00 37.91 325 GLU A C 1
ATOM 2707 O O . GLU A 1 325 ? -61.765 -46.336 23.281 1.00 37.91 325 GLU A O 1
ATOM 2712 N N . GLU A 1 326 ? -62.046 -48.557 23.220 1.00 36.53 326 GLU A N 1
ATOM 2713 C CA . GLU A 1 326 ? -60.625 -48.956 23.154 1.00 36.53 326 GLU A CA 1
ATOM 2714 C C . GLU A 1 326 ? -60.414 -49.987 22.024 1.00 36.53 326 GLU A C 1
ATOM 2716 O O . GLU A 1 326 ? -61.355 -50.716 21.708 1.00 36.53 326 GLU A O 1
ATOM 2721 N N . PRO A 1 327 ? -59.177 -50.224 21.535 1.00 48.72 327 PRO A N 1
ATOM 2722 C CA . PRO A 1 327 ? -58.070 -49.299 21.246 1.00 48.72 327 PRO A CA 1
ATOM 2723 C C . PRO A 1 327 ? -57.624 -49.436 19.750 1.00 48.72 327 PRO A C 1
ATOM 2725 O O . PRO A 1 327 ? -58.172 -50.237 19.005 1.00 48.72 327 PRO A O 1
ATOM 2728 N N . ILE A 1 328 ? -56.668 -48.675 19.190 1.00 28.16 328 ILE A N 1
ATOM 2729 C CA . ILE A 1 328 ? -55.223 -49.010 19.173 1.00 28.16 328 ILE A CA 1
ATOM 2730 C C . ILE A 1 328 ? -54.392 -47.869 18.524 1.00 28.16 328 ILE A C 1
ATOM 2732 O O . ILE A 1 328 ? -54.703 -47.363 17.453 1.00 28.16 328 ILE A O 1
ATOM 2736 N N . SER A 1 329 ? -53.295 -47.521 19.207 1.00 29.66 329 SER A N 1
ATOM 2737 C CA . SER A 1 329 ? -52.047 -46.845 18.787 1.00 29.66 329 SER A CA 1
ATOM 2738 C C . SER A 1 329 ? -52.006 -45.676 17.766 1.00 29.66 329 SER A C 1
ATOM 2740 O O . SER A 1 329 ? -51.940 -45.876 16.558 1.00 29.66 329 SER A O 1
ATOM 2742 N N . LYS A 1 330 ? -51.664 -44.511 18.341 1.00 31.66 330 LYS A N 1
ATOM 2743 C CA . LYS A 1 330 ? -50.548 -43.599 17.977 1.00 31.66 330 LYS A CA 1
ATOM 2744 C C . LYS A 1 330 ? -50.678 -42.572 16.825 1.00 31.66 330 LYS A C 1
ATOM 2746 O O . LYS A 1 330 ? -50.686 -42.883 15.645 1.00 31.66 330 LYS A O 1
ATOM 2751 N N . GLU A 1 331 ? -50.518 -41.324 17.284 1.00 29.34 331 GLU A N 1
ATOM 2752 C CA . GLU A 1 331 ? -49.885 -40.148 16.659 1.00 2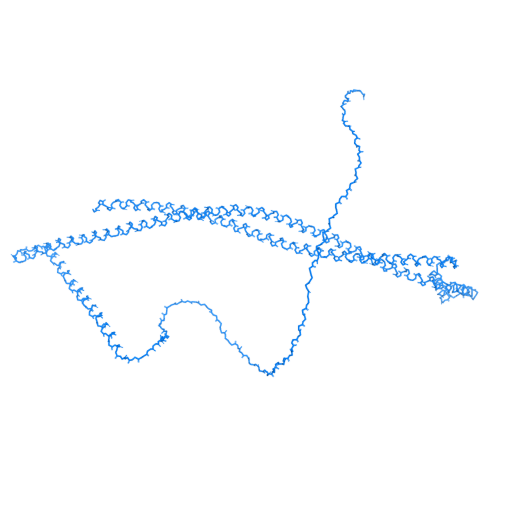9.34 331 GLU A CA 1
ATOM 2753 C C . GLU A 1 331 ? -50.668 -39.217 15.698 1.00 29.34 331 GLU A C 1
ATOM 2755 O O . GLU A 1 331 ? -50.803 -39.424 14.499 1.00 29.34 331 GLU A O 1
ATOM 2760 N N . ASN A 1 332 ? -50.978 -38.040 16.268 1.00 29.70 332 ASN A N 1
ATOM 2761 C CA . ASN A 1 332 ? -50.786 -36.709 15.673 1.00 29.70 332 ASN A CA 1
ATOM 2762 C C . ASN A 1 332 ? -51.792 -36.202 14.613 1.00 29.70 332 ASN A C 1
ATOM 2764 O O . ASN A 1 332 ? -51.447 -35.829 13.491 1.00 29.70 332 ASN A O 1
ATOM 2768 N N . LYS A 1 333 ? -53.028 -35.963 15.076 1.00 28.88 333 LYS A N 1
ATOM 2769 C CA . LYS A 1 333 ? -53.786 -34.736 14.732 1.00 28.88 333 LYS A CA 1
ATOM 2770 C C . LYS A 1 333 ? -53.056 -33.491 15.296 1.00 28.88 333 LYS A C 1
ATOM 2772 O O . LYS A 1 333 ? -52.367 -33.608 16.298 1.00 28.88 333 LYS A O 1
ATOM 2777 N N . SER A 1 334 ? -53.200 -32.263 14.787 1.00 28.42 334 SER A N 1
ATOM 2778 C CA . SER A 1 334 ? -53.775 -31.768 13.524 1.00 28.42 334 SER A CA 1
ATOM 2779 C C . SER A 1 334 ? -53.437 -30.276 13.333 1.00 28.42 334 SER A C 1
ATOM 2781 O O . SER A 1 334 ? -52.967 -29.592 14.238 1.00 28.42 334 SER A O 1
ATOM 2783 N N . LYS A 1 335 ? -53.740 -29.739 12.148 1.00 31.83 335 LYS A N 1
ATOM 2784 C CA . LYS A 1 335 ? -53.674 -28.306 11.8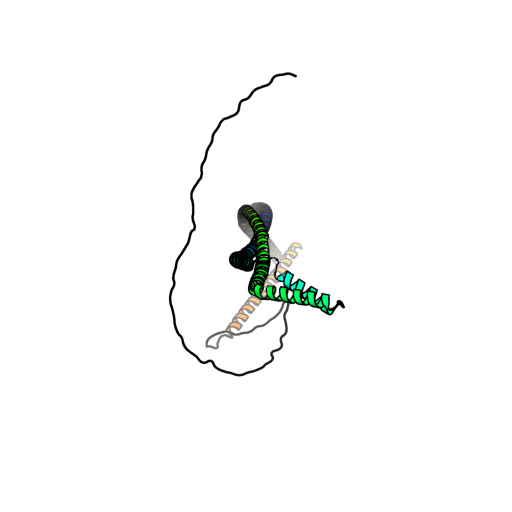14 1.00 31.83 335 LYS A CA 1
ATOM 2785 C C . LYS A 1 335 ? -54.595 -27.424 12.698 1.00 31.83 335 LYS A C 1
ATOM 2787 O O . LYS A 1 335 ? -55.796 -27.645 12.671 1.00 31.83 335 LYS A O 1
ATOM 2792 N N . LYS A 1 336 ? -54.024 -26.330 13.238 1.00 28.92 336 LYS A N 1
ATOM 2793 C CA . LYS A 1 336 ? -54.414 -24.901 13.028 1.00 28.92 336 LYS A CA 1
ATOM 2794 C C . LYS A 1 336 ? -55.726 -24.328 13.635 1.00 28.92 336 LYS A C 1
ATOM 2796 O O . LYS A 1 336 ? -56.711 -25.035 13.766 1.00 28.92 336 LYS A O 1
ATOM 2801 N N . VAL A 1 337 ? -55.708 -22.976 13.765 1.00 30.38 337 VAL A N 1
ATOM 2802 C CA . VAL A 1 337 ? -56.780 -21.964 14.055 1.00 30.38 337 VAL A CA 1
ATOM 2803 C C . VAL A 1 337 ? -56.765 -21.495 15.537 1.00 30.38 337 VAL A C 1
ATOM 2805 O O . VAL A 1 337 ? -56.530 -22.330 16.396 1.00 30.38 337 VAL A O 1
ATOM 2808 N N . SER A 1 338 ? -56.886 -20.205 15.933 1.00 25.75 338 SER A N 1
ATOM 2809 C CA . SER A 1 338 ? -57.222 -18.928 15.237 1.00 25.75 338 SER A CA 1
ATOM 2810 C C . SER A 1 338 ? -56.423 -17.666 15.685 1.00 25.75 338 SER A C 1
ATOM 2812 O O . SER A 1 338 ? -56.129 -17.504 16.861 1.00 25.75 338 SER A O 1
ATOM 2814 N N . ASP A 1 339 ? -56.247 -16.720 14.751 1.00 28.53 339 ASP A N 1
ATOM 2815 C CA . ASP A 1 339 ? -56.413 -15.243 14.833 1.00 28.53 339 ASP A CA 1
ATOM 2816 C C . ASP A 1 339 ? -55.652 -14.236 15.748 1.00 28.53 339 ASP A C 1
ATOM 2818 O O . ASP A 1 339 ? -55.665 -14.282 16.971 1.00 28.53 339 ASP A O 1
ATOM 2822 N N . LYS A 1 340 ? -55.228 -13.151 15.053 1.00 27.44 340 LYS A N 1
ATOM 2823 C CA . LYS A 1 340 ? -54.981 -11.737 15.465 1.00 27.44 340 LYS A CA 1
ATOM 2824 C C . LYS A 1 340 ? -53.810 -11.476 16.439 1.00 27.44 340 LYS A C 1
ATOM 2826 O O . LYS A 1 340 ? -53.947 -11.604 17.645 1.00 27.44 340 LYS A O 1
ATOM 2831 N N . LYS A 1 341 ? -52.678 -10.904 15.989 1.00 25.50 341 LYS A N 1
ATOM 2832 C CA . LYS A 1 341 ? -52.563 -9.507 15.483 1.00 25.50 341 LYS A CA 1
ATOM 2833 C C . LYS A 1 341 ? -51.222 -9.230 14.755 1.00 25.50 341 LYS A C 1
ATOM 2835 O O . LYS A 1 341 ? -50.204 -9.770 15.151 1.00 25.50 341 LYS A O 1
ATOM 2840 N N . ALA A 1 342 ? -51.252 -8.302 13.784 1.00 28.09 342 ALA A N 1
ATOM 2841 C CA . ALA A 1 342 ? -50.164 -7.433 13.266 1.00 28.09 342 ALA A CA 1
ATOM 2842 C C . ALA A 1 342 ? -48.724 -8.011 13.110 1.00 28.09 342 ALA A C 1
ATOM 2844 O O . ALA A 1 342 ? -48.021 -8.245 14.083 1.00 28.09 342 ALA A O 1
ATOM 2845 N N . SER A 1 343 ? -48.117 -8.020 11.914 1.00 26.98 343 SER A N 1
ATOM 2846 C CA . SER A 1 343 ? -47.576 -6.784 11.312 1.00 26.98 343 SER A CA 1
ATOM 2847 C C . SER A 1 343 ? -46.891 -6.988 9.934 1.00 26.98 343 SER A C 1
ATOM 2849 O O . SER A 1 343 ? -46.533 -8.090 9.541 1.00 26.98 343 SER A O 1
ATOM 2851 N N . LYS A 1 344 ? -46.748 -5.863 9.216 1.00 28.36 344 LYS A N 1
ATOM 2852 C CA . LYS A 1 344 ? -45.983 -5.526 7.988 1.00 28.36 344 LYS A CA 1
ATOM 2853 C C . LYS A 1 344 ? -44.965 -6.543 7.385 1.00 28.36 344 LYS A C 1
ATOM 2855 O O . LYS A 1 344 ? -44.035 -6.947 8.072 1.00 28.36 344 LYS A O 1
ATOM 2860 N N . LYS A 1 345 ? -44.959 -6.599 6.028 1.00 29.25 345 LYS A N 1
ATOM 2861 C CA . LYS A 1 345 ? -43.822 -6.277 5.092 1.00 29.25 345 LYS A CA 1
ATOM 2862 C C . LYS A 1 345 ? -43.360 -7.392 4.106 1.00 29.25 345 LYS A C 1
ATOM 2864 O O . LYS A 1 345 ? -42.613 -8.259 4.521 1.00 29.25 345 LYS A O 1
ATOM 2869 N N . LYS A 1 346 ? -43.628 -7.186 2.791 1.00 29.12 346 LYS A N 1
ATOM 2870 C CA . LYS A 1 346 ? -42.932 -7.719 1.567 1.00 29.12 346 LYS A CA 1
ATOM 2871 C C . LYS A 1 346 ? -42.875 -9.278 1.412 1.00 29.12 346 LYS A C 1
ATOM 2873 O O . LYS A 1 346 ? -42.910 -9.976 2.404 1.00 29.12 346 LYS A O 1
ATOM 2878 N N . THR A 1 347 ? -42.857 -9.941 0.241 1.00 29.53 347 THR A N 1
ATOM 2879 C CA . THR A 1 347 ? -42.410 -9.648 -1.150 1.00 29.53 347 THR A CA 1
ATOM 2880 C C . THR A 1 347 ? -43.150 -10.499 -2.229 1.00 29.53 347 THR A C 1
ATOM 2882 O O . THR A 1 347 ? -43.478 -11.652 -1.984 1.00 29.53 347 THR A O 1
ATOM 2885 N N . THR A 1 348 ? -43.303 -9.941 -3.446 1.00 32.34 348 THR A N 1
ATOM 2886 C CA . THR A 1 348 ? -43.259 -10.573 -4.808 1.00 32.34 348 THR A CA 1
ATOM 2887 C C . THR A 1 348 ? -44.123 -11.799 -5.224 1.00 32.34 348 THR A C 1
ATOM 2889 O O . THR A 1 348 ? -43.818 -12.941 -4.886 1.00 32.34 348 THR A O 1
ATOM 2892 N N . LYS A 1 349 ? -45.057 -11.565 -6.179 1.00 30.30 349 LYS A N 1
ATOM 2893 C CA . LYS A 1 349 ? -45.411 -12.471 -7.321 1.00 30.30 349 LYS A CA 1
ATOM 2894 C C . LYS A 1 349 ? -44.119 -12.975 -8.011 1.00 30.30 349 LYS A C 1
ATOM 2896 O O . LYS A 1 349 ? -43.176 -12.197 -8.067 1.00 30.30 349 LYS A O 1
ATOM 2901 N N . LYS A 1 350 ? -43.929 -14.218 -8.488 1.00 26.95 350 LYS A N 1
ATOM 2902 C CA . LYS A 1 350 ? -44.720 -15.201 -9.285 1.00 26.95 350 LYS A CA 1
ATOM 2903 C C . LYS A 1 350 ? -44.803 -14.889 -10.798 1.00 26.95 350 LYS A C 1
ATOM 2905 O O . LYS A 1 350 ? -45.243 -13.804 -11.156 1.00 26.95 350 LYS A O 1
ATOM 2910 N N . VAL A 1 351 ? -44.560 -15.938 -11.612 1.00 28.28 351 VAL A N 1
ATOM 2911 C CA . VAL A 1 351 ? -44.664 -16.058 -13.096 1.00 28.28 351 VAL A CA 1
ATOM 2912 C C . VAL A 1 351 ? -43.407 -15.533 -13.828 1.00 28.28 351 VAL A C 1
ATOM 2914 O O . VAL A 1 351 ? -42.912 -14.483 -13.450 1.00 28.28 351 VAL A O 1
ATOM 2917 N N . SER A 1 352 ? -42.796 -16.219 -14.810 1.00 31.08 352 SER A N 1
ATOM 2918 C CA . SER A 1 352 ? -43.199 -17.375 -15.652 1.00 31.08 352 SER A CA 1
ATOM 2919 C C . SER A 1 352 ? -42.112 -18.460 -15.809 1.00 31.08 352 SER A C 1
ATOM 2921 O O . SER A 1 352 ? -40.923 -18.177 -15.721 1.00 31.08 352 SER A O 1
ATOM 2923 N N . LYS A 1 353 ? -42.531 -19.696 -16.132 1.00 28.58 353 LYS A N 1
ATOM 2924 C CA . LYS A 1 353 ? -41.701 -20.716 -16.803 1.00 28.58 353 LYS A CA 1
ATOM 2925 C C . LYS A 1 353 ? -42.111 -20.778 -18.275 1.00 28.58 353 LYS A C 1
ATOM 2927 O O . LYS A 1 353 ? -43.294 -20.981 -18.538 1.00 28.58 353 LYS A O 1
ATOM 2932 N N . THR A 1 354 ? -41.160 -20.699 -19.197 1.00 30.78 354 THR A N 1
ATOM 2933 C CA . THR A 1 354 ? -41.293 -21.296 -20.533 1.00 30.78 354 THR A CA 1
ATOM 2934 C C . THR A 1 354 ? -40.744 -22.723 -20.494 1.00 30.78 354 THR A C 1
ATOM 2936 O O . THR A 1 354 ? -39.841 -23.035 -19.716 1.00 30.78 354 THR A O 1
ATOM 2939 N N . LYS A 1 355 ? -41.352 -23.611 -21.282 1.00 29.22 355 LYS A N 1
ATOM 2940 C CA . LYS A 1 355 ? -40.782 -24.916 -21.621 1.00 29.22 355 LYS A CA 1
ATOM 2941 C C . LYS A 1 355 ? -39.990 -24.729 -22.908 1.00 29.22 355 LYS A C 1
ATOM 2943 O O . LYS A 1 355 ? -40.506 -24.055 -23.786 1.00 29.22 355 LYS A O 1
ATOM 2948 N N . ASP A 1 356 ? -38.859 -25.407 -23.029 1.00 30.30 356 ASP A N 1
ATOM 2949 C CA . ASP A 1 356 ? -38.492 -26.067 -24.279 1.00 30.30 356 ASP A CA 1
ATOM 2950 C C . ASP A 1 356 ? -37.744 -27.355 -23.944 1.00 30.30 356 ASP A C 1
ATOM 2952 O O . ASP A 1 356 ? -36.978 -27.428 -22.980 1.00 30.30 356 ASP A O 1
ATOM 2956 N N . SER A 1 357 ? -38.066 -28.398 -24.695 1.00 28.59 357 SER A N 1
ATOM 2957 C CA . SER A 1 357 ? -37.524 -29.747 -24.577 1.00 28.59 357 SER A CA 1
ATOM 2958 C C . SER A 1 357 ? -36.497 -29.980 -25.673 1.00 28.59 357 SER A C 1
ATOM 2960 O O . SER A 1 357 ? -36.763 -29.632 -26.820 1.00 28.59 357 SER A O 1
ATOM 2962 N N . ASN A 1 358 ? -35.391 -30.650 -25.357 1.00 30.92 358 ASN A N 1
ATOM 2963 C CA . ASN A 1 358 ? -34.681 -31.455 -26.346 1.00 30.92 358 ASN A CA 1
ATOM 2964 C C . ASN A 1 358 ? -33.926 -32.611 -25.686 1.00 30.92 358 ASN A C 1
ATOM 2966 O O . ASN A 1 358 ? -33.760 -32.637 -24.465 1.00 30.92 358 ASN A O 1
ATOM 2970 N N . ASP A 1 359 ? -33.596 -33.590 -26.521 1.00 29.97 359 ASP A N 1
ATOM 2971 C CA . ASP A 1 359 ? -33.662 -35.012 -26.180 1.00 29.97 359 ASP A CA 1
ATOM 2972 C C . ASP A 1 359 ? -32.327 -35.644 -25.729 1.00 29.97 359 ASP A C 1
ATOM 2974 O O . ASP A 1 359 ? -31.252 -35.046 -25.815 1.00 29.97 359 ASP A O 1
ATOM 2978 N N . ASP A 1 360 ? -32.426 -36.879 -25.240 1.00 30.86 360 ASP A N 1
ATOM 2979 C CA . ASP A 1 360 ? -31.352 -37.721 -24.720 1.00 30.86 360 ASP A CA 1
ATOM 2980 C C . ASP A 1 360 ? -30.172 -37.942 -25.687 1.00 30.86 360 ASP A C 1
ATOM 2982 O O . ASP A 1 360 ? -30.350 -38.286 -26.860 1.00 30.86 360 ASP A O 1
ATOM 2986 N N . GLN A 1 361 ? -28.949 -37.987 -25.130 1.00 33.81 361 GLN A N 1
ATOM 2987 C CA . GLN A 1 361 ? -28.067 -39.131 -25.401 1.00 33.81 361 GLN A CA 1
ATOM 2988 C C . GLN A 1 361 ? -26.979 -39.390 -24.340 1.00 33.81 361 GLN A C 1
ATOM 2990 O O . GLN A 1 361 ? -26.411 -38.502 -23.710 1.00 33.81 361 GLN A O 1
ATOM 2995 N N . LYS A 1 362 ? -26.719 -40.686 -24.145 1.00 34.22 362 LYS A N 1
ATOM 2996 C CA . LYS A 1 362 ? -26.030 -41.320 -23.009 1.00 34.22 362 LYS A CA 1
ATOM 2997 C C . LYS A 1 362 ? -24.501 -41.419 -23.206 1.00 34.22 362 LYS A C 1
ATOM 2999 O O . LYS A 1 362 ? -24.059 -41.701 -24.319 1.00 34.22 362 LYS A O 1
ATOM 3004 N N . PRO A 1 363 ? -23.670 -41.291 -22.149 1.00 35.69 363 PRO A N 1
ATOM 3005 C CA . PRO A 1 363 ? -22.209 -41.328 -22.279 1.00 35.69 363 PRO A CA 1
ATOM 3006 C C . PRO A 1 363 ? -21.641 -42.752 -22.426 1.00 35.69 363 PRO A C 1
ATOM 3008 O O . PRO A 1 363 ? -22.142 -43.707 -21.824 1.00 35.69 363 PRO A O 1
ATOM 3011 N N . LYS A 1 364 ? -20.524 -42.887 -23.158 1.00 34.66 364 LYS A N 1
ATOM 3012 C CA . LYS A 1 364 ? -19.693 -44.107 -23.201 1.00 34.66 364 LYS A CA 1
ATOM 3013 C C . LYS A 1 364 ? -18.424 -43.950 -22.354 1.00 34.66 364 LYS A C 1
ATOM 3015 O O . LYS A 1 364 ? -17.746 -42.930 -22.417 1.00 34.66 364 LYS A O 1
ATOM 3020 N N . LYS A 1 365 ? -18.094 -45.000 -21.595 1.00 31.11 365 LYS A N 1
ATOM 3021 C CA . LYS A 1 365 ? -16.827 -45.166 -20.860 1.00 31.11 365 LYS A CA 1
ATOM 3022 C C . LYS A 1 365 ? -15.657 -45.396 -21.826 1.00 31.11 365 LYS A C 1
ATOM 3024 O O . LYS A 1 365 ? -15.812 -46.207 -22.734 1.00 31.11 365 LYS A O 1
ATOM 3029 N N . VAL A 1 366 ? -14.476 -44.851 -21.520 1.00 33.38 366 VAL A N 1
ATOM 3030 C CA . VAL A 1 366 ? -13.169 -45.485 -21.809 1.00 33.38 366 VAL A CA 1
ATOM 3031 C C . VAL A 1 366 ? -12.248 -45.292 -20.592 1.00 33.38 366 VAL A C 1
ATOM 3033 O O . VAL A 1 366 ? -12.443 -44.377 -19.796 1.00 33.38 366 VAL A O 1
ATOM 3036 N N . SER A 1 367 ? -11.327 -46.234 -20.409 1.00 30.23 367 SER A N 1
ATOM 3037 C CA . SER A 1 367 ? -10.614 -46.579 -19.177 1.00 30.23 367 SER A CA 1
ATOM 3038 C C . SER A 1 367 ? -9.311 -45.827 -18.883 1.00 30.23 367 SER A C 1
ATOM 3040 O O . SER A 1 367 ? -8.609 -45.365 -19.778 1.00 30.23 367 SER A O 1
ATOM 3042 N N . ASP A 1 368 ? -8.957 -45.886 -17.599 1.00 31.02 368 ASP A N 1
ATOM 3043 C CA . ASP A 1 368 ? -7.639 -45.744 -16.973 1.00 31.02 368 ASP A CA 1
ATOM 3044 C C . ASP A 1 368 ? -6.377 -45.917 -17.838 1.00 31.02 368 ASP A C 1
ATOM 3046 O O . ASP A 1 368 ? -6.208 -46.903 -18.561 1.00 31.02 368 ASP A O 1
ATOM 3050 N N . LYS A 1 369 ? -5.366 -45.090 -17.530 1.00 33.03 369 LYS A N 1
ATOM 3051 C CA . LYS A 1 369 ? -3.976 -45.564 -17.427 1.00 33.03 369 LYS A CA 1
ATOM 3052 C C . LYS A 1 369 ? -3.176 -44.777 -16.382 1.00 33.03 369 LYS A C 1
ATOM 3054 O O . LYS A 1 369 ? -2.921 -43.587 -16.534 1.00 33.03 369 LYS A O 1
ATOM 3059 N N . LYS A 1 370 ? -2.738 -45.477 -15.329 1.00 30.75 370 LYS A N 1
ATOM 3060 C CA . LYS A 1 370 ? -1.759 -44.987 -14.342 1.00 30.75 370 LYS A CA 1
ATOM 3061 C C . LYS A 1 370 ? -0.440 -44.605 -15.026 1.00 30.75 370 LYS A C 1
ATOM 3063 O O . LYS A 1 370 ? 0.089 -45.411 -15.791 1.00 30.75 370 LYS A O 1
ATOM 3068 N N . LYS A 1 371 ? 0.188 -43.505 -14.594 1.00 31.66 371 LYS A N 1
ATOM 3069 C CA . LYS A 1 371 ? 1.656 -43.449 -14.487 1.00 31.66 371 LYS A CA 1
ATOM 3070 C C . LYS A 1 371 ? 2.115 -42.513 -13.363 1.00 31.66 371 LYS A C 1
ATOM 3072 O O . LYS A 1 371 ? 2.129 -41.298 -13.497 1.00 31.66 371 LYS A O 1
ATOM 3077 N N . THR A 1 372 ? 2.495 -43.121 -12.246 1.00 29.06 372 THR A N 1
ATOM 3078 C CA . THR A 1 372 ? 3.319 -42.528 -11.183 1.00 29.06 372 THR A CA 1
ATOM 3079 C C . THR A 1 372 ? 4.756 -42.316 -11.661 1.00 29.06 372 THR A C 1
ATOM 3081 O O . THR A 1 372 ? 5.246 -43.178 -12.387 1.00 29.06 372 THR A O 1
ATOM 3084 N N . VAL A 1 373 ? 5.455 -41.283 -11.167 1.00 30.97 373 VAL A N 1
ATOM 3085 C CA . VAL A 1 373 ? 6.912 -41.270 -10.876 1.00 30.97 373 VAL A CA 1
ATOM 3086 C C . VAL A 1 373 ? 7.292 -39.939 -10.190 1.00 30.97 373 VAL A C 1
ATOM 3088 O O . VAL A 1 373 ? 6.854 -38.901 -10.662 1.00 30.97 373 VAL A O 1
ATOM 3091 N N . LYS A 1 374 ? 8.063 -40.030 -9.084 1.00 31.03 374 LYS A N 1
ATOM 3092 C CA . LYS A 1 374 ? 9.043 -39.083 -8.465 1.00 31.03 374 LYS A CA 1
ATOM 3093 C C . LYS A 1 374 ? 8.760 -37.561 -8.547 1.00 31.03 374 LYS A C 1
ATOM 3095 O O . LYS A 1 374 ? 8.554 -37.029 -9.624 1.00 31.03 374 LYS A O 1
ATOM 3100 N N . LYS A 1 375 ? 8.774 -36.750 -7.480 1.00 30.23 375 LYS A N 1
ATOM 3101 C CA . LYS A 1 375 ? 9.507 -36.768 -6.192 1.00 30.23 375 LYS A CA 1
ATOM 3102 C C . LYS A 1 375 ? 11.038 -36.737 -6.335 1.00 30.23 375 LYS A C 1
ATOM 3104 O O . LYS A 1 375 ? 11.670 -37.786 -6.266 1.00 30.23 375 LYS A O 1
ATOM 3109 N N . GLU A 1 376 ? 11.597 -35.535 -6.472 1.00 30.45 376 GLU A N 1
ATOM 3110 C CA . GLU A 1 376 ? 12.992 -35.215 -6.137 1.00 30.45 376 GLU A CA 1
ATOM 3111 C C . GLU A 1 376 ? 13.030 -33.901 -5.340 1.00 30.45 376 GLU A C 1
ATOM 3113 O O . GLU A 1 376 ? 12.346 -32.936 -5.684 1.00 30.45 376 GLU A O 1
ATOM 3118 N N . ASP A 1 377 ? 13.783 -33.924 -4.242 1.00 31.58 377 ASP A N 1
ATOM 3119 C CA . ASP A 1 377 ? 14.085 -32.792 -3.365 1.00 31.58 377 ASP A CA 1
ATOM 3120 C C . ASP A 1 377 ? 15.445 -32.166 -3.757 1.00 31.58 377 ASP A C 1
ATOM 3122 O O . ASP A 1 377 ? 16.156 -32.687 -4.618 1.00 31.58 377 ASP A O 1
ATOM 3126 N N . SER A 1 378 ? 15.850 -31.105 -3.045 1.00 29.88 378 SER A N 1
ATOM 3127 C CA . SER A 1 378 ? 17.060 -30.274 -3.239 1.00 29.88 378 SER A CA 1
ATOM 3128 C C . SER A 1 378 ? 16.933 -29.170 -4.313 1.00 29.88 378 SER A C 1
ATOM 3130 O O . SER A 1 378 ? 16.183 -29.302 -5.272 1.00 29.88 378 SER A O 1
ATOM 3132 N N . LYS A 1 379 ? 17.602 -28.015 -4.181 1.00 33.75 379 LYS A N 1
ATOM 3133 C CA . LYS A 1 379 ? 18.699 -27.662 -3.261 1.00 33.75 379 LYS A CA 1
ATOM 3134 C C . LYS A 1 379 ? 18.642 -26.174 -2.885 1.00 33.75 379 LYS A C 1
ATOM 3136 O O . LYS A 1 379 ? 18.301 -25.342 -3.721 1.00 33.75 379 LYS A O 1
ATOM 3141 N N . GLU A 1 380 ? 18.991 -25.843 -1.644 1.00 33.22 380 GLU A N 1
ATOM 3142 C CA . GLU A 1 380 ? 19.307 -24.464 -1.255 1.00 33.22 380 GLU A CA 1
ATOM 3143 C C . GLU A 1 380 ? 20.634 -24.041 -1.898 1.00 33.22 380 GLU A C 1
ATOM 3145 O O . GLU A 1 380 ? 21.567 -24.842 -1.956 1.00 33.22 380 GLU A O 1
ATOM 3150 N N . GLU A 1 381 ? 20.758 -22.775 -2.299 1.00 33.84 381 GLU A N 1
ATOM 3151 C CA . GLU A 1 381 ? 22.056 -22.190 -2.637 1.00 33.84 381 GLU A CA 1
ATOM 3152 C C . GLU A 1 381 ? 22.187 -20.814 -1.973 1.00 33.84 381 GLU A C 1
ATOM 3154 O O . GLU A 1 381 ? 21.634 -19.806 -2.417 1.00 33.84 381 GLU A O 1
ATOM 3159 N N . LYS A 1 382 ? 22.893 -20.801 -0.836 1.00 31.39 382 LYS A N 1
ATOM 3160 C CA . LYS A 1 382 ? 23.405 -19.578 -0.216 1.00 31.39 382 LYS A CA 1
ATOM 3161 C C . LYS A 1 382 ? 24.567 -19.073 -1.065 1.00 31.39 382 LYS A C 1
ATOM 3163 O O . LYS A 1 382 ? 25.475 -19.844 -1.355 1.00 31.39 382 LYS A O 1
ATOM 3168 N N . ILE A 1 383 ? 24.594 -17.777 -1.361 1.00 35.84 383 ILE A N 1
ATOM 3169 C CA . ILE A 1 383 ? 25.823 -17.101 -1.787 1.00 35.84 383 ILE A CA 1
ATOM 3170 C C . ILE A 1 383 ? 26.247 -16.189 -0.640 1.00 35.84 383 ILE A C 1
ATOM 3172 O O . ILE A 1 383 ? 25.724 -15.092 -0.461 1.00 35.84 383 ILE A O 1
ATOM 3176 N N . GLU A 1 384 ? 27.168 -16.709 0.164 1.00 30.00 384 GLU A N 1
ATOM 3177 C CA . GLU A 1 384 ? 27.910 -15.988 1.189 1.00 30.00 384 GLU A CA 1
ATOM 3178 C C . GLU A 1 384 ? 29.344 -15.840 0.671 1.00 30.00 384 GLU A C 1
ATOM 3180 O O . GLU A 1 384 ? 30.031 -16.834 0.453 1.00 30.00 384 GLU A O 1
ATOM 3185 N N . THR A 1 385 ? 29.786 -14.606 0.437 1.00 34.47 385 THR A N 1
ATOM 3186 C CA . THR A 1 385 ? 31.191 -14.288 0.146 1.00 34.47 385 THR A CA 1
ATOM 3187 C C . THR A 1 385 ? 31.616 -13.157 1.064 1.00 34.47 385 THR A C 1
ATOM 3189 O O . THR A 1 385 ? 31.264 -11.996 0.837 1.00 34.47 385 THR A O 1
ATOM 3192 N N . LYS A 1 386 ? 32.337 -13.522 2.120 1.00 35.16 386 LYS A N 1
ATOM 3193 C CA . LYS A 1 386 ? 33.089 -12.595 2.960 1.00 35.16 386 LYS A CA 1
ATOM 3194 C C . LYS A 1 386 ? 34.515 -12.430 2.424 1.00 35.16 386 LYS A C 1
ATOM 3196 O O . LYS A 1 386 ? 34.989 -13.298 1.698 1.00 35.16 386 LYS A O 1
ATOM 3201 N N . GLU A 1 387 ? 35.156 -11.375 2.932 1.00 34.00 387 GLU A N 1
ATOM 3202 C CA . GLU A 1 387 ? 36.598 -11.279 3.228 1.00 34.00 387 GLU A CA 1
ATOM 3203 C C . GLU A 1 387 ? 37.571 -11.055 2.036 1.00 34.00 387 GLU A C 1
ATOM 3205 O O . GLU A 1 387 ? 37.408 -11.633 0.969 1.00 34.00 387 GLU A O 1
ATOM 3210 N N . GLU A 1 388 ? 38.620 -10.216 2.127 1.00 42.28 388 GLU A N 1
ATOM 3211 C CA . GLU A 1 388 ? 38.932 -9.144 3.104 1.00 42.28 388 GLU A CA 1
ATOM 3212 C C . GLU A 1 388 ? 39.949 -8.106 2.504 1.00 42.28 388 GLU A C 1
ATOM 3214 O O . GLU A 1 388 ? 39.808 -7.843 1.306 1.00 42.28 388 GLU A O 1
ATOM 3219 N N . PRO A 1 389 ? 40.848 -7.373 3.219 1.00 49.22 389 PRO A N 1
ATOM 3220 C CA . PRO A 1 389 ? 40.925 -5.916 3.070 1.00 49.22 389 PRO A CA 1
ATOM 3221 C C . PRO A 1 389 ? 42.193 -5.392 2.365 1.00 49.22 389 PRO A C 1
ATOM 3223 O O . PRO A 1 389 ? 43.157 -6.116 2.127 1.00 49.22 389 PRO A O 1
ATOM 3226 N N . VAL A 1 390 ? 42.245 -4.070 2.156 1.00 37.56 390 VAL A N 1
ATOM 3227 C CA . VAL A 1 390 ? 43.512 -3.331 2.018 1.00 37.56 390 VAL A CA 1
ATOM 3228 C C . VAL A 1 390 ? 43.595 -2.278 3.117 1.00 37.56 390 VAL A C 1
ATOM 3230 O O . VAL A 1 390 ? 42.798 -1.343 3.169 1.00 37.56 390 VAL A O 1
ATOM 3233 N N . VAL A 1 391 ? 44.577 -2.459 3.996 1.00 37.28 391 VAL A N 1
ATOM 3234 C CA . VAL A 1 391 ? 45.048 -1.465 4.960 1.00 37.28 391 VAL A CA 1
ATOM 3235 C C . VAL A 1 391 ? 46.254 -0.774 4.342 1.00 37.28 391 VAL A C 1
ATOM 3237 O O . VAL A 1 391 ? 47.198 -1.457 3.956 1.00 37.28 391 VAL A O 1
ATOM 3240 N N . GLU A 1 392 ? 46.293 0.555 4.357 1.00 37.16 392 GLU A N 1
ATOM 3241 C CA . GLU A 1 392 ? 47.574 1.251 4.463 1.00 37.16 392 GLU A CA 1
ATOM 3242 C C . GLU A 1 392 ? 47.439 2.449 5.407 1.00 37.16 392 GLU A C 1
ATOM 3244 O O . GLU A 1 392 ? 46.465 3.203 5.359 1.00 37.16 392 GLU A O 1
ATOM 3249 N N . LYS A 1 393 ? 48.388 2.552 6.339 1.00 37.91 393 LYS A N 1
ATOM 3250 C CA . LYS A 1 393 ? 48.439 3.565 7.394 1.00 37.91 393 LYS A CA 1
ATOM 3251 C C . LYS A 1 393 ? 49.438 4.665 7.041 1.00 37.91 393 LYS A C 1
ATOM 3253 O O . LYS A 1 393 ? 50.469 4.377 6.436 1.00 37.91 393 LYS A O 1
ATOM 3258 N N . LYS A 1 394 ? 49.185 5.858 7.580 1.00 39.28 394 LYS A N 1
ATOM 3259 C CA . LYS A 1 394 ? 50.130 6.738 8.304 1.00 39.28 394 LYS A CA 1
ATOM 3260 C C . LYS A 1 394 ? 49.267 7.824 8.978 1.00 39.28 394 LYS A C 1
ATOM 3262 O O . LYS A 1 394 ? 48.369 8.340 8.322 1.00 39.28 394 LYS A O 1
ATOM 3267 N N . GLU A 1 395 ? 49.267 8.025 10.299 1.00 35.38 395 GLU A N 1
ATOM 3268 C CA . GLU A 1 395 ? 50.391 8.380 11.197 1.00 35.38 395 GLU A CA 1
ATOM 3269 C C . GLU A 1 395 ? 51.033 9.716 10.741 1.00 35.38 395 GLU A C 1
ATOM 3271 O O . GLU A 1 395 ? 51.453 9.816 9.593 1.00 35.38 395 GLU A O 1
ATOM 3276 N N . ASP A 1 396 ? 51.126 10.782 11.546 1.00 34.81 396 ASP A N 1
ATOM 3277 C CA . ASP A 1 396 ? 50.648 10.995 12.925 1.00 34.81 396 ASP A CA 1
ATOM 3278 C C . ASP A 1 396 ? 50.682 12.510 13.301 1.00 34.81 396 ASP A C 1
ATOM 3280 O O . ASP A 1 396 ? 50.914 13.350 12.436 1.00 34.81 396 ASP A O 1
ATOM 3284 N N . GLU A 1 397 ? 50.489 12.838 14.588 1.00 37.72 397 GLU A N 1
ATOM 3285 C CA . GLU A 1 397 ? 50.914 14.092 15.274 1.00 37.72 397 GLU A CA 1
ATOM 3286 C C . GLU A 1 397 ? 50.140 15.430 15.087 1.00 37.72 397 GLU A C 1
ATOM 3288 O O . GLU A 1 397 ? 50.444 16.281 14.261 1.00 37.72 397 GLU A O 1
ATOM 3293 N N . LYS A 1 398 ? 49.166 15.615 15.997 1.00 41.38 398 LYS A N 1
ATOM 3294 C CA . LYS A 1 398 ? 49.041 16.650 17.067 1.00 41.38 398 LYS A CA 1
ATOM 3295 C C . LYS A 1 398 ? 49.347 18.165 16.847 1.00 41.38 398 LYS A C 1
ATOM 3297 O O . LYS A 1 398 ? 50.188 18.548 16.049 1.00 41.38 398 LYS A O 1
ATOM 3302 N N . PRO A 1 399 ? 48.689 19.049 17.641 1.00 48.31 399 PRO A N 1
ATOM 3303 C CA . PRO A 1 399 ? 48.787 20.508 17.518 1.00 48.31 399 PRO A CA 1
ATOM 3304 C C . PRO A 1 399 ? 49.889 21.140 18.389 1.00 48.31 399 PRO A C 1
ATOM 3306 O O . PRO A 1 399 ? 50.272 20.583 19.418 1.00 48.31 399 PRO A O 1
ATOM 3309 N N . SER A 1 400 ? 50.286 22.370 18.047 1.00 39.16 400 SER A N 1
ATOM 3310 C CA . SER A 1 400 ? 51.020 23.285 18.933 1.00 39.16 400 SER A CA 1
ATOM 3311 C C . SER A 1 400 ? 50.438 24.699 18.877 1.00 39.16 400 SER A C 1
ATOM 3313 O O . SER A 1 400 ? 50.061 25.187 17.811 1.00 39.16 400 SER A O 1
ATOM 3315 N N . GLU A 1 401 ? 50.373 25.342 20.038 1.00 39.16 401 GLU A N 1
ATOM 3316 C CA . GLU A 1 401 ? 49.888 26.708 20.241 1.00 39.16 401 GLU A CA 1
ATOM 3317 C C . GLU A 1 401 ? 50.955 27.769 19.877 1.00 39.16 401 GLU A C 1
ATOM 3319 O O . GLU A 1 401 ? 52.040 27.449 19.400 1.00 39.16 401 GLU A O 1
ATOM 3324 N N . GLU A 1 402 ? 50.624 29.034 20.160 1.00 37.75 402 GLU A N 1
ATOM 3325 C CA . GLU A 1 402 ? 51.513 30.207 20.212 1.00 37.75 402 GLU A CA 1
ATOM 3326 C C . GLU A 1 402 ? 52.068 30.782 18.891 1.00 37.75 402 GLU A C 1
ATOM 3328 O O . GLU A 1 402 ? 53.066 30.335 18.328 1.00 37.75 402 GLU A O 1
ATOM 3333 N N . LYS A 1 403 ? 51.538 31.959 18.523 1.00 41.25 403 LYS A N 1
ATOM 3334 C CA . LYS A 1 403 ? 52.246 33.226 18.811 1.00 41.25 403 LYS A CA 1
ATOM 3335 C C . LYS A 1 403 ? 51.356 34.460 18.638 1.00 41.25 403 LYS A C 1
ATOM 3337 O O . LYS A 1 403 ? 50.955 34.814 17.534 1.00 41.25 403 LYS A O 1
ATOM 3342 N N . GLN A 1 404 ? 51.127 35.168 19.741 1.00 43.50 404 GLN A N 1
ATOM 3343 C CA . GLN A 1 404 ? 50.948 36.620 19.706 1.00 43.50 404 GLN A CA 1
ATOM 3344 C C . GLN A 1 404 ? 52.343 37.262 19.618 1.00 43.50 404 GLN A C 1
ATOM 3346 O O . GLN A 1 404 ? 53.201 36.857 20.392 1.00 43.50 404 GLN A O 1
ATOM 3351 N N . THR A 1 405 ? 52.554 38.240 18.724 1.00 43.75 405 THR A N 1
ATOM 3352 C CA . THR A 1 405 ? 53.100 39.592 19.026 1.00 43.75 405 THR A CA 1
ATOM 3353 C C . THR A 1 405 ? 53.425 40.390 17.753 1.00 43.75 405 THR A C 1
ATOM 3355 O O . THR A 1 405 ? 54.397 40.082 17.077 1.00 43.75 405 THR A O 1
ATOM 3358 N N . PHE A 1 406 ? 52.666 41.477 17.571 1.00 43.88 406 PHE A N 1
ATOM 3359 C CA . PHE A 1 406 ? 53.143 42.865 17.395 1.00 43.88 406 PHE A CA 1
ATOM 3360 C C . PHE A 1 406 ? 53.876 43.327 16.107 1.00 43.88 406 PHE A C 1
ATOM 3362 O O . PHE A 1 406 ? 54.865 42.731 15.703 1.00 43.88 406 PHE A O 1
ATOM 3369 N N . LEU A 1 407 ? 53.446 44.512 15.623 1.00 45.59 407 LEU A N 1
ATOM 3370 C CA . LEU A 1 407 ? 53.977 45.349 14.518 1.00 45.59 407 LEU A CA 1
ATOM 3371 C C . LEU A 1 407 ? 53.881 44.711 13.110 1.00 45.59 407 LEU A C 1
ATOM 3373 O O . LEU A 1 407 ? 54.053 43.509 12.952 1.00 45.59 407 LEU A O 1
ATOM 3377 N N . GLU A 1 408 ? 53.546 45.448 12.047 1.00 44.62 408 GLU A N 1
ATOM 3378 C CA . GLU A 1 408 ? 53.580 46.909 11.809 1.00 44.62 408 GLU A CA 1
ATOM 3379 C C . GLU A 1 408 ? 52.305 47.405 11.090 1.00 44.62 408 GLU A C 1
ATOM 3381 O O . GLU A 1 408 ? 51.759 46.636 10.265 1.00 44.62 408 GLU A O 1
#

Foldseek 3Di:
DVVVLVVLVVVLVVLVVVLVVLVVVLVVLVVLLVVLVVVLVVLVVVLVVLVVVLVVLVVLLVVLVVLLVVLVVLLVVLVVLLVVLVVVLVVLVVVLVVLCVVLVDPDDLVVLVVLLVVLVVCLVPPPDDPVVNVVSVVVSVVSVVSNVSCPVSVVSVVVSVVSVVSSVVSVVSNVVSVVSNVVSVVSSVVSVVSSVVSVVVSVVSVVVSVVSVVSSVVSVVVSVVSVVVSVVSVVVSVVSVVVSVVVVVVVVVVVVVVVVVVLVVLLVVLVVCVVVVHDADPVSVVSPVVVVVVVVVVVVVVVVVVVVVVVVVVVVVVVVVVPPDDDDDDDDDDDDDDDDDDDDDDDDDDDDDDDDDDDDDDDDDDDDDDDDDDDDDDDDDDDDDDDDDDDDDDDDDDDDDDDDDDDD

Radius of gyration: 59.8 Å; Cα contacts (8 Å, |Δi|>4): 166; chains: 1; bounding box: 140×96×157 Å

Sequence (408 aa):
MQTEVKPLLNELSKLRKEISTLRSELNDLNKIKEDLYSDKESISKGIVSKINDIKSFKRERDDYTRKVREHKKIRDENNKILKDNSQKLKILTEKKDDIRKKQKFKEDPSKLLKEIDDLEFKIETEGMSFEKEKKTMLRINELKKVLGDSKGYLEINSEVKELRKVMRDSRKKANEAHRGVQDNAKNSQEKHEKIIELSKEIDELKEKEKKSYDSFLKSKDSFNKVNDKLKTKLVEMNKISDELKKFKVKTKEEKIAKEKKTLEEKSKQVNEKIKTRKKLTTEDLLVFQRTADDEDREDKKEKLKEDREKKIAESKVAEKKETKEEPISKENKSKKVSDKKASKKKTTKKVSKTKDSNDDQKPKKVSDKKKTVKKEDSKEEKIETKEEPVVEKKEDEKPSEEKQTFLE